Protein 6IUL (pdb70)

Radius of gyration: 33.92 Å; Cα contacts (8 Å, |Δi|>4): 1855; chains: 2; bounding box: 109×55×48 Å

B-factor: mean 38.39, std 15.15, range [18.71, 201.83]

InterPro domains:
  IPR001229 Jacalin-like lectin domain [PF01419] (9-140)
  IPR001229 Jacalin-like lectin domain [PS51752] (4-143)
  IPR004991 Aerolysin-like toxin [PF03318] (156-277)
  IPR036404 Jacalin-like lectin domain superfamily [G3DSA:2.100.10.30] (5-141)
  IPR053280 Aerolysin-like pore-forming protein [PTHR34007] (1-306)

Organism: Lethenteron camtschaticum (NCBI:txid980415)

Secondary structure (DSSP, 8-state):
----SEEE--EE-S-SEEEEEE-GGGT--EEEEEEEE-SSSEEEEEEEETTS-EEEEE---TT-EEEEPPTT--EEEEEEEE-SSSSSEEEEEEEETTS-EEEEE-SSS----EEEE--TTS-EEEEEEEESSSEEEEEEEEEPPEEEEEEEEEE-TTGGGS---EEEEEEEEEEEEE-SSS-EEEEEEEEEEEEEEEEE---TTHHHHS-EEEEEEEEEEEE-SSSEEEEEEEEEEE-SEEEEEEEEEEEEEEEE-TTEEEEEEEEEEEEEEEEEEEEEEEEEETTS-EEEEEEEEEEEEEEE---EEEEEE-/----SEEE--EE-S-SEEEEEE-GGGT--EEEEEEEE-SSSEEEEEEEETTS-EEEEE---TT-EEEEPPTT--EEEEEEEE-SSSSSEEEEEEEETTS-EEEEE-SSS---EEEEE--TTS-EEEEEEEESSSEEEEEEEEEPPEEEEEEEEEE-TTGGGS---EEEEEEEEEEEEE-SSS-EEEEEEEEEEEEEEEEE---TTHHHHS-EEEEEEEEEEEE-SS-EEEEEEEEEEE-SEEEEEEEEEEEEEEEE-TTEEEEEEEEEEEEEEEEEEEEEEEEEETTS-EEEEEEEEEEEEEEE---EEEEEE-

Nearest PDB structures (foldseek):
  5zu4-assembly1_A  TM=9.983E-01  e=7.627E-59  Lethenteron camtschaticum
  4znq-assembly1_A  TM=9.751E-01  e=2.693E-47  Danio rerio
  1w3a-assembly1_A  TM=3.807E-01  e=2.619E-08  Laetiporus sulphureus
  2ztb-assembly1_A  TM=3.511E-01  e=2.077E-06  Bacillus thuringiensis serovar dakota
  3g4o-assembly1_A  TM=4.772E-01  e=4.731E-04  Aeromonas hydrophila

Foldseek 3Di:
DDDDQKDKDKFFADDFAKDDDFQQQAPWFWFKKKWDAEQQATQKMWTATLVGDIDIFGDDDPRIDMDGDDQLKFWDWKKWFYRVVRQYTFKIWTAIPVRDIDIDGRDHGDTDDIDIDDQACRTWGGKIAGGDNGGRMMITMHGHAFDAKEWEPKDFPCQQPDAWDKDKDWFDKDKDFAQDQFKDKDKDKGKDKDKKWKAWDDGSSPVRHHVYKYFFFQWDWDDDPVGIGIDGDDTDIGGNIDMDIDMAMDMDMDIAGHRKMKMKIKMKIKTWDKTKMKIWIWIAHPVGHIGIYIDITIMIIMYMDHMDMDIDMD/DDDDQKDKDKFFADDFAKDDQFQQQALWFWFKKKWDAEQQATQKMWTATLVGDIDIFGDDDPRIDMDGDDQLKFWDWKKWFYSVVRFYTFKIWTAIPVRDIDIDGRHHRDGDDIDIDDQACRTWGAKIAGGDNGHRMMITMHGHAFDAKEWEPKDQVCFQVDAWDKDKDWFDKDKDFAQAQDKDKDKDKTKDKDKKWKAWDDGSSCVRHHVYKYFFFCWDWADDVVHIGIDGHDTDIGGNIDMDIDMAMDMDMDIAHHRKMKMKIKMKIKTWDKTKMKIWIWIAHPVGDIGIYIDITIMIIMYMDHMDMDIDMD

Sequence (628 aa):
HMVYPTTLHIIGGQGGNAFSFNGQENAATLQKLSVSVGGWQVRGVQVWLTDGRRETFGAMDSSAKEFEFESGEFIKSLSLWGNGAGTRLGAIKFITSRSREFFAKMTDWGLKTEYKIDVGSGICLGVQGRGGSDIDSMGFIFINAIKSSVIQDMKYPTMHQILPNVQMEEIKEMEYKNDTSIVQSYTFESSKKIIKKSSWSTTNKIESTFSLSVKAGIPEVMEVETGFSFTVGSESTHAVEESEEKTETLTFPVTVPTHKTVTVVANIGRADIDLPYTALLRITCVNGASLDAPLSGIYKGLTYTKMTAVATESHMVYPTTLHIIGGQGGNAFSFNGQENAATLQKLSVSVGGWQVRGVQVWLTDGRRETFGAMDSSAKEFEFESGEFIKSLSLWGNGAGTRLGAIKFITSRSREFFAKMTDWGLKTEYKIDVGSGICLGVQGRGGSDIDSMGFIFINAIKSSVIQDMKYPTMHQILPNVQMEEIKEMEYKNDTSIVQSYTFESSKKIIKKSSWSTTNKIESTFSLSVKAGIPEVMEVETGFSFTVGSESTHAVEESEEKTETLTFPVTVPTHKTVTVVANIGRADIDLPYTALLRITCVNGASLDAPLSGIYKGLTYTKMTAVATES

Structure (mmCIF, N/CA/C/O backbone):
data_6IUL
#
_entry.id   6IUL
#
_cell.length_a   103.257
_cell.length_b   103.257
_cell.length_c   166.209
_cell.angle_alpha   90.000
_cell.angle_beta   90.000
_cell.angle_gamma   90.000
#
_symmetry.space_group_name_H-M   'P 43 21 2'
#
loop_
_entity.id
_entity.type
_entity.pdbx_description
1 polymer 'Natterin-like protein'
2 water water
#
loop_
_atom_site.group_PDB
_atom_site.id
_atom_site.type_symbol
_atom_site.label_atom_id
_atom_site.label_alt_id
_atom_site.label_comp_id
_atom_site.label_asym_id
_atom_site.label_entity_id
_atom_site.label_seq_id
_atom_site.pdbx_PDB_ins_code
_atom_site.Cartn_x
_atom_site.Cartn_y
_atom_site.Cartn_z
_atom_site.occupancy
_atom_site.B_iso_or_equiv
_atom_site.auth_seq_id
_atom_site.auth_comp_id
_atom_site.auth_asym_id
_atom_site.auth_atom_id
_atom_site.pdbx_PDB_model_num
ATOM 1 N N . HIS A 1 1 ? 55.535 5.497 1.943 1.00 109.81 0 HIS A N 1
ATOM 2 C CA . HIS A 1 1 ? 55.467 6.808 1.315 1.00 103.33 0 HIS A CA 1
ATOM 3 C C . HIS A 1 1 ? 54.580 6.789 0.075 1.00 100.98 0 HIS A C 1
ATOM 4 O O . HIS A 1 1 ? 53.459 6.319 0.128 1.00 96.26 0 HIS A O 1
ATOM 11 N N . MET A 1 2 ? 55.086 7.278 -1.046 1.00 87.95 1 MET A N 1
ATOM 12 C CA . MET A 1 2 ? 54.259 7.359 -2.233 1.00 84.15 1 MET A CA 1
ATOM 13 C C . MET A 1 2 ? 54.010 6.088 -3.011 1.00 75.84 1 MET A C 1
ATOM 14 O O . MET A 1 2 ? 54.917 5.344 -3.257 1.00 81.38 1 MET A O 1
ATOM 19 N N . VAL A 1 3 ? 52.772 5.850 -3.412 1.00 62.60 2 VAL A N 1
ATOM 20 C CA . VAL A 1 3 ? 52.478 4.657 -4.220 1.00 52.30 2 VAL A CA 1
ATOM 21 C C . VAL A 1 3 ? 51.925 5.014 -5.590 1.00 46.15 2 VAL A C 1
ATOM 22 O O . VAL A 1 3 ? 51.352 6.083 -5.777 1.00 39.54 2 VAL A O 1
ATOM 26 N N . TYR A 1 4 ? 52.065 4.071 -6.528 1.00 39.48 3 TYR A N 1
ATOM 27 C CA . TYR A 1 4 ? 51.683 4.274 -7.918 1.00 40.29 3 TYR A CA 1
ATOM 28 C C . TYR A 1 4 ? 50.767 3.147 -8.426 1.00 33.93 3 TYR A C 1
ATOM 29 O O . TYR A 1 4 ? 50.832 2.006 -7.951 1.00 32.84 3 TYR A O 1
ATOM 38 N N . PRO A 1 5 ? 49.901 3.469 -9.386 1.00 29.38 4 PRO A N 1
ATOM 39 C CA . PRO A 1 5 ? 48.999 2.490 -9.964 1.00 28.20 4 PRO A CA 1
ATOM 40 C C . PRO A 1 5 ? 49.645 1.531 -10.959 1.00 31.72 4 PRO A C 1
ATOM 41 O O . PRO A 1 5 ? 49.027 0.507 -11.282 1.00 27.47 4 PRO A O 1
ATOM 45 N N . THR A 1 6 ? 50.859 1.862 -11.440 1.00 29.55 5 THR A N 1
ATOM 46 C CA . THR A 1 6 ? 51.576 1.040 -12.395 1.00 28.46 5 THR A CA 1
ATOM 47 C C . THR A 1 6 ? 52.999 0.741 -11.946 1.00 29.55 5 THR A C 1
ATOM 48 O O . THR A 1 6 ? 53.552 1.414 -11.120 1.00 33.66 5 THR A O 1
ATOM 52 N N . THR A 1 7 ? 53.564 -0.345 -12.460 1.00 27.34 6 THR A N 1
ATOM 53 C CA . THR A 1 7 ? 54.908 -0.768 -12.137 1.00 26.75 6 THR A CA 1
ATOM 54 C C . THR A 1 7 ? 55.618 -1.105 -13.446 1.00 31.33 6 THR A C 1
ATOM 55 O O . THR A 1 7 ? 55.014 -1.707 -14.371 1.00 27.45 6 THR A O 1
ATOM 59 N N . LEU A 1 8 ? 56.897 -0.729 -13.518 1.00 31.53 7 LEU A N 1
ATOM 60 C CA . LEU A 1 8 ? 57.689 -0.815 -14.736 1.00 31.39 7 LEU A CA 1
ATOM 61 C C . LEU A 1 8 ? 59.151 -1.076 -14.380 1.00 35.24 7 LEU A C 1
ATOM 62 O O . LEU A 1 8 ? 59.769 -0.276 -13.618 1.00 32.28 7 LEU A O 1
ATOM 67 N N . HIS A 1 9 ? 59.693 -2.191 -14.878 1.00 31.98 8 HIS A N 1
ATOM 68 C CA . HIS A 1 9 ? 61.070 -2.568 -14.609 1.00 34.51 8 HIS A CA 1
ATOM 69 C C . HIS A 1 9 ? 61.786 -2.805 -15.953 1.00 33.85 8 HIS A C 1
ATOM 70 O O . HIS A 1 9 ? 61.565 -3.795 -16.629 1.00 29.16 8 HIS A O 1
ATOM 77 N N . ILE A 1 10 ? 62.661 -1.870 -16.310 1.00 36.41 9 ILE A N 1
ATOM 78 C CA . ILE A 1 10 ? 63.383 -1.859 -17.602 1.00 34.23 9 ILE A CA 1
ATOM 79 C C . ILE A 1 10 ? 64.715 -2.602 -17.505 1.00 34.12 9 ILE A C 1
ATOM 80 O O . ILE A 1 10 ? 65.485 -2.396 -16.582 1.00 36.16 9 ILE A O 1
ATOM 85 N N . ILE A 1 11 ? 64.962 -3.503 -18.446 1.00 34.62 10 ILE A N 1
ATOM 86 C CA . ILE A 1 11 ? 66.203 -4.277 -18.509 1.00 34.56 10 ILE A CA 1
ATOM 87 C C . ILE A 1 11 ? 66.935 -4.028 -19.833 1.00 37.87 10 ILE A C 1
ATOM 88 O O . ILE A 1 11 ? 66.304 -3.929 -20.893 1.00 35.09 10 ILE A O 1
ATOM 93 N N . GLY A 1 12 ? 68.263 -3.914 -19.773 1.00 37.68 11 GLY A N 1
ATOM 94 C CA . GLY A 1 12 ? 69.078 -3.720 -20.966 1.00 38.86 11 GLY A CA 1
ATOM 95 C C . GLY A 1 12 ? 70.267 -2.784 -20.809 1.00 39.29 11 GLY A C 1
ATOM 96 O O . GLY A 1 12 ? 70.866 -2.718 -19.746 1.00 36.88 11 GLY A O 1
ATOM 97 N N . GLY A 1 13 ? 70.603 -2.059 -21.878 1.00 41.15 12 GLY A N 1
ATOM 98 C CA . GLY A 1 13 ? 71.690 -1.078 -21.856 1.00 40.83 12 GLY A CA 1
ATOM 99 C C . GLY A 1 13 ? 71.249 0.361 -21.653 1.00 42.24 12 GLY A C 1
ATOM 100 O O . GLY A 1 13 ? 70.108 0.605 -21.292 1.00 47.11 12 GLY A O 1
ATOM 101 N N . GLN A 1 14 ? 72.132 1.307 -21.976 1.00 44.21 13 GLN A N 1
ATOM 102 C CA . GLN A 1 14 ? 71.930 2.754 -21.740 1.00 44.10 13 GLN A CA 1
ATOM 103 C C . GLN A 1 14 ? 71.718 3.558 -22.982 1.00 39.63 13 GLN A C 1
ATOM 104 O O . GLN A 1 14 ? 71.317 4.726 -22.898 1.00 46.28 13 GLN A O 1
ATOM 110 N N . GLY A 1 15 ? 72.010 2.975 -24.146 1.00 39.65 14 GLY A N 1
ATOM 111 C CA . GLY A 1 15 ? 71.907 3.708 -25.424 1.00 34.40 14 GLY A CA 1
ATOM 112 C C . GLY A 1 15 ? 70.489 3.750 -25.929 1.00 37.30 14 GLY A C 1
ATOM 113 O O . GLY A 1 15 ? 69.568 3.239 -25.250 1.00 35.77 14 GLY A O 1
ATOM 114 N N . GLY A 1 16 ? 70.307 4.358 -27.108 1.00 33.11 15 GLY A N 1
ATOM 115 C CA . GLY A 1 16 ? 69.044 4.456 -27.793 1.00 31.69 15 GLY A CA 1
ATOM 116 C C . GLY A 1 16 ? 68.203 5.603 -27.334 1.00 35.46 15 GLY A C 1
ATOM 117 O O . GLY A 1 16 ? 68.545 6.246 -26.361 1.00 38.87 15 GLY A O 1
ATOM 118 N N . ASN A 1 17 ? 67.072 5.831 -28.018 1.00 36.22 16 ASN A N 1
ATOM 119 C CA . ASN A 1 17 ? 66.147 6.892 -27.712 1.00 38.06 16 ASN A CA 1
ATOM 120 C C . ASN A 1 17 ? 64.941 6.337 -26.955 1.00 43.02 16 ASN A C 1
ATOM 121 O O . ASN A 1 17 ? 64.434 5.233 -27.276 1.00 43.64 16 ASN A O 1
ATOM 126 N N . ALA A 1 18 ? 64.459 7.124 -25.999 1.00 40.19 17 ALA A N 1
ATOM 127 C CA . ALA A 1 18 ? 63.305 6.760 -25.177 1.00 38.73 17 ALA A CA 1
ATOM 128 C C . ALA A 1 18 ? 62.060 6.568 -26.002 1.00 35.91 17 ALA A C 1
ATOM 129 O O . ALA A 1 18 ? 61.796 7.318 -26.928 1.00 34.38 17 ALA A O 1
ATOM 131 N N . PHE A 1 19 ? 61.302 5.523 -25.660 1.00 33.98 18 PHE A N 1
ATOM 132 C CA . PHE A 1 19 ? 59.931 5.344 -26.168 1.00 30.07 18 PHE A CA 1
ATOM 133 C C . PHE A 1 19 ? 59.027 4.900 -25.068 1.00 30.42 18 PHE A C 1
ATOM 134 O O . PHE A 1 19 ? 59.485 4.308 -24.075 1.00 31.68 18 PHE A O 1
ATOM 142 N N . SER A 1 20 ? 57.751 5.203 -25.227 1.00 34.93 19 SER A N 1
ATOM 143 C CA . SER A 1 20 ? 56.700 4.731 -24.332 1.00 39.11 19 SER A CA 1
ATOM 144 C C . SER A 1 20 ? 55.425 4.507 -25.106 1.00 37.83 19 SER A C 1
ATOM 145 O O . SER A 1 20 ? 54.970 5.388 -25.782 1.00 40.49 19 SER A O 1
ATOM 148 N N . PHE A 1 21 ? 54.849 3.314 -24.995 1.00 34.03 20 PHE A N 1
ATOM 149 C CA . PHE A 1 21 ? 53.627 2.969 -25.686 1.00 30.55 20 PHE A CA 1
ATOM 150 C C . PHE A 1 21 ? 52.748 2.415 -24.579 1.00 33.47 20 PHE A C 1
ATOM 151 O O . PHE A 1 21 ? 52.956 1.277 -24.083 1.00 29.86 20 PHE A O 1
ATOM 159 N N . ASN A 1 22 ? 51.762 3.211 -24.197 1.00 30.72 21 ASN A N 1
ATOM 160 C CA . ASN A 1 22 ? 51.039 3.006 -22.932 1.00 31.10 21 ASN A CA 1
ATOM 161 C C . ASN A 1 22 ? 49.557 3.232 -23.117 1.00 30.83 21 ASN A C 1
ATOM 162 O O . ASN A 1 22 ? 49.172 4.287 -23.577 1.00 34.44 21 ASN A O 1
ATOM 167 N N . GLY A 1 23 ? 48.724 2.268 -22.745 1.00 28.96 22 GLY A N 1
ATOM 168 C CA . GLY A 1 23 ? 47.256 2.418 -22.827 1.00 29.53 22 GLY A CA 1
ATOM 169 C C . GLY A 1 23 ? 46.604 3.001 -21.583 1.00 28.45 22 GLY A C 1
ATOM 170 O O . GLY A 1 23 ? 45.371 3.012 -21.458 1.00 29.40 22 GLY A O 1
ATOM 171 N N . GLN A 1 24 ? 47.417 3.487 -20.659 1.00 28.99 23 GLN A N 1
ATOM 172 C CA . GLN A 1 24 ? 46.945 4.031 -19.364 1.00 36.54 23 GLN A CA 1
ATOM 173 C C . GLN A 1 24 ? 45.729 4.947 -19.392 1.00 39.93 23 GLN A C 1
ATOM 174 O O . GLN A 1 24 ? 44.826 4.776 -18.584 1.00 38.39 23 GLN A O 1
ATOM 180 N N . GLU A 1 25 ? 45.705 5.897 -20.312 1.00 41.71 24 GLU A N 1
ATOM 181 C CA . GLU A 1 25 ? 44.661 6.946 -20.323 1.00 46.64 24 GLU A CA 1
ATOM 182 C C . GLU A 1 25 ? 43.261 6.422 -20.563 1.00 42.68 24 GLU A C 1
ATOM 183 O O . GLU A 1 25 ? 42.311 6.979 -20.009 1.00 45.96 24 GLU A O 1
ATOM 189 N N . ASN A 1 26 ? 43.121 5.365 -21.363 1.00 37.74 25 ASN A N 1
ATOM 190 C CA . ASN A 1 26 ? 41.802 4.788 -21.622 1.00 33.83 25 ASN A CA 1
ATOM 191 C C . ASN A 1 26 ? 41.724 3.333 -21.202 1.00 32.60 25 ASN A C 1
ATOM 192 O O . ASN A 1 26 ? 40.847 2.595 -21.644 1.00 34.96 25 ASN A O 1
ATOM 197 N N . ALA A 1 27 ? 42.665 2.916 -20.354 1.00 34.83 26 ALA A N 1
ATOM 198 C CA . ALA A 1 27 ? 42.747 1.529 -19.851 1.00 34.32 26 ALA A CA 1
ATOM 199 C C . ALA A 1 27 ? 42.776 0.458 -20.939 1.00 35.01 26 ALA A C 1
ATOM 200 O O . ALA A 1 27 ? 42.265 -0.654 -20.769 1.00 34.43 26 ALA A O 1
ATOM 202 N N . ALA A 1 28 ? 43.354 0.800 -22.081 1.00 34.86 27 ALA A N 1
ATOM 203 C CA . ALA A 1 28 ? 43.573 -0.180 -23.130 1.00 32.00 27 ALA A CA 1
ATOM 204 C C . ALA A 1 28 ? 44.787 -1.023 -22.737 1.00 29.96 27 ALA A C 1
ATOM 205 O O . ALA A 1 28 ? 45.744 -0.496 -22.194 1.00 30.00 27 ALA A O 1
ATOM 207 N N . THR A 1 29 ? 44.731 -2.318 -23.016 1.00 27.63 28 THR A N 1
ATOM 208 C CA . THR A 1 29 ? 45.714 -3.234 -22.545 1.00 27.75 28 THR A CA 1
ATOM 209 C C . THR A 1 29 ? 46.375 -4.022 -23.678 1.00 27.49 28 THR A C 1
ATOM 210 O O . THR A 1 29 ? 45.973 -3.993 -24.815 1.00 26.66 28 THR A O 1
ATOM 214 N N . LEU A 1 30 ? 47.428 -4.731 -23.337 1.00 28.99 29 LEU A N 1
ATOM 215 C CA . LEU A 1 30 ? 48.207 -5.477 -24.299 1.00 27.71 29 LEU A CA 1
ATOM 216 C C . LEU A 1 30 ? 47.380 -6.610 -24.875 1.00 24.78 29 LEU A C 1
ATOM 217 O O . LEU A 1 30 ? 46.901 -7.436 -24.127 1.00 25.53 29 LEU A O 1
ATOM 222 N N . GLN A 1 31 ? 47.249 -6.644 -26.201 1.00 25.40 30 GLN A N 1
ATOM 223 C CA . GLN A 1 31 ? 46.518 -7.688 -26.895 1.00 27.35 30 GLN A CA 1
ATOM 224 C C . GLN A 1 31 ? 47.451 -8.638 -27.632 1.00 26.48 30 GLN A C 1
ATOM 225 O O . GLN A 1 31 ? 47.230 -9.858 -27.644 1.00 28.35 30 GLN A O 1
ATOM 231 N N . LYS A 1 32 ? 48.490 -8.080 -28.244 1.00 25.73 31 LYS A N 1
ATOM 232 C CA . LYS A 1 32 ? 49.366 -8.845 -29.064 1.00 26.66 31 LYS A CA 1
ATOM 233 C C . LYS A 1 32 ? 50.786 -8.262 -29.067 1.00 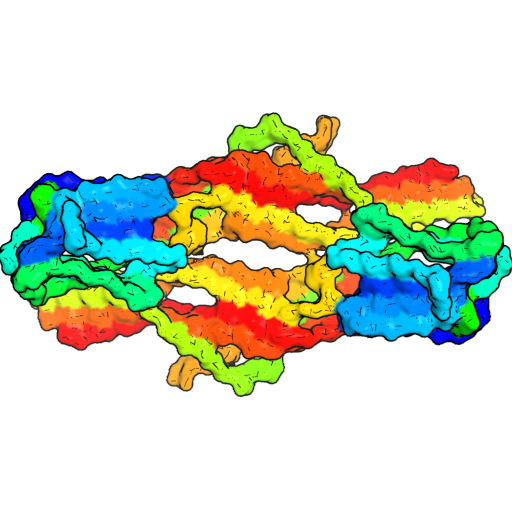26.96 31 LYS A C 1
ATOM 234 O O . LYS A 1 32 ? 50.972 -7.063 -29.071 1.00 26.15 31 LYS A O 1
ATOM 240 N N . LEU A 1 33 ? 51.780 -9.142 -29.148 1.00 25.50 32 LEU A N 1
ATOM 241 C CA . LEU A 1 33 ? 53.174 -8.759 -29.213 1.00 25.43 32 LEU A CA 1
ATOM 242 C C . LEU A 1 33 ? 53.882 -9.572 -30.281 1.00 26.43 32 LEU A C 1
ATOM 243 O O . LEU A 1 33 ? 53.632 -10.768 -30.445 1.00 25.85 32 LEU A O 1
ATOM 248 N N . SER A 1 34 ? 54.790 -8.934 -31.002 1.00 25.66 33 SER A N 1
ATOM 249 C CA . SER A 1 34 ? 55.646 -9.606 -31.944 1.00 27.46 33 SER A CA 1
ATOM 250 C C . SER A 1 34 ? 57.093 -9.118 -31.775 1.00 27.26 33 SER A C 1
ATOM 251 O O . SER A 1 34 ? 57.337 -7.933 -31.653 1.00 26.19 33 SER A O 1
ATOM 254 N N . VAL A 1 35 ? 58.046 -10.056 -31.790 1.00 26.51 34 VAL A N 1
ATOM 255 C CA . VAL A 1 35 ? 59.418 -9.787 -31.453 1.00 24.95 34 VAL A CA 1
ATOM 256 C C . VAL A 1 35 ? 60.362 -10.336 -32.524 1.00 24.02 34 VAL A C 1
ATOM 257 O O . VAL A 1 35 ? 60.250 -11.495 -32.976 1.00 25.41 34 VAL A O 1
ATOM 261 N N . SER A 1 36 ? 61.286 -9.484 -32.936 1.00 22.32 35 SER A N 1
ATOM 262 C CA . SER A 1 36 ? 62.361 -9.853 -33.815 1.00 24.50 35 SER A CA 1
ATOM 263 C C . SER A 1 36 ? 63.652 -9.938 -33.005 1.00 26.90 35 SER A C 1
ATOM 264 O O . SER A 1 36 ? 63.926 -9.084 -32.153 1.00 25.61 35 SER A O 1
ATOM 267 N N . VAL A 1 37 ? 64.428 -10.987 -33.265 1.00 27.43 36 VAL A N 1
ATOM 268 C CA . VAL A 1 37 ? 65.686 -11.231 -32.565 1.00 29.81 36 VAL A CA 1
ATOM 269 C C . VAL A 1 37 ? 66.859 -11.290 -33.566 1.00 30.63 36 VAL A C 1
ATOM 270 O O . VAL A 1 37 ? 66.721 -11.752 -34.667 1.00 29.78 36 VAL A O 1
ATOM 274 N N . GLY A 1 38 ? 67.980 -10.735 -33.186 1.00 32.03 37 GLY A N 1
ATOM 275 C CA . GLY A 1 38 ? 69.197 -10.927 -33.949 1.00 32.47 37 GLY A CA 1
ATOM 276 C C . GLY A 1 38 ? 70.187 -11.816 -33.174 1.00 35.18 37 GLY A C 1
ATOM 277 O O . GLY A 1 38 ? 69.833 -12.468 -32.182 1.00 27.14 37 GLY A O 1
ATOM 278 N N . GLY A 1 39 ? 71.440 -11.815 -33.626 1.00 34.98 38 GLY A N 1
ATOM 279 C CA . GLY A 1 39 ? 72.440 -12.597 -33.005 1.00 34.01 38 GLY A CA 1
ATOM 280 C C . GLY A 1 39 ? 72.750 -12.257 -31.574 1.00 32.21 38 GLY A C 1
ATOM 281 O O . GLY A 1 39 ? 72.896 -13.144 -30.748 1.00 35.29 38 GLY A O 1
ATOM 282 N N . TRP A 1 40 ? 72.814 -10.987 -31.270 1.00 32.14 39 TRP A N 1
ATOM 283 C CA . TRP A 1 40 ? 73.265 -10.538 -29.951 1.00 35.63 39 TRP A CA 1
ATOM 284 C C . TRP A 1 40 ? 72.273 -9.519 -29.349 1.00 35.94 39 TRP A C 1
ATOM 285 O O . TRP A 1 40 ? 72.621 -8.668 -28.513 1.00 36.63 39 TRP A O 1
ATOM 296 N N . GLN A 1 41 ? 71.025 -9.595 -29.767 1.00 34.27 40 GLN A N 1
ATOM 297 C CA . GLN A 1 41 ? 70.036 -8.629 -29.303 1.00 33.16 40 GLN A CA 1
ATOM 298 C C . GLN A 1 41 ? 68.611 -9.032 -29.662 1.00 31.21 40 GLN A C 1
ATOM 299 O O . GLN A 1 41 ? 68.396 -9.895 -30.542 1.00 28.49 40 GLN A O 1
ATOM 305 N N . VAL A 1 42 ? 67.653 -8.429 -28.944 1.00 25.96 41 VAL A N 1
ATOM 306 C CA . VAL A 1 42 ? 66.313 -8.261 -29.470 1.00 27.87 41 VAL A CA 1
ATOM 307 C C . VAL A 1 42 ? 66.383 -7.072 -30.428 1.00 28.01 41 VAL A C 1
ATOM 308 O O . VAL A 1 42 ? 66.779 -5.991 -30.010 1.00 25.24 41 VAL A O 1
ATOM 312 N N . ARG A 1 43 ? 66.024 -7.295 -31.706 1.00 29.67 42 ARG A N 1
ATOM 313 C CA . ARG A 1 43 ? 66.113 -6.270 -32.725 1.00 29.89 42 ARG A CA 1
ATOM 314 C C . ARG A 1 43 ? 64.947 -5.301 -32.697 1.00 28.58 42 ARG A C 1
ATOM 315 O O . ARG A 1 43 ? 65.098 -4.102 -32.969 1.00 25.30 42 ARG A O 1
ATOM 323 N N . GLY A 1 44 ? 63.769 -5.842 -32.423 1.00 25.16 43 GLY A N 1
ATOM 324 C CA . GLY A 1 44 ? 62.580 -5.032 -32.547 1.00 26.68 43 GLY A CA 1
ATOM 325 C C . GLY A 1 44 ? 61.357 -5.663 -31.921 1.00 25.84 43 GLY A C 1
ATOM 326 O O . GLY A 1 44 ? 61.295 -6.866 -31.701 1.00 22.97 43 GLY A O 1
ATOM 327 N N . VAL A 1 45 ? 60.369 -4.819 -31.677 1.00 24.88 44 VAL A N 1
ATOM 328 C CA . VAL A 1 45 ? 59.118 -5.246 -31.096 1.00 29.12 44 VAL A CA 1
ATOM 329 C C . VAL A 1 45 ? 57.983 -4.482 -31.768 1.00 27.56 44 VAL A C 1
ATOM 330 O O . VAL A 1 45 ? 58.095 -3.290 -32.003 1.00 27.80 44 VAL A O 1
ATOM 334 N N . GLN A 1 46 ? 56.905 -5.166 -32.073 1.00 26.62 45 GLN A N 1
ATOM 335 C CA . GLN A 1 46 ? 55.664 -4.521 -32.433 1.00 27.80 45 GLN A CA 1
ATOM 336 C C . GLN A 1 46 ? 54.556 -4.913 -31.407 1.00 27.57 45 GLN A C 1
ATOM 337 O O . GLN A 1 46 ? 54.408 -6.075 -31.032 1.00 24.73 45 GLN A O 1
ATOM 343 N N . VAL A 1 47 ? 53.781 -3.939 -30.974 1.00 24.11 46 VAL A N 1
ATOM 344 C CA . VAL A 1 47 ? 52.839 -4.105 -29.897 1.00 24.91 46 VAL A CA 1
ATOM 345 C C . VAL A 1 47 ? 51.484 -3.565 -30.324 1.00 26.01 46 VAL A C 1
ATOM 346 O O . VAL A 1 47 ? 51.374 -2.446 -30.892 1.00 25.56 46 VAL A O 1
ATOM 350 N N . TRP A 1 48 ? 50.450 -4.349 -30.015 1.00 26.17 47 TRP A N 1
ATOM 351 C CA . TRP A 1 48 ? 49.052 -3.965 -30.272 1.00 27.98 47 TRP A CA 1
ATOM 352 C C . TRP A 1 48 ? 48.275 -3.868 -28.939 1.00 27.18 47 TRP A C 1
ATOM 353 O O . TRP A 1 48 ? 48.399 -4.764 -28.069 1.00 27.00 47 TRP A O 1
ATOM 364 N N . LEU A 1 49 ? 47.498 -2.808 -28.777 1.00 25.47 48 LEU A N 1
ATOM 365 C CA . LEU A 1 49 ? 46.627 -2.655 -27.620 1.00 27.51 48 LEU A CA 1
ATOM 366 C C . LEU A 1 49 ? 45.187 -2.966 -27.982 1.00 28.62 48 LEU A C 1
ATOM 367 O O . LEU A 1 49 ? 44.833 -3.004 -29.144 1.00 30.11 48 LEU A O 1
ATOM 372 N N . THR A 1 50 ? 44.355 -3.216 -26.976 1.00 27.60 49 THR A N 1
ATOM 373 C CA . THR A 1 50 ? 42.979 -3.650 -27.200 1.00 27.21 49 THR A CA 1
ATOM 374 C C . THR A 1 50 ? 42.083 -2.544 -27.797 1.00 28.86 49 THR A C 1
ATOM 375 O O . THR A 1 50 ? 40.986 -2.867 -28.223 1.00 33.46 49 THR A O 1
ATOM 379 N N . ASP A 1 51 ? 42.550 -1.299 -27.860 1.00 28.68 50 ASP A N 1
ATOM 380 C CA . ASP A 1 51 ? 41.841 -0.226 -28.588 1.00 32.44 50 ASP A CA 1
ATOM 381 C C . ASP A 1 51 ? 42.327 -0.055 -30.043 1.00 34.50 50 ASP A C 1
ATOM 382 O O . ASP A 1 51 ? 42.044 0.934 -30.666 1.00 35.17 50 ASP A O 1
ATOM 387 N N . GLY A 1 52 ? 43.074 -1.005 -30.566 1.00 34.53 51 GLY A N 1
ATOM 388 C CA . GLY A 1 52 ? 43.501 -0.970 -31.971 1.00 34.53 51 GLY A CA 1
ATOM 389 C C . GLY A 1 52 ? 44.781 -0.176 -32.211 1.00 31.43 51 GLY A C 1
ATOM 390 O O . GLY A 1 52 ? 45.302 -0.166 -33.296 1.00 31.83 51 GLY A O 1
ATOM 391 N N . ARG A 1 53 ? 45.331 0.470 -31.197 1.00 33.23 52 ARG A N 1
ATOM 392 C CA . ARG A 1 53 ? 46.596 1.146 -31.394 1.00 32.92 52 ARG A CA 1
ATOM 393 C C . ARG A 1 53 ? 47.692 0.099 -31.639 1.00 35.33 52 ARG A C 1
ATOM 394 O O . ARG A 1 53 ? 47.633 -1.022 -31.132 1.00 34.78 52 ARG A O 1
ATOM 402 N N . ARG A 1 54 ? 48.712 0.497 -32.369 1.00 34.90 53 ARG A N 1
ATOM 403 C CA . ARG A 1 54 ? 49.762 -0.404 -32.804 1.00 41.02 53 ARG A CA 1
ATOM 404 C C . ARG A 1 54 ? 51.034 0.389 -33.050 1.00 37.18 53 ARG A C 1
ATOM 405 O O . ARG A 1 54 ? 51.005 1.437 -33.683 1.00 33.70 53 ARG A O 1
ATOM 413 N N . GLU A 1 55 ? 52.148 -0.096 -32.536 1.00 37.06 54 GLU A N 1
ATOM 414 C CA . GLU A 1 55 ? 53.395 0.593 -32.766 1.00 36.86 54 GLU A CA 1
ATOM 415 C C . GLU A 1 55 ? 54.619 -0.325 -32.744 1.00 33.73 54 GLU A C 1
ATOM 416 O O . GLU A 1 55 ? 54.622 -1.341 -32.076 1.00 34.21 54 GLU A O 1
ATOM 422 N N . THR A 1 56 ? 55.678 0.119 -33.421 1.00 29.59 55 THR A N 1
ATOM 423 C CA . THR A 1 56 ? 56.890 -0.615 -33.594 1.00 26.80 55 THR A CA 1
ATOM 424 C C . THR A 1 56 ? 58.103 0.157 -33.102 1.00 26.62 55 THR A C 1
ATOM 425 O O . THR A 1 56 ? 58.252 1.353 -33.334 1.00 31.87 55 THR A O 1
ATOM 429 N N . PHE A 1 57 ? 58.985 -0.546 -32.415 1.00 23.96 56 PHE A N 1
ATOM 430 C CA . PHE A 1 57 ? 60.235 -0.014 -31.967 1.00 27.15 56 PHE A CA 1
ATOM 431 C C . PHE A 1 57 ? 61.371 -0.913 -32.376 1.00 28.97 56 PHE A C 1
ATOM 432 O O . PHE A 1 57 ? 61.171 -2.146 -32.477 1.00 31.68 56 PHE A O 1
ATOM 440 N N . GLY A 1 58 ? 62.562 -0.329 -32.567 1.00 25.99 57 GLY A N 1
ATOM 441 C CA . GLY A 1 58 ? 63.725 -1.058 -33.120 1.00 25.69 57 GLY A CA 1
ATOM 442 C C . GLY A 1 58 ? 63.413 -1.442 -34.541 1.00 26.32 57 GLY A C 1
ATOM 443 O O . GLY A 1 58 ? 62.748 -0.663 -35.230 1.00 28.66 57 GLY A O 1
ATOM 444 N N . ALA A 1 59 ? 63.808 -2.648 -34.981 1.00 26.49 58 ALA A N 1
ATOM 445 C CA . ALA A 1 59 ? 63.607 -3.094 -36.363 1.00 25.65 58 ALA A CA 1
ATOM 446 C C . ALA A 1 59 ? 63.003 -4.478 -36.394 1.00 26.72 58 ALA A C 1
ATOM 447 O O . ALA A 1 59 ? 63.389 -5.348 -35.619 1.00 25.69 58 ALA A O 1
ATOM 449 N N . MET A 1 60 ? 62.044 -4.681 -37.288 1.00 26.75 59 MET A N 1
ATOM 450 C CA . MET A 1 60 ? 61.387 -5.972 -37.434 1.00 27.14 59 MET A CA 1
ATOM 451 C C . MET A 1 60 ? 61.804 -6.643 -38.736 1.00 29.13 59 MET A C 1
ATOM 452 O O . MET A 1 60 ? 61.868 -5.974 -39.778 1.00 27.38 59 MET A O 1
ATOM 457 N N . ASP A 1 61 ? 62.023 -7.962 -38.693 1.00 28.57 60 ASP A N 1
ATOM 458 C CA . ASP A 1 61 ? 62.440 -8.711 -39.866 1.00 30.84 60 ASP A CA 1
ATOM 459 C C . ASP A 1 61 ? 61.691 -10.058 -39.954 1.00 32.73 60 ASP A C 1
ATOM 460 O O . ASP A 1 61 ? 60.763 -10.283 -39.211 1.00 31.10 60 ASP A O 1
ATOM 465 N N . SER A 1 62 ? 62.119 -10.934 -40.861 1.00 32.15 61 SER A N 1
ATOM 466 C CA . SER A 1 62 ? 61.493 -12.210 -41.102 1.00 32.46 61 SER A CA 1
ATOM 467 C C . SER A 1 62 ? 61.641 -13.184 -39.911 1.00 29.65 61 SER A C 1
ATOM 468 O O . SER A 1 62 ? 60.925 -14.167 -39.828 1.00 31.23 61 SER A O 1
ATOM 471 N N . SER A 1 63 ? 62.517 -12.901 -38.952 1.00 28.80 62 SER A N 1
ATOM 472 C CA . SER A 1 63 ? 62.578 -13.727 -37.758 1.00 28.52 62 SER A CA 1
ATOM 473 C C . SER A 1 63 ? 61.450 -13.507 -36.774 1.00 26.94 62 SER A C 1
ATOM 474 O O . SER A 1 63 ? 61.489 -14.081 -35.690 1.00 32.22 62 SER A O 1
ATOM 477 N N . ALA A 1 64 ? 60.456 -12.683 -37.085 1.00 28.74 63 ALA A N 1
ATOM 478 C CA . ALA A 1 64 ? 59.511 -12.229 -36.047 1.00 31.04 63 ALA A CA 1
ATOM 479 C C . ALA A 1 64 ? 58.580 -13.366 -35.572 1.00 32.56 63 ALA A C 1
ATOM 480 O O . ALA A 1 64 ? 58.049 -14.083 -36.400 1.00 27.25 63 ALA A O 1
ATOM 482 N N . LYS A 1 65 ? 58.390 -13.483 -34.246 1.00 33.10 64 LYS A N 1
ATOM 483 C CA . LYS A 1 65 ? 57.434 -14.418 -33.663 1.00 32.65 64 LYS A CA 1
ATOM 484 C C . LYS A 1 65 ? 56.468 -13.638 -32.823 1.00 31.29 64 LYS A C 1
ATOM 485 O O . LYS A 1 65 ? 56.844 -12.668 -32.130 1.00 30.93 64 LYS A O 1
ATOM 491 N N . GLU A 1 66 ? 55.211 -14.061 -32.838 1.00 29.46 65 GLU A N 1
ATOM 492 C CA . GLU A 1 66 ? 54.174 -13.308 -32.192 1.00 31.07 65 GLU A CA 1
ATOM 493 C C . GLU A 1 66 ? 53.387 -14.139 -31.189 1.00 32.44 65 GLU A C 1
ATOM 494 O O . GLU A 1 66 ? 53.449 -15.353 -31.218 1.00 30.45 65 GLU A O 1
ATOM 500 N N . PHE A 1 67 ? 52.642 -13.445 -30.326 1.00 28.74 66 PHE A N 1
ATOM 501 C CA . PHE A 1 67 ? 51.796 -14.028 -29.336 1.00 28.76 66 PHE A CA 1
ATOM 502 C C . PHE A 1 67 ? 50.579 -13.135 -29.178 1.00 29.62 66 PHE A C 1
ATOM 503 O O . PHE A 1 67 ? 50.718 -11.909 -28.952 1.00 28.57 66 PHE A O 1
ATOM 511 N N . GLU A 1 68 ? 49.401 -13.727 -29.274 1.00 29.69 67 GLU A N 1
ATOM 512 C CA . GLU A 1 68 ? 48.153 -12.990 -29.062 1.00 31.65 67 GLU A CA 1
ATOM 513 C C . GLU A 1 68 ? 47.421 -13.529 -27.854 1.00 29.60 67 GLU A C 1
ATOM 514 O O . GLU A 1 68 ? 47.218 -14.734 -27.743 1.00 28.19 67 GLU A O 1
ATOM 520 N N . PHE A 1 69 ? 47.042 -12.627 -26.956 1.00 27.15 68 PHE A N 1
ATOM 521 C CA . PHE A 1 69 ? 46.338 -12.980 -25.751 1.00 29.26 68 PHE A CA 1
ATOM 522 C C . PHE A 1 69 ? 44.878 -13.288 -26.035 1.00 32.14 68 PHE A C 1
ATOM 523 O O . PHE A 1 69 ? 44.239 -12.578 -26.815 1.00 33.17 68 PHE A O 1
ATOM 531 N N . GLU A 1 70 ? 44.369 -14.322 -25.378 1.00 30.41 69 GLU A N 1
ATOM 532 C CA . GLU A 1 70 ? 42.926 -14.619 -25.376 1.00 34.42 69 GLU A CA 1
ATOM 533 C C . GLU A 1 70 ? 42.238 -13.638 -24.403 1.00 35.19 69 GLU A C 1
ATOM 534 O O . GLU A 1 70 ? 42.867 -13.108 -23.457 1.00 31.07 69 GLU A O 1
ATOM 540 N N . SER A 1 71 ? 40.959 -13.389 -24.631 1.00 32.53 70 SER A N 1
ATOM 541 C CA . SER A 1 71 ? 40.106 -12.685 -23.680 1.00 34.31 70 SER A CA 1
ATOM 542 C C . SER A 1 71 ? 40.217 -13.282 -22.266 1.00 35.40 70 SER A C 1
ATOM 543 O O . SER A 1 71 ? 40.081 -14.507 -22.056 1.00 28.74 70 SER A O 1
ATOM 546 N N . GLY A 1 72 ? 40.499 -12.423 -21.295 1.00 29.05 71 GLY A N 1
ATOM 547 C CA . GLY A 1 72 ? 40.621 -12.891 -19.924 1.00 30.80 71 GLY A CA 1
ATOM 548 C C . GLY A 1 72 ? 41.965 -13.499 -19.550 1.00 28.16 71 GLY A C 1
ATOM 549 O O . GLY A 1 72 ? 42.185 -13.851 -18.401 1.00 28.99 71 GLY A O 1
ATOM 550 N N . GLU A 1 73 ? 42.868 -13.606 -20.511 1.00 28.49 72 GLU A N 1
ATOM 551 C CA . GLU A 1 73 ? 44.209 -14.184 -20.255 1.00 29.75 72 GLU A CA 1
ATOM 552 C C . GLU A 1 73 ? 45.173 -13.103 -19.820 1.00 30.57 72 GLU A C 1
ATOM 553 O O . GLU A 1 73 ? 45.311 -12.097 -20.505 1.00 34.77 72 GLU A O 1
ATOM 559 N N . PHE A 1 74 ? 45.845 -13.305 -18.683 1.00 29.92 73 PHE A N 1
ATOM 560 C CA . PHE A 1 74 ? 46.821 -12.340 -18.227 1.00 31.56 73 PHE A CA 1
ATOM 561 C C . PHE A 1 74 ? 48.189 -12.968 -18.022 1.00 32.92 73 PHE A C 1
ATOM 562 O O . PHE A 1 74 ? 48.356 -14.147 -18.245 1.00 31.10 73 PHE A O 1
ATOM 570 N N . ILE A 1 75 ? 49.165 -12.170 -17.584 1.00 31.45 74 ILE A N 1
ATOM 571 C CA . ILE A 1 75 ? 50.537 -12.663 -17.408 1.00 29.02 74 ILE A CA 1
ATOM 572 C C . ILE A 1 75 ? 50.796 -13.063 -15.980 1.00 27.61 74 ILE A C 1
ATOM 573 O O . ILE A 1 75 ? 50.545 -12.298 -15.056 1.00 28.65 74 ILE A O 1
ATOM 578 N N . LYS A 1 76 ? 51.256 -14.300 -15.793 1.00 28.45 75 LYS A N 1
ATOM 579 C CA . LYS A 1 76 ? 51.554 -14.837 -14.483 1.00 29.47 75 LYS A CA 1
ATOM 580 C C . LYS A 1 76 ? 53.005 -14.578 -14.063 1.00 27.92 75 LYS A C 1
ATOM 581 O O . LYS A 1 76 ? 53.337 -14.389 -12.878 1.00 29.45 75 LYS A O 1
ATOM 587 N N . SER A 1 77 ? 53.897 -14.605 -15.029 1.00 30.22 76 SER A N 1
ATOM 588 C CA . SER A 1 77 ? 55.324 -14.355 -14.754 1.00 28.81 76 SER A CA 1
ATOM 589 C C . SER A 1 77 ? 55.988 -13.816 -16.009 1.00 25.59 76 SER A C 1
ATOM 590 O O . SER A 1 77 ? 55.573 -14.097 -17.107 1.00 26.18 76 SER A O 1
ATOM 593 N N . LEU A 1 78 ? 57.014 -13.024 -15.811 1.00 26.73 77 LEU A N 1
ATOM 594 C CA . LEU A 1 78 ? 57.793 -12.433 -16.872 1.00 27.77 77 LEU A CA 1
ATOM 595 C C . LEU A 1 78 ? 59.255 -12.381 -16.455 1.00 26.06 77 LEU A C 1
ATOM 596 O O . LEU A 1 78 ? 59.556 -12.010 -15.343 1.00 31.07 77 LEU A O 1
ATOM 601 N N . SER A 1 79 ? 60.146 -12.729 -17.360 1.00 25.30 78 SER A N 1
ATOM 602 C CA . SER A 1 79 ? 61.572 -12.555 -17.170 1.00 27.33 78 SER A CA 1
ATOM 603 C C . SER A 1 79 ? 62.175 -11.832 -18.339 1.00 27.36 78 SER A C 1
ATOM 604 O O . SER A 1 79 ? 61.790 -12.041 -19.476 1.00 25.59 78 SER A O 1
ATOM 607 N N . LEU A 1 80 ? 63.120 -10.966 -18.044 1.00 28.85 79 LEU A N 1
ATOM 608 C CA . LEU A 1 80 ? 63.898 -10.303 -19.036 1.00 28.58 79 LEU A CA 1
ATOM 609 C C . LEU A 1 80 ? 65.384 -10.597 -18.795 1.00 29.78 79 LEU A C 1
ATOM 610 O O . LEU A 1 80 ? 65.820 -10.793 -17.647 1.00 28.87 79 LEU A O 1
ATOM 615 N N . TRP A 1 81 ? 66.149 -10.653 -19.896 1.00 30.82 80 TRP A N 1
ATOM 616 C CA . TRP A 1 81 ? 67.600 -10.856 -19.876 1.00 30.79 80 TRP A CA 1
ATOM 617 C C . TRP A 1 81 ? 68.283 -9.775 -20.693 1.00 31.87 80 TRP A C 1
ATOM 618 O O . TRP A 1 81 ? 67.779 -9.318 -21.742 1.00 28.20 80 TRP A O 1
ATOM 629 N N . GLY A 1 82 ? 69.457 -9.376 -20.201 1.00 34.95 81 GLY A N 1
ATOM 630 C CA . GLY A 1 82 ? 70.416 -8.592 -20.963 1.00 36.87 81 GLY A CA 1
ATOM 631 C C . GLY A 1 82 ? 71.115 -9.449 -22.015 1.00 35.33 81 GLY A C 1
ATOM 632 O O . GLY A 1 82 ? 71.008 -10.684 -21.997 1.00 34.83 81 GLY A O 1
ATOM 633 N N . ASN A 1 83 ? 71.852 -8.808 -22.911 1.00 39.35 82 ASN A N 1
ATOM 634 C CA . ASN A 1 83 ? 72.507 -9.566 -24.003 1.00 46.35 82 ASN A CA 1
ATOM 635 C C . ASN A 1 83 ? 73.865 -10.135 -23.637 1.00 51.13 82 ASN A C 1
ATOM 636 O O . ASN A 1 83 ? 74.523 -10.772 -24.465 1.00 58.17 82 ASN A O 1
ATOM 641 N N . GLY A 1 84 ? 74.318 -9.924 -22.416 1.00 50.69 83 GLY A N 1
ATOM 642 C CA . GLY A 1 84 ? 75.634 -10.516 -22.089 1.00 66.53 83 GLY A CA 1
ATOM 643 C C . GLY A 1 84 ? 76.814 -9.546 -22.075 1.00 62.74 83 GLY A C 1
ATOM 644 O O . GLY A 1 84 ? 77.636 -9.620 -21.191 1.00 63.58 83 GLY A O 1
ATOM 645 N N . ALA A 1 85 ? 76.893 -8.628 -23.029 1.00 54.61 84 ALA A N 1
ATOM 646 C CA . ALA A 1 85 ? 77.729 -7.442 -22.833 1.00 47.51 84 ALA A CA 1
ATOM 647 C C . ALA A 1 85 ? 77.032 -6.449 -21.910 1.00 41.79 84 ALA A C 1
ATOM 648 O O . ALA A 1 85 ? 77.618 -5.490 -21.502 1.00 44.78 84 ALA A O 1
ATOM 650 N N . GLY A 1 86 ? 75.748 -6.650 -21.647 1.00 41.49 85 GLY A N 1
ATOM 651 C CA . GLY A 1 86 ? 74.943 -5.686 -20.902 1.00 40.56 85 GLY A CA 1
ATOM 652 C C . GLY A 1 86 ? 74.616 -4.416 -21.673 1.00 37.60 85 GLY A C 1
ATOM 653 O O . GLY A 1 86 ? 74.360 -3.391 -21.060 1.00 37.39 85 GLY A O 1
ATOM 654 N N . THR A 1 87 ? 74.596 -4.472 -23.007 1.00 33.89 86 THR A N 1
ATOM 655 C CA . THR A 1 87 ? 74.362 -3.259 -23.838 1.00 33.81 86 THR A CA 1
ATOM 656 C C . THR A 1 87 ? 73.009 -3.253 -24.565 1.00 32.83 86 THR A C 1
ATOM 657 O O . THR A 1 87 ? 72.594 -2.242 -25.128 1.00 29.24 86 THR A O 1
ATOM 661 N N . ARG A 1 88 ? 72.325 -4.398 -24.580 1.00 29.84 87 ARG A N 1
ATOM 662 C CA . ARG A 1 88 ? 70.983 -4.493 -25.196 1.00 31.13 87 ARG A CA 1
ATOM 663 C C . ARG A 1 88 ? 70.098 -5.432 -24.421 1.00 29.56 87 ARG A C 1
ATOM 664 O O . ARG A 1 88 ? 70.566 -6.234 -23.604 1.00 27.63 87 ARG A O 1
ATOM 672 N N . LEU A 1 89 ? 68.802 -5.366 -24.705 1.00 31.59 88 LEU A N 1
ATOM 673 C CA . LEU A 1 89 ? 67.878 -6.388 -24.241 1.00 26.57 88 LEU A CA 1
ATOM 674 C C . LEU A 1 89 ? 68.245 -7.673 -24.969 1.00 25.45 88 LEU A C 1
ATOM 675 O O . LEU A 1 89 ? 68.472 -7.652 -26.174 1.00 24.19 88 LEU A O 1
ATOM 680 N N . GLY A 1 90 ? 68.267 -8.781 -24.247 1.00 24.57 89 GLY A N 1
ATOM 681 C CA . GLY A 1 90 ? 68.728 -10.050 -24.821 1.00 27.79 89 GLY A CA 1
ATOM 682 C C . GLY A 1 90 ? 67.610 -11.065 -25.034 1.00 29.10 89 GLY A C 1
ATOM 683 O O . GLY A 1 90 ? 67.684 -11.919 -25.905 1.00 31.08 89 GLY A O 1
ATOM 684 N N . ALA A 1 91 ? 66.595 -11.015 -24.179 1.00 29.82 90 ALA A N 1
ATOM 685 C CA . ALA A 1 91 ? 65.522 -11.970 -24.246 1.00 28.55 90 ALA A CA 1
ATOM 686 C C . ALA A 1 91 ? 64.313 -11.530 -23.440 1.00 27.49 90 ALA A C 1
ATOM 687 O O . ALA A 1 91 ? 64.438 -10.809 -22.469 1.00 24.13 90 ALA A O 1
ATOM 689 N N . ILE A 1 92 ? 63.152 -12.036 -23.850 1.00 28.25 91 ILE A N 1
ATOM 690 C CA . ILE A 1 92 ? 61.895 -11.871 -23.154 1.00 26.05 91 ILE A CA 1
ATOM 691 C C . ILE A 1 92 ? 61.238 -13.252 -23.018 1.00 27.09 91 ILE A C 1
ATOM 692 O O . ILE A 1 92 ? 61.120 -14.001 -23.978 1.00 25.70 91 ILE A O 1
ATOM 697 N N . LYS A 1 93 ? 60.808 -13.586 -21.813 1.00 26.47 92 LYS A N 1
ATOM 698 C CA . LYS A 1 93 ? 59.989 -14.737 -21.600 1.00 28.54 92 LYS A CA 1
ATOM 699 C C . LYS A 1 93 ? 58.793 -14.412 -20.697 1.00 25.27 92 LYS A C 1
ATOM 700 O O . LYS A 1 93 ? 58.961 -13.832 -19.640 1.00 25.51 92 LYS A O 1
ATOM 706 N N . PHE A 1 94 ? 57.596 -14.858 -21.092 1.00 23.57 93 PHE A N 1
ATOM 707 C CA . PHE A 1 94 ? 56.492 -14.840 -20.145 1.00 25.93 93 PHE A CA 1
ATOM 708 C C . PHE A 1 94 ? 55.654 -16.075 -20.215 1.00 25.00 93 PHE A C 1
ATOM 709 O O . PHE A 1 94 ? 55.668 -16.771 -21.197 1.00 24.24 93 PHE A O 1
ATOM 717 N N . ILE A 1 95 ? 54.938 -16.320 -19.122 1.00 26.34 94 ILE A N 1
ATOM 718 C CA . ILE A 1 95 ? 53.994 -17.399 -19.033 1.00 28.83 94 ILE A CA 1
ATOM 719 C C . ILE A 1 95 ? 52.669 -16.794 -18.607 1.00 26.23 94 ILE A C 1
ATOM 720 O O . ILE A 1 95 ? 52.626 -15.963 -17.682 1.00 27.59 94 ILE A O 1
ATOM 725 N N . THR A 1 96 ? 51.597 -17.196 -19.261 1.00 24.91 95 THR A N 1
ATOM 726 C CA . THR A 1 96 ? 50.288 -16.624 -18.971 1.00 27.82 95 THR A CA 1
ATOM 727 C C . THR A 1 96 ? 49.517 -17.385 -17.922 1.00 28.86 95 THR A C 1
ATOM 728 O O . THR A 1 96 ? 49.938 -18.469 -17.464 1.00 26.04 95 THR A O 1
ATOM 732 N N . SER A 1 97 ? 48.374 -16.800 -17.547 1.00 29.57 96 SER A N 1
ATOM 733 C CA . SER A 1 97 ? 47.463 -17.395 -16.577 1.00 30.37 96 SER A CA 1
ATOM 734 C C . SER A 1 97 ? 46.878 -18.701 -17.076 1.00 33.99 96 SER A C 1
ATOM 735 O O . SER A 1 97 ? 46.387 -19.477 -16.266 1.00 34.84 96 SER A O 1
ATOM 738 N N . ARG A 1 98 ? 46.921 -18.941 -18.398 1.00 33.55 97 ARG A N 1
ATOM 739 C CA . ARG A 1 98 ? 46.483 -20.212 -18.975 1.00 33.21 97 ARG A CA 1
ATOM 740 C C . ARG A 1 98 ? 47.667 -21.088 -19.324 1.00 33.39 97 ARG A C 1
ATOM 741 O O . ARG A 1 98 ? 47.581 -21.923 -20.184 1.00 33.80 97 ARG A O 1
ATOM 749 N N . SER A 1 99 ? 48.785 -20.872 -18.652 1.00 35.61 98 SER A N 1
ATOM 750 C CA . SER A 1 99 ? 49.997 -21.667 -18.855 1.00 39.56 98 SER A CA 1
ATOM 751 C C . SER A 1 99 ? 50.582 -21.657 -20.265 1.00 36.68 98 SER A C 1
ATOM 752 O O . SER A 1 99 ? 51.442 -22.459 -20.554 1.00 38.33 98 SER A O 1
ATOM 755 N N . ARG A 1 100 ? 50.161 -20.741 -21.129 1.00 37.33 99 ARG A N 1
ATOM 756 C CA . ARG A 1 100 ? 50.834 -20.593 -22.424 1.00 34.46 99 ARG A CA 1
ATOM 757 C C . ARG A 1 100 ? 52.113 -19.767 -22.272 1.00 32.65 99 ARG A C 1
ATOM 758 O O . ARG A 1 100 ? 52.190 -18.824 -21.460 1.00 31.56 99 ARG A O 1
ATOM 766 N N . GLU A 1 101 ? 53.108 -20.108 -23.066 1.00 31.83 100 GLU A N 1
ATOM 767 C CA . GLU A 1 101 ? 54.446 -19.575 -22.904 1.00 34.26 100 GLU A CA 1
ATOM 768 C C . GLU A 1 101 ? 54.917 -18.853 -24.170 1.00 34.64 100 GLU A C 1
ATOM 769 O O . GLU A 1 101 ? 54.611 -19.267 -25.291 1.00 35.13 100 GLU A O 1
ATOM 775 N N . PHE A 1 102 ? 55.624 -17.735 -23.984 1.00 29.23 101 PHE A N 1
ATOM 776 C CA . PHE A 1 102 ? 56.224 -17.028 -25.098 1.00 27.71 101 PHE A CA 1
ATOM 777 C C . PHE A 1 102 ? 57.673 -16.719 -24.754 1.00 27.38 101 PHE A C 1
ATOM 778 O O . PHE A 1 102 ? 57.943 -16.194 -23.648 1.00 25.95 101 PHE A O 1
ATOM 786 N N . PHE A 1 103 ? 58.588 -17.039 -25.674 1.00 25.19 102 PHE A N 1
ATOM 787 C CA . PHE A 1 103 ? 60.016 -16.932 -25.383 1.00 27.80 102 PHE A CA 1
ATOM 788 C C . PHE A 1 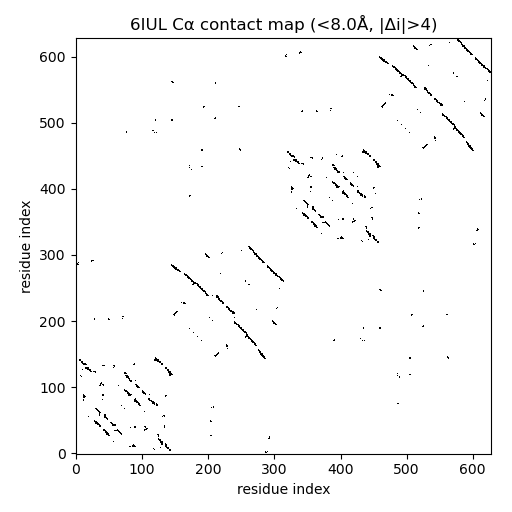103 ? 60.754 -16.496 -26.628 1.00 29.27 102 PHE A C 1
ATOM 789 O O . PHE A 1 103 ? 60.748 -17.206 -27.617 1.00 28.80 102 PHE A O 1
ATOM 797 N N . ALA A 1 104 ? 61.336 -15.306 -26.593 1.00 27.89 103 ALA A N 1
ATOM 798 C CA . ALA A 1 104 ? 62.084 -14.813 -27.719 1.00 29.74 103 ALA A CA 1
ATOM 799 C C . ALA A 1 104 ? 63.463 -14.328 -27.236 1.00 28.90 103 ALA A C 1
ATOM 800 O O . ALA A 1 104 ? 63.545 -13.500 -26.326 1.00 25.97 103 ALA A O 1
ATOM 802 N N . LYS A 1 105 ? 64.521 -14.852 -27.845 1.00 29.51 104 LYS A N 1
ATOM 803 C CA . LYS A 1 105 ? 65.889 -14.571 -27.424 1.00 32.22 104 LYS A CA 1
ATOM 804 C C . LYS A 1 105 ? 66.879 -14.429 -28.601 1.00 30.39 104 LYS A C 1
ATOM 805 O O . LYS A 1 105 ? 66.674 -15.003 -29.677 1.00 31.88 104 LYS A O 1
ATOM 811 N N . MET A 1 106 ? 67.906 -13.601 -28.395 1.00 29.34 105 MET A N 1
ATOM 812 C CA . MET A 1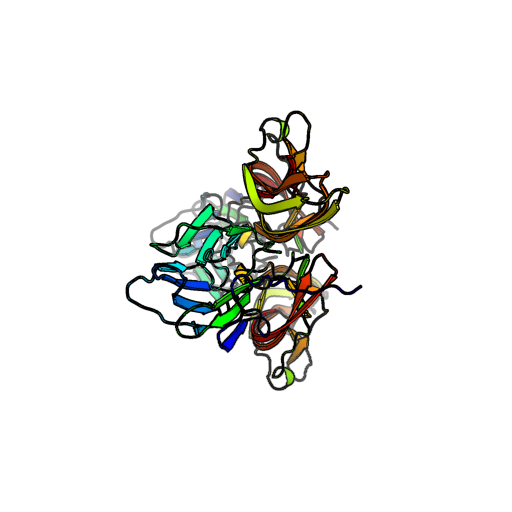 106 ? 69.194 -13.707 -29.094 1.00 33.26 105 MET A CA 1
ATOM 813 C C . MET A 1 106 ? 69.735 -15.068 -29.525 1.00 30.77 105 MET A C 1
ATOM 814 O O . MET A 1 106 ? 70.057 -15.887 -28.703 1.00 30.40 105 MET A O 1
ATOM 819 N N . THR A 1 107 ? 69.926 -15.250 -30.814 1.00 33.40 106 THR A N 1
ATOM 820 C CA . THR A 1 107 ? 70.229 -16.548 -31.414 1.00 34.37 106 THR A CA 1
ATOM 821 C C . THR A 1 107 ? 71.658 -17.002 -31.158 1.00 36.90 106 THR A C 1
ATOM 822 O O . THR A 1 107 ? 71.901 -18.176 -31.111 1.00 36.68 106 THR A O 1
ATOM 826 N N . ASP A 1 108 ? 72.598 -16.085 -30.998 1.00 39.63 107 ASP A N 1
ATOM 827 C CA . ASP A 1 108 ? 74.027 -16.458 -30.880 1.00 45.91 107 ASP A CA 1
ATOM 828 C C . ASP A 1 108 ? 74.578 -16.394 -29.440 1.00 52.24 107 ASP A C 1
ATOM 829 O O . ASP A 1 108 ? 74.904 -17.400 -28.873 1.00 68.80 107 ASP A O 1
ATOM 834 N N . TRP A 1 109 ? 74.701 -15.211 -28.847 1.00 64.96 108 TRP A N 1
ATOM 835 C CA . TRP A 1 109 ? 75.210 -15.138 -27.474 1.00 63.11 108 TRP A CA 1
ATOM 836 C C . TRP A 1 109 ? 74.274 -15.966 -26.548 1.00 63.60 108 TRP A C 1
ATOM 837 O O . TRP A 1 109 ? 73.123 -16.275 -26.838 1.00 59.74 108 TRP A O 1
ATOM 848 N N . GLY A 1 110 ? 74.772 -16.388 -25.407 1.00 69.97 109 GLY A N 1
ATOM 849 C CA . GLY A 1 110 ? 73.990 -17.272 -24.514 1.00 65.17 109 GLY A CA 1
ATOM 850 C C . GLY A 1 110 ? 73.512 -16.532 -23.274 1.00 53.42 109 GLY A C 1
ATOM 851 O O . GLY A 1 110 ? 74.130 -15.576 -22.790 1.00 60.19 109 GLY A O 1
ATOM 852 N N . LEU A 1 111 ? 72.427 -17.018 -22.704 1.00 49.29 110 LEU A N 1
ATOM 853 C CA . LEU A 1 111 ? 71.718 -16.227 -21.634 1.00 51.70 110 LEU A CA 1
ATOM 854 C C . LEU A 1 111 ? 72.352 -16.375 -20.264 1.00 46.51 110 LEU A C 1
ATOM 855 O O . LEU A 1 111 ? 72.582 -17.476 -19.831 1.00 45.75 110 LEU A O 1
ATOM 860 N N . LYS A 1 112 ? 72.590 -15.274 -19.569 1.00 46.09 111 LYS A N 1
ATOM 861 C CA . LYS A 1 112 ? 73.194 -15.346 -18.239 1.00 47.24 111 LYS A CA 1
ATOM 862 C C . LYS A 1 112 ? 72.383 -15.095 -16.988 1.00 38.35 111 LYS A C 1
ATOM 863 O O . LYS A 1 112 ? 71.930 -16.018 -16.336 1.00 43.72 111 LYS A O 1
ATOM 869 N N . THR A 1 113 ? 72.176 -13.859 -16.610 1.00 37.24 112 THR A N 1
ATOM 870 C CA . THR A 1 113 ? 71.334 -13.588 -15.444 1.00 36.48 112 THR A CA 1
ATOM 871 C C . THR A 1 113 ? 69.874 -13.255 -15.860 1.00 32.80 112 THR A C 1
ATOM 872 O O . THR A 1 113 ? 69.625 -12.359 -16.639 1.00 28.80 112 THR A O 1
ATOM 876 N N . GLU A 1 114 ? 68.950 -14.006 -15.282 1.00 31.65 113 GLU A N 1
ATOM 877 C CA . GLU A 1 114 ? 67.533 -13.823 -15.465 1.00 36.33 113 GLU A CA 1
ATOM 878 C C . GLU A 1 114 ? 66.966 -12.832 -14.428 1.00 34.92 113 GLU A C 1
ATOM 879 O O . GLU A 1 114 ? 67.167 -12.978 -13.219 1.00 34.84 113 GLU A O 1
ATOM 885 N N . TYR A 1 115 ? 66.275 -11.819 -14.919 1.00 35.17 114 TYR A N 1
ATOM 886 C CA . TYR A 1 115 ? 65.605 -10.844 -14.065 1.00 34.16 114 TYR A CA 1
ATOM 887 C C . TYR A 1 115 ? 64.118 -11.155 -14.088 1.00 34.49 114 TYR A C 1
ATOM 888 O O . TYR A 1 115 ? 63.418 -10.951 -15.094 1.00 32.92 114 TYR A O 1
ATOM 897 N N . LYS A 1 116 ? 63.663 -11.707 -12.971 1.00 30.85 115 LYS A N 1
ATOM 898 C CA . LYS A 1 116 ? 62.284 -12.069 -12.799 1.00 36.16 115 LYS A CA 1
ATOM 899 C C . LYS A 1 116 ? 61.542 -10.829 -12.363 1.00 32.38 115 LYS A C 1
ATOM 900 O O . LYS A 1 116 ? 61.894 -10.234 -11.383 1.00 32.08 115 LYS A O 1
ATOM 906 N N . ILE A 1 117 ? 60.534 -10.451 -13.138 1.00 27.34 116 ILE A N 1
ATOM 907 C CA . ILE A 1 117 ? 59.892 -9.179 -13.002 1.00 26.47 116 ILE A CA 1
ATOM 908 C C . ILE A 1 117 ? 58.589 -9.308 -12.157 1.00 25.95 116 ILE A C 1
ATOM 909 O O . ILE A 1 117 ? 57.839 -10.305 -12.261 1.00 22.70 116 ILE A O 1
ATOM 914 N N . ASP A 1 118 ? 58.330 -8.275 -11.369 1.00 25.30 117 ASP A N 1
ATOM 915 C CA . ASP A 1 118 ? 57.071 -8.121 -10.691 1.00 26.08 117 ASP A CA 1
ATOM 916 C C . ASP A 1 118 ? 55.968 -7.680 -11.700 1.00 23.68 117 ASP A C 1
ATOM 917 O O . ASP A 1 118 ? 55.921 -6.537 -12.119 1.00 22.82 117 ASP A O 1
ATOM 922 N N . VAL A 1 119 ? 55.077 -8.589 -12.042 1.00 22.42 118 VAL A N 1
ATOM 923 C CA . VAL A 1 119 ? 54.034 -8.304 -12.988 1.00 23.53 118 VAL A CA 1
ATOM 924 C C . VAL A 1 119 ? 52.792 -7.636 -12.410 1.00 22.71 118 VAL A C 1
ATOM 925 O O . VAL A 1 119 ? 51.829 -7.398 -13.108 1.00 22.85 118 VAL A O 1
ATOM 929 N N . GLY A 1 120 ? 52.815 -7.307 -11.139 1.00 24.19 119 GLY A N 1
ATOM 930 C CA . GLY A 1 120 ? 51.673 -6.681 -10.498 1.00 25.93 119 GLY A CA 1
ATOM 931 C C . GLY A 1 120 ? 50.429 -7.529 -10.561 1.00 23.26 119 GLY A C 1
ATOM 932 O O . GLY A 1 120 ? 50.415 -8.622 -10.024 1.00 22.23 119 GLY A O 1
ATOM 933 N N . SER A 1 121 ? 49.401 -7.007 -11.248 1.00 24.90 120 SER A N 1
ATOM 934 C CA . SER A 1 121 ? 48.202 -7.742 -11.518 1.00 24.05 120 SER A CA 1
ATOM 935 C C . SER A 1 121 ? 48.344 -8.695 -12.699 1.00 23.42 120 SER A C 1
ATOM 936 O O . SER A 1 121 ? 47.451 -9.479 -12.958 1.00 22.21 120 SER A O 1
ATOM 939 N N . GLY A 1 122 ? 49.424 -8.566 -13.466 1.00 23.06 121 GLY A N 1
ATOM 940 C CA . GLY A 1 122 ? 49.567 -9.324 -14.704 1.00 22.50 121 GLY A CA 1
ATOM 941 C C . GLY A 1 122 ? 48.850 -8.714 -15.891 1.00 23.42 121 GLY A C 1
ATOM 942 O O . GLY A 1 122 ? 48.846 -9.288 -16.968 1.00 23.45 121 GLY A O 1
ATOM 943 N N . ILE A 1 123 ? 48.213 -7.555 -15.694 1.00 22.84 122 ILE A N 1
ATOM 944 C CA . ILE A 1 123 ? 47.516 -6.893 -16.773 1.00 23.87 122 ILE A CA 1
ATOM 945 C C . ILE A 1 123 ? 48.440 -5.829 -17.312 1.00 21.73 122 ILE A C 1
ATOM 946 O O . ILE A 1 123 ? 48.772 -4.879 -16.615 1.00 21.58 122 ILE A O 1
ATOM 951 N N . CYS A 1 124 ? 48.841 -5.969 -18.561 1.00 21.68 123 CYS A N 1
ATOM 952 C CA . CYS A 1 124 ? 49.836 -5.130 -19.135 1.00 23.50 123 CYS A CA 1
ATOM 953 C C . CYS A 1 124 ? 49.246 -3.979 -19.946 1.00 24.24 123 CYS A C 1
ATOM 954 O O . CYS A 1 124 ? 48.288 -4.192 -20.704 1.00 24.50 123 CYS A O 1
ATOM 957 N N . LEU A 1 125 ? 49.783 -2.761 -19.749 1.00 23.60 124 LEU A N 1
ATOM 958 C CA . LEU A 1 125 ? 49.309 -1.572 -20.452 1.00 23.64 124 LEU A CA 1
ATOM 959 C C . LEU A 1 125 ? 50.183 -1.193 -21.638 1.00 26.21 124 LEU A C 1
ATOM 960 O O . LEU A 1 125 ? 49.834 -0.271 -22.387 1.00 25.09 124 LEU A O 1
ATOM 965 N N . GLY A 1 126 ? 51.307 -1.867 -21.840 1.00 24.64 125 GLY A N 1
ATOM 966 C CA . GLY A 1 126 ? 52.184 -1.553 -22.966 1.00 23.02 125 GLY A CA 1
ATOM 967 C C . GLY A 1 126 ? 53.656 -1.722 -22.570 1.00 25.59 125 GLY A C 1
ATOM 968 O O . GLY A 1 126 ? 53.998 -2.490 -21.635 1.00 25.37 125 GLY A O 1
ATOM 969 N N . VAL A 1 127 ? 54.537 -0.982 -23.248 1.00 26.50 126 VAL A N 1
ATOM 970 C CA . VAL A 1 127 ? 55.990 -1.090 -23.032 1.00 26.46 126 VAL A CA 1
ATOM 971 C C . VAL A 1 127 ? 56.671 0.251 -22.959 1.00 28.10 126 VAL A C 1
ATOM 972 O O . VAL A 1 127 ? 56.132 1.239 -23.395 1.00 28.13 126 VAL A O 1
ATOM 976 N N . GLN A 1 128 ? 57.874 0.263 -22.408 1.00 28.21 127 GLN A N 1
ATOM 977 C CA . GLN A 1 128 ? 58.630 1.485 -22.308 1.00 29.30 127 GLN A CA 1
ATOM 978 C C . GLN A 1 128 ? 60.081 1.123 -22.267 1.00 28.27 127 GLN A C 1
ATOM 979 O O . GLN A 1 128 ? 60.474 0.129 -21.633 1.00 29.19 127 GLN A O 1
ATOM 985 N N . GLY A 1 129 ? 60.910 1.913 -22.932 1.00 30.99 128 GLY A N 1
ATOM 986 C CA . GLY A 1 129 ? 62.324 1.646 -22.928 1.00 31.43 128 GLY A CA 1
ATOM 987 C C . GLY A 1 129 ? 63.131 2.570 -23.818 1.00 36.76 128 GLY A C 1
ATOM 988 O O . GLY A 1 129 ? 62.791 3.749 -23.972 1.00 36.18 128 GLY A O 1
ATOM 989 N N . ARG A 1 130 ? 64.227 2.041 -24.366 1.00 35.72 129 ARG A N 1
ATOM 990 C CA . ARG A 1 130 ? 65.052 2.808 -25.296 1.00 37.53 129 ARG A CA 1
ATOM 991 C C . ARG A 1 130 ? 65.460 1.926 -26.467 1.00 37.76 129 ARG A C 1
ATOM 992 O O . ARG A 1 130 ? 65.821 0.761 -26.284 1.00 32.73 129 ARG A O 1
ATOM 1000 N N . GLY A 1 131 ? 65.372 2.489 -27.662 1.00 35.53 130 GLY A N 1
ATOM 1001 C CA . GLY A 1 131 ? 65.655 1.769 -28.887 1.00 42.27 130 GLY A CA 1
ATOM 1002 C C . GLY A 1 131 ? 66.319 2.636 -29.943 1.00 41.36 130 GLY A C 1
ATOM 1003 O O . GLY A 1 131 ? 66.157 3.871 -29.973 1.00 40.45 130 GLY A O 1
ATOM 1004 N N . GLY A 1 132 ? 67.078 1.974 -30.810 1.00 39.89 131 GLY A N 1
ATOM 1005 C CA . GLY A 1 132 ? 67.701 2.648 -31.963 1.00 37.93 131 GLY A CA 1
ATOM 1006 C C . GLY A 1 132 ? 67.545 1.727 -33.141 1.00 37.41 131 GLY A C 1
ATOM 1007 O O . GLY A 1 132 ? 66.444 1.518 -33.627 1.00 36.40 131 GLY A O 1
ATOM 1008 N N . SER A 1 133 ? 68.654 1.143 -33.568 1.00 36.71 132 SER A N 1
ATOM 1009 C CA . SER A 1 133 ? 68.608 0.075 -34.558 1.00 37.79 132 SER A CA 1
ATOM 1010 C C . SER A 1 133 ? 67.981 -1.157 -33.899 1.00 38.38 132 SER A C 1
ATOM 1011 O O . SER A 1 133 ? 67.194 -1.860 -34.530 1.00 34.90 132 SER A O 1
ATOM 1014 N N . ASP A 1 134 ? 68.309 -1.359 -32.617 1.00 35.05 133 ASP A N 1
ATOM 1015 C CA . ASP A 1 134 ? 67.816 -2.466 -31.841 1.00 32.97 133 ASP A CA 1
ATOM 1016 C C . ASP A 1 134 ? 66.993 -1.985 -30.627 1.00 30.47 133 ASP A C 1
ATOM 1017 O O . ASP A 1 134 ? 66.780 -0.774 -30.449 1.00 30.07 133 ASP A O 1
ATOM 1022 N N . ILE A 1 135 ? 66.562 -2.941 -29.782 1.00 27.49 134 ILE A N 1
ATOM 1023 C CA . ILE A 1 135 ? 66.031 -2.594 -28.484 1.00 28.61 134 ILE A CA 1
ATOM 1024 C C . ILE A 1 135 ? 67.151 -2.562 -27.438 1.00 30.23 134 ILE A C 1
ATOM 1025 O O . ILE A 1 135 ? 67.595 -3.589 -26.907 1.00 30.73 134 ILE A O 1
ATOM 1030 N N . ASP A 1 136 ? 67.632 -1.361 -27.150 1.00 29.59 135 ASP A N 1
ATOM 1031 C CA . ASP A 1 136 ? 68.669 -1.174 -26.135 1.00 30.09 135 ASP A CA 1
ATOM 1032 C C . ASP A 1 136 ? 68.208 -1.559 -24.734 1.00 29.81 135 ASP A C 1
ATOM 1033 O O . ASP A 1 136 ? 68.944 -2.164 -23.970 1.00 31.58 135 ASP A O 1
ATOM 1038 N N . SER A 1 137 ? 66.978 -1.186 -24.406 1.00 29.83 136 SER A N 1
ATOM 1039 C CA . SER A 1 137 ? 66.374 -1.582 -23.158 1.00 28.37 136 SER A CA 1
ATOM 1040 C C . SER A 1 137 ? 64.865 -1.552 -23.259 1.00 25.66 136 SER A C 1
ATOM 1041 O O . SER A 1 137 ? 64.281 -0.814 -24.043 1.00 26.82 136 SER A O 1
ATOM 1044 N N . MET A 1 138 ? 64.207 -2.384 -22.478 1.00 27.70 137 MET A N 1
ATOM 1045 C CA . MET A 1 138 ? 62.737 -2.344 -22.443 1.00 26.91 137 MET A CA 1
ATOM 1046 C C . MET A 1 138 ? 62.197 -2.963 -21.180 1.00 29.15 137 MET A C 1
ATOM 1047 O O . MET A 1 138 ? 62.850 -3.845 -20.569 1.00 23.67 137 MET A O 1
ATOM 1052 N N . GLY A 1 139 ? 60.989 -2.498 -20.798 1.00 27.91 138 GLY A N 1
ATOM 1053 C CA . GLY A 1 139 ? 60.222 -3.158 -19.777 1.00 25.80 138 GLY A CA 1
ATOM 1054 C C . GLY A 1 139 ? 58.749 -3.107 -20.119 1.00 26.82 138 GLY A C 1
ATOM 1055 O O . GLY A 1 139 ? 58.311 -2.360 -21.001 1.00 25.62 138 GLY A O 1
ATOM 1056 N N . PHE A 1 140 ? 57.975 -3.913 -19.416 1.00 26.59 139 PHE A N 1
ATOM 1057 C CA . PHE A 1 140 ? 56.512 -3.959 -19.606 1.00 27.18 139 PHE A CA 1
ATOM 1058 C C . PHE A 1 140 ? 55.807 -3.182 -18.494 1.00 25.25 139 PHE A C 1
ATOM 1059 O O . PHE A 1 140 ? 56.120 -3.342 -17.307 1.00 23.94 139 PHE A O 1
ATOM 1067 N N . ILE A 1 141 ? 54.886 -2.320 -18.889 1.00 25.96 140 ILE A N 1
ATOM 1068 C CA . ILE A 1 141 ? 54.092 -1.545 -17.958 1.00 26.77 140 ILE A CA 1
ATOM 1069 C C . ILE A 1 141 ? 52.933 -2.386 -17.462 1.00 26.55 140 ILE A C 1
ATOM 1070 O O . ILE A 1 141 ? 52.096 -2.773 -18.241 1.00 30.04 140 ILE A O 1
ATOM 1075 N N . PHE A 1 142 ? 52.884 -2.656 -16.163 1.00 23.63 141 PHE A N 1
ATOM 1076 C CA . PHE A 1 142 ? 51.798 -3.414 -15.572 1.00 24.81 141 PHE A CA 1
ATOM 1077 C C . PHE A 1 142 ? 50.990 -2.561 -14.609 1.00 25.49 141 PHE A C 1
ATOM 1078 O O . PHE A 1 142 ? 51.556 -1.764 -13.853 1.00 25.42 141 PHE A O 1
ATOM 1086 N N . ILE A 1 143 ? 49.682 -2.792 -14.576 1.00 22.87 142 ILE A N 1
ATOM 1087 C CA . ILE A 1 143 ? 48.854 -2.303 -13.476 1.00 22.94 142 ILE A CA 1
ATOM 1088 C C . ILE A 1 143 ? 49.200 -3.110 -12.239 1.00 22.43 142 ILE A C 1
ATOM 1089 O O . ILE A 1 143 ? 49.289 -4.346 -12.277 1.00 24.01 142 ILE A O 1
ATOM 1094 N N . ASN A 1 144 ? 49.384 -2.414 -11.129 1.00 23.76 143 ASN A N 1
ATOM 1095 C CA . ASN A 1 144 ? 49.661 -3.106 -9.870 1.00 24.15 143 ASN A CA 1
ATOM 1096 C C . ASN A 1 144 ? 48.436 -3.925 -9.455 1.00 25.41 143 ASN A C 1
ATOM 1097 O O . ASN A 1 144 ? 47.358 -3.771 -10.026 1.00 27.72 143 ASN A O 1
ATOM 1102 N N . ALA A 1 145 ? 48.607 -4.814 -8.475 1.00 23.86 144 ALA A N 1
ATOM 1103 C CA . ALA A 1 145 ? 47.570 -5.704 -8.073 1.00 24.12 144 ALA A CA 1
ATOM 1104 C C . ALA A 1 145 ? 46.261 -4.906 -7.790 1.00 27.46 144 ALA A C 1
ATOM 1105 O O . ALA A 1 145 ? 46.299 -3.864 -7.121 1.00 23.88 144 ALA A O 1
ATOM 1107 N N . ILE A 1 146 ? 45.148 -5.416 -8.328 1.00 22.75 145 ILE A N 1
ATOM 1108 C CA . ILE A 1 146 ? 43.903 -4.701 -8.369 1.00 23.99 145 ILE A CA 1
ATOM 1109 C C . ILE A 1 146 ? 42.964 -5.137 -7.248 1.00 26.80 145 ILE A C 1
ATOM 1110 O O . ILE A 1 146 ? 42.796 -6.340 -6.996 1.00 26.71 145 ILE A O 1
ATOM 1115 N N . LYS A 1 147 ? 42.360 -4.140 -6.589 1.00 27.86 146 LYS A N 1
ATOM 1116 C CA . LYS A 1 147 ? 41.339 -4.363 -5.576 1.00 28.34 146 LYS A CA 1
ATOM 1117 C C . LYS A 1 147 ? 39.956 -4.279 -6.208 1.00 27.54 146 LYS A C 1
ATOM 1118 O O . LYS A 1 147 ? 39.114 -5.114 -5.935 1.00 24.53 146 LYS A O 1
ATOM 1124 N N . SER A 1 148 ? 39.705 -3.250 -7.010 1.00 29.65 147 SER A N 1
ATOM 1125 C CA . SER A 1 148 ? 38.378 -3.101 -7.659 1.00 29.93 147 SER A CA 1
ATOM 1126 C C . SER A 1 148 ? 38.417 -2.311 -8.953 1.00 27.75 147 SER A C 1
ATOM 1127 O O . SER A 1 148 ? 39.316 -1.525 -9.191 1.00 29.17 147 SER A O 1
ATOM 1130 N N . SER A 1 149 ? 37.391 -2.509 -9.754 1.00 30.16 148 SER A N 1
ATOM 1131 C CA . SER A 1 149 ? 37.229 -1.834 -11.040 1.00 31.65 148 SER A CA 1
ATOM 1132 C C . SER A 1 149 ? 35.783 -1.450 -11.164 1.00 30.46 148 SER A C 1
ATOM 1133 O O . SER A 1 149 ? 34.914 -2.311 -11.338 1.00 25.76 148 SER A O 1
ATOM 1136 N N . VAL A 1 150 ? 35.519 -0.159 -11.061 1.00 33.13 149 VAL A N 1
ATOM 1137 C CA . VAL A 1 150 ? 34.155 0.312 -10.843 1.00 33.44 149 VAL A CA 1
ATOM 1138 C C . VAL A 1 150 ? 33.846 1.466 -11.765 1.00 36.12 149 VAL A C 1
ATOM 1139 O O . VAL A 1 150 ? 34.573 2.460 -11.825 1.00 35.52 149 VAL A O 1
ATOM 1143 N N . ILE A 1 151 ? 32.754 1.323 -12.490 1.00 32.65 150 ILE A N 1
ATOM 1144 C CA . ILE A 1 151 ? 32.272 2.365 -13.366 1.00 31.40 150 ILE A CA 1
ATOM 1145 C C . ILE A 1 151 ? 31.310 3.226 -12.530 1.00 33.25 150 ILE A C 1
ATOM 1146 O O . ILE A 1 151 ? 30.404 2.716 -11.891 1.00 33.52 150 ILE A O 1
ATOM 1151 N N . GLN A 1 152 ? 31.534 4.524 -12.533 1.00 32.72 151 GLN A N 1
ATOM 1152 C CA . GLN A 1 152 ? 30.804 5.446 -11.676 1.00 35.99 151 GLN A CA 1
ATOM 1153 C C . GLN A 1 152 ? 30.597 6.778 -12.387 1.00 36.77 151 GLN A C 1
ATOM 1154 O O . GLN A 1 152 ? 30.914 6.902 -13.568 1.00 32.60 151 GLN A O 1
ATOM 1160 N N . ASP A 1 153 ? 30.054 7.761 -11.661 1.00 42.17 152 ASP A N 1
ATOM 1161 C CA . ASP A 1 153 ? 29.641 9.062 -12.233 1.00 43.41 152 ASP A CA 1
ATOM 1162 C C . ASP A 1 153 ? 28.880 8.885 -13.551 1.00 41.63 152 ASP A C 1
ATOM 1163 O O . ASP A 1 153 ? 29.222 9.493 -14.569 1.00 38.81 152 ASP A O 1
ATOM 1168 N N . MET A 1 154 ? 27.865 8.025 -13.518 1.00 39.33 153 MET A N 1
ATOM 1169 C CA . MET A 1 154 ? 27.077 7.682 -14.701 1.00 43.58 153 MET A CA 1
ATOM 1170 C C . MET A 1 154 ? 26.163 8.851 -15.091 1.00 40.27 153 MET A C 1
ATOM 1171 O O . MET A 1 154 ? 25.470 9.386 -14.262 1.00 38.53 153 MET A O 1
ATOM 1176 N N . LYS A 1 155 ? 26.183 9.218 -16.368 1.00 42.33 154 LYS A N 1
ATOM 1177 C CA . LYS A 1 155 ? 25.367 10.320 -16.880 1.00 40.13 154 LYS A CA 1
ATOM 1178 C C . LYS A 1 155 ? 24.770 9.934 -18.210 1.00 36.12 154 LYS A C 1
ATOM 1179 O O . LYS A 1 155 ? 25.408 9.275 -19.006 1.00 38.50 154 LYS A O 1
ATOM 1185 N N . TYR A 1 156 ? 23.526 10.362 -18.432 1.00 36.14 155 TYR A N 1
ATOM 1186 C CA . TYR A 1 156 ? 22.805 10.159 -19.668 1.00 41.00 155 TYR A CA 1
ATOM 1187 C C . TYR A 1 156 ? 22.505 11.563 -20.222 1.00 45.70 155 TYR A C 1
ATOM 1188 O O . TYR A 1 156 ? 21.448 12.147 -19.943 1.00 46.46 155 TYR A O 1
ATOM 1197 N N . PRO A 1 157 ? 23.459 12.120 -20.979 1.00 47.25 156 PRO A N 1
ATOM 1198 C CA . PRO A 1 157 ? 23.401 13.559 -21.308 1.00 49.36 156 PRO A CA 1
ATOM 1199 C C . PRO A 1 157 ? 22.257 13.971 -22.277 1.00 43.50 156 PRO A C 1
ATOM 1200 O O . PRO A 1 157 ? 21.933 15.129 -22.360 1.00 42.37 156 PRO A O 1
ATOM 1204 N N . THR A 1 158 ? 21.667 13.031 -22.995 1.00 43.79 157 THR A N 1
ATOM 1205 C CA . THR A 1 158 ? 20.548 13.358 -23.888 1.00 42.96 157 THR A CA 1
ATOM 1206 C C . THR A 1 158 ? 19.186 12.951 -23.312 1.00 48.28 157 THR A C 1
ATOM 1207 O O . THR A 1 158 ? 18.172 13.054 -24.002 1.00 41.61 157 THR A O 1
ATOM 1211 N N . MET A 1 159 ? 19.167 12.515 -22.052 1.00 48.79 158 MET A N 1
ATOM 1212 C CA . MET A 1 159 ? 17.988 11.907 -21.467 1.00 53.25 158 MET A CA 1
ATOM 1213 C C . MET A 1 159 ? 16.751 12.833 -21.420 1.00 55.79 158 MET A C 1
ATOM 1214 O O . MET A 1 159 ? 15.660 12.430 -21.827 1.00 43.88 158 MET A O 1
ATOM 1219 N N . HIS A 1 160 ? 16.962 14.041 -20.910 1.00 57.83 159 HIS A N 1
ATOM 1220 C CA . HIS A 1 160 ? 15.980 15.115 -20.880 1.00 60.74 159 HIS A CA 1
ATOM 1221 C C . HIS A 1 160 ? 15.390 15.551 -22.241 1.00 55.98 159 HIS A C 1
ATOM 1222 O O . HIS A 1 160 ? 14.460 16.319 -22.246 1.00 61.34 159 HIS A O 1
ATOM 1229 N N . GLN A 1 161 ? 15.937 15.112 -23.367 1.00 49.96 160 GLN A N 1
ATOM 1230 C CA . GLN A 1 161 ? 15.482 15.565 -24.673 1.00 54.44 160 GLN A CA 1
ATOM 1231 C C . GLN A 1 161 ? 14.726 14.508 -25.435 1.00 55.41 160 GLN A C 1
ATOM 1232 O O . GLN A 1 161 ? 14.180 14.806 -26.498 1.00 53.96 160 GLN A O 1
ATOM 1238 N N . ILE A 1 162 ? 14.710 13.257 -24.965 1.00 57.77 161 ILE A N 1
ATOM 1239 C CA . ILE A 1 162 ? 13.967 12.261 -25.697 1.00 59.94 161 ILE A CA 1
ATOM 1240 C C . ILE A 1 162 ? 12.818 11.700 -24.849 1.00 59.70 161 ILE A C 1
ATOM 1241 O O . ILE A 1 162 ? 12.943 11.507 -23.628 1.00 52.54 161 ILE A O 1
ATOM 1246 N N . LEU A 1 163 ? 11.679 11.505 -25.506 1.00 59.13 162 LEU A N 1
ATOM 1247 C CA . LEU A 1 163 ? 10.509 11.000 -24.800 1.00 61.37 162 LEU A CA 1
ATOM 1248 C C . LEU A 1 163 ? 10.455 9.486 -24.851 1.00 48.60 162 LEU A C 1
ATOM 1249 O O . LEU A 1 163 ? 10.735 8.901 -25.905 1.00 45.93 162 LEU A O 1
ATOM 1254 N N . PRO A 1 164 ? 10.084 8.858 -23.714 1.00 41.97 163 PRO A N 1
ATOM 1255 C CA . PRO A 1 164 ? 9.952 7.413 -23.675 1.00 46.21 163 PRO A CA 1
ATOM 1256 C C . PRO A 1 164 ? 8.870 6.944 -24.638 1.00 46.16 163 PRO A C 1
ATOM 1257 O O . PRO A 1 164 ? 7.876 7.642 -24.848 1.00 53.17 163 PRO A O 1
ATOM 1261 N N . ASN A 1 165 ? 9.071 5.792 -25.252 1.00 42.81 164 ASN A N 1
ATOM 1262 C CA . ASN A 1 165 ? 8.020 5.205 -26.062 1.00 45.87 164 ASN A CA 1
ATOM 1263 C C . ASN A 1 165 ? 7.367 4.055 -25.257 1.00 49.48 164 ASN A C 1
ATOM 1264 O O . ASN A 1 165 ? 7.794 2.884 -25.349 1.00 48.41 164 ASN A O 1
ATOM 1269 N N . VAL A 1 166 ? 6.344 4.382 -24.477 1.00 47.95 165 VAL A N 1
ATOM 1270 C CA . VAL A 1 166 ? 5.681 3.383 -23.624 1.00 45.59 165 VAL A CA 1
ATOM 1271 C C . VAL A 1 166 ? 4.561 2.648 -24.341 1.00 41.58 165 VAL A C 1
ATOM 1272 O O . VAL A 1 166 ? 3.579 3.243 -24.677 1.00 50.60 165 VAL A O 1
ATOM 1276 N N . GLN A 1 167 ? 4.738 1.361 -24.602 1.00 45.71 166 GLN A N 1
ATOM 1277 C CA . GLN A 1 167 ? 3.749 0.525 -25.278 1.00 48.07 166 GLN A CA 1
ATOM 1278 C C . GLN A 1 167 ? 2.923 -0.245 -24.223 1.00 49.00 166 GLN A C 1
ATOM 1279 O O . GLN A 1 167 ? 3.488 -0.936 -23.349 1.00 39.91 166 GLN A O 1
ATOM 1285 N N . MET A 1 168 ? 1.597 -0.136 -24.352 1.00 39.69 167 MET A N 1
ATOM 1286 C CA . MET A 1 168 ? 0.642 -0.766 -23.453 1.00 38.16 167 MET A CA 1
ATOM 1287 C C . MET A 1 168 ? 0.285 -2.152 -23.951 1.00 37.24 167 MET A C 1
ATOM 1288 O O . MET A 1 168 ? 0.117 -2.373 -25.153 1.00 33.61 167 MET A O 1
ATOM 1293 N N . GLU A 1 169 ? 0.218 -3.097 -23.017 1.00 36.55 168 GLU A N 1
ATOM 1294 C CA . GLU A 1 169 ? -0.157 -4.453 -23.294 1.00 38.23 168 GLU A CA 1
ATOM 1295 C C . GLU A 1 169 ? -1.288 -4.792 -22.310 1.00 34.78 168 GLU A C 1
ATOM 1296 O O . GLU A 1 169 ? -1.204 -4.463 -21.117 1.00 34.17 168 GLU A O 1
ATOM 1302 N N . GLU A 1 170 ? -2.276 -5.515 -22.791 1.00 30.90 169 GLU A N 1
ATOM 1303 C CA . GLU A 1 170 ? -3.358 -5.985 -21.961 1.00 31.62 169 GLU A CA 1
ATOM 1304 C C . GLU A 1 170 ? -2.902 -7.254 -21.231 1.00 30.07 169 GLU A C 1
ATOM 1305 O O . GLU A 1 170 ? -2.196 -8.092 -21.747 1.00 28.82 169 GLU A O 1
ATOM 1311 N N . ILE A 1 171 ? -3.286 -7.375 -19.989 1.00 28.28 170 ILE A N 1
ATOM 1312 C CA . ILE A 1 171 ? -2.899 -8.524 -19.212 1.00 28.60 170 ILE A CA 1
ATOM 1313 C C . ILE A 1 171 ? -4.125 -9.386 -18.902 1.00 28.22 170 ILE A C 1
ATOM 1314 O O . ILE A 1 171 ? -4.063 -10.630 -18.919 1.00 27.30 170 ILE A O 1
ATOM 1319 N N . LYS A 1 172 ? -5.237 -8.757 -18.564 1.00 26.14 171 LYS A N 1
ATOM 1320 C CA . LYS A 1 172 ? -6.393 -9.556 -18.103 1.00 26.41 171 LYS A CA 1
ATOM 1321 C C . LYS A 1 172 ? -7.688 -8.816 -18.318 1.00 24.87 171 LYS A C 1
ATOM 1322 O O . LYS A 1 172 ? -7.748 -7.561 -18.152 1.00 25.31 171 LYS A O 1
ATOM 1328 N N . GLU A 1 173 ? -8.730 -9.569 -18.632 1.00 25.36 172 GLU A N 1
ATOM 1329 C CA . GLU A 1 173 ? -10.066 -8.949 -18.765 1.00 29.33 172 GLU A CA 1
ATOM 1330 C C . GLU A 1 173 ? -11.083 -9.766 -18.033 1.00 29.78 172 GLU A C 1
ATOM 1331 O O . GLU A 1 173 ? -11.170 -11.008 -18.212 1.00 32.98 172 GLU A O 1
ATOM 1337 N N . MET A 1 174 ? -11.893 -9.079 -17.251 1.00 30.59 173 MET A N 1
ATOM 1338 C CA . MET A 1 174 ? -12.933 -9.743 -16.495 1.00 31.64 173 MET A CA 1
ATOM 1339 C C . MET A 1 174 ? -14.200 -8.879 -16.540 1.00 33.05 173 MET A C 1
ATOM 1340 O O . MET A 1 174 ? -14.151 -7.646 -16.589 1.00 31.26 173 MET A O 1
ATOM 1345 N N . GLU A 1 175 ? -15.341 -9.521 -16.471 1.00 31.17 174 GLU A N 1
ATOM 1346 C CA . GLU A 1 175 ? -16.608 -8.781 -16.538 1.00 34.26 174 GLU A CA 1
ATOM 1347 C C . GLU A 1 175 ? -17.470 -9.086 -15.292 1.00 32.09 174 GLU A C 1
ATOM 1348 O O . GLU A 1 175 ? -17.540 -10.228 -14.822 1.00 31.45 174 GLU A O 1
ATOM 1354 N N . TYR A 1 176 ? -18.089 -8.043 -14.768 1.00 30.17 175 TYR A N 1
ATOM 1355 C CA . TYR A 1 176 ? -18.932 -8.142 -13.578 1.00 31.11 175 TYR A CA 1
ATOM 1356 C C . TYR A 1 176 ? -20.309 -7.645 -13.960 1.00 30.61 175 TYR A C 1
ATOM 1357 O O . TYR A 1 176 ? -20.456 -6.486 -14.369 1.00 37.54 175 TYR A O 1
ATOM 1366 N N . LYS A 1 177 ? -21.299 -8.514 -13.880 1.00 29.82 176 LYS A N 1
ATOM 1367 C CA . LYS A 1 177 ? -22.644 -8.146 -14.255 1.00 35.77 176 LYS A CA 1
ATOM 1368 C C . LYS A 1 177 ? -23.577 -8.223 -13.030 1.00 33.01 176 LYS A C 1
ATOM 1369 O O . LYS A 1 177 ? -23.671 -9.255 -12.381 1.00 30.73 176 LYS A O 1
ATOM 1375 N N . ASN A 1 178 ? -24.249 -7.117 -12.739 1.00 31.88 177 ASN A N 1
ATOM 1376 C CA . ASN A 1 178 ? -25.116 -6.994 -11.560 1.00 34.29 177 ASN A CA 1
ATOM 1377 C C . ASN A 1 178 ? -26.562 -6.978 -12.019 1.00 37.09 177 ASN A C 1
ATOM 1378 O O . ASN A 1 178 ? -27.084 -5.952 -12.510 1.00 36.15 177 ASN A O 1
ATOM 1383 N N . ASP A 1 179 ? -27.185 -8.147 -11.875 1.00 41.46 178 ASP A N 1
ATOM 1384 C CA . ASP A 1 179 ? -28.556 -8.368 -12.300 1.00 47.79 178 ASP A CA 1
ATOM 1385 C C . ASP A 1 179 ? -29.516 -8.218 -11.116 1.00 50.31 178 ASP A C 1
ATOM 1386 O O . ASP A 1 179 ? -30.731 -8.417 -11.265 1.00 49.26 178 ASP A O 1
ATOM 1391 N N . THR A 1 180 ? -28.986 -7.803 -9.969 1.00 48.83 179 THR A N 1
ATOM 1392 C CA . THR A 1 180 ? -29.795 -7.588 -8.780 1.00 50.06 179 THR A CA 1
ATOM 1393 C C . THR A 1 180 ? -30.154 -6.122 -8.573 1.00 46.98 179 THR A C 1
ATOM 1394 O O . THR A 1 180 ? -29.669 -5.237 -9.283 1.00 50.59 179 THR A O 1
ATOM 1398 N N . SER A 1 181 ? -30.981 -5.886 -7.558 1.00 46.15 180 SER A N 1
ATOM 1399 C CA . SER A 1 181 ? -31.577 -4.576 -7.324 1.00 47.58 180 SER A CA 1
ATOM 1400 C C . SER A 1 181 ? -30.796 -3.768 -6.309 1.00 42.60 180 SER A C 1
ATOM 1401 O O . SER A 1 181 ? -31.211 -2.685 -5.980 1.00 37.72 180 SER A O 1
ATOM 1404 N N . ILE A 1 182 ? -29.633 -4.262 -5.873 1.00 43.69 181 ILE A N 1
ATOM 1405 C CA . ILE A 1 182 ? -28.738 -3.480 -5.033 1.00 42.11 181 ILE A CA 1
ATOM 1406 C C . ILE A 1 182 ? -27.283 -3.542 -5.554 1.00 40.70 181 ILE A C 1
ATOM 1407 O O . ILE A 1 182 ? -26.835 -4.566 -6.123 1.00 34.76 181 ILE A O 1
ATOM 1412 N N . VAL A 1 183 ? -26.565 -2.449 -5.344 1.00 37.56 182 VAL A N 1
ATOM 1413 C CA . VAL A 1 183 ? -25.182 -2.341 -5.729 1.00 42.82 182 VAL A CA 1
ATOM 1414 C C . VAL A 1 183 ? -24.363 -3.518 -5.223 1.00 41.02 182 VAL A C 1
ATOM 1415 O O . VAL A 1 183 ? -24.519 -3.966 -4.083 1.00 37.06 182 VAL A O 1
ATOM 1419 N N . GLN A 1 184 ? -23.511 -4.049 -6.085 1.00 38.34 183 GLN A N 1
ATOM 1420 C CA . GLN A 1 184 ? -22.668 -5.156 -5.658 1.00 35.54 183 GLN A CA 1
ATOM 1421 C C . GLN A 1 184 ? -21.202 -4.701 -5.683 1.00 34.70 183 GLN A C 1
ATOM 1422 O O . GLN A 1 184 ? -20.765 -3.786 -6.408 1.00 31.90 183 GLN A O 1
ATOM 1428 N N . SER A 1 185 ? -20.401 -5.390 -4.905 1.00 36.56 184 SER A N 1
ATOM 1429 C CA . SER A 1 185 ? -19.015 -5.046 -4.809 1.00 37.94 184 SER A CA 1
ATOM 1430 C C . SER A 1 185 ? -18.168 -6.320 -4.913 1.00 31.17 184 SER A C 1
ATOM 1431 O O . SER A 1 185 ? -18.513 -7.316 -4.338 1.00 29.35 184 SER A O 1
ATOM 1434 N N . TYR A 1 186 ? -17.108 -6.283 -5.703 1.00 31.37 185 TYR A N 1
ATOM 1435 C CA . TYR A 1 186 ? -16.272 -7.476 -6.009 1.00 31.97 185 TYR A CA 1
ATOM 1436 C C . TYR A 1 186 ? -14.819 -7.131 -5.929 1.00 31.07 185 TYR A C 1
ATOM 1437 O O . TYR A 1 186 ? -14.477 -5.983 -5.893 1.00 36.71 185 TYR A O 1
ATOM 1446 N N . THR A 1 187 ? -13.932 -8.110 -5.942 1.00 34.60 186 THR A N 1
ATOM 1447 C CA . THR A 1 187 ? -12.497 -7.827 -5.883 1.00 35.42 186 THR A CA 1
ATOM 1448 C C . THR A 1 187 ? -11.795 -8.287 -7.155 1.00 32.68 186 THR A C 1
ATOM 1449 O O . THR A 1 187 ? -11.832 -9.448 -7.496 1.00 36.52 186 THR A O 1
ATOM 1453 N N . PHE A 1 188 ? -11.141 -7.380 -7.837 1.00 29.70 187 PHE A N 1
ATOM 1454 C CA . PHE A 1 188 ? -10.324 -7.736 -8.985 1.00 28.16 187 PHE A CA 1
ATOM 1455 C C . PHE A 1 188 ? -8.868 -7.950 -8.549 1.00 29.33 187 PHE A C 1
ATOM 1456 O O . PHE A 1 188 ? -8.307 -7.146 -7.790 1.00 29.15 187 PHE A O 1
ATOM 1464 N N . GLU A 1 189 ? -8.268 -9.021 -9.067 1.00 26.20 188 GLU A N 1
ATOM 1465 C CA . GLU A 1 189 ? -6.863 -9.303 -8.896 1.00 27.85 188 GLU A CA 1
ATOM 1466 C C . GLU A 1 189 ? -6.220 -9.656 -10.230 1.00 26.44 188 GLU A C 1
ATOM 1467 O O . GLU A 1 189 ? -6.844 -10.309 -11.052 1.00 25.26 188 GLU A O 1
ATOM 1473 N N . SER A 1 190 ? -4.955 -9.254 -10.429 1.00 26.90 189 SER A N 1
ATOM 1474 C CA . SER A 1 190 ? -4.212 -9.637 -11.613 1.00 25.85 189 SER A CA 1
ATOM 1475 C C . SER A 1 190 ? -2.732 -9.659 -11.352 1.00 26.05 189 SER A C 1
ATOM 1476 O O . SER A 1 190 ? -2.251 -8.930 -10.494 1.00 27.68 189 SER A O 1
ATOM 1479 N N . SER A 1 191 ? -2.003 -10.473 -12.109 1.00 24.44 190 SER A N 1
ATOM 1480 C CA . SER A 1 191 ? -0.527 -10.517 -11.988 1.00 25.72 190 SER A CA 1
ATOM 1481 C C . SER A 1 191 ? 0.124 -10.840 -13.330 1.00 25.33 190 SER A C 1
ATOM 1482 O O . SER A 1 191 ? -0.508 -11.464 -14.213 1.00 25.92 190 SER A O 1
ATOM 1485 N N . LYS A 1 192 ? 1.377 -10.423 -13.457 1.00 25.57 191 LYS A N 1
ATOM 1486 C CA . LYS A 1 192 ? 2.194 -10.655 -14.660 1.00 28.30 191 LYS A CA 1
ATOM 1487 C C . LYS A 1 192 ? 3.684 -10.698 -14.374 1.00 27.60 191 LYS A C 1
ATOM 1488 O O . LYS A 1 192 ? 4.265 -9.777 -13.755 1.00 26.80 191 LYS A O 1
ATOM 1494 N N . LYS A 1 193 ? 4.290 -11.774 -14.823 1.00 31.10 192 LYS A N 1
ATOM 1495 C CA . LYS A 1 193 ? 5.739 -11.898 -14.838 1.00 31.51 192 LYS A CA 1
ATOM 1496 C C . LYS A 1 193 ? 6.353 -10.893 -15.806 1.00 29.92 192 LYS A C 1
ATOM 1497 O O . LYS A 1 193 ? 5.918 -10.826 -16.973 1.00 27.72 192 LYS A O 1
ATOM 1503 N N . ILE A 1 194 ? 7.337 -10.121 -15.334 1.00 27.31 193 ILE A N 1
ATOM 1504 C CA . ILE A 1 194 ? 8.109 -9.239 -16.212 1.00 28.28 193 ILE A CA 1
ATOM 1505 C C . ILE A 1 194 ? 9.598 -9.473 -16.015 1.00 29.11 193 ILE A C 1
ATOM 1506 O O . ILE A 1 194 ? 10.041 -9.905 -14.946 1.00 26.24 193 ILE A O 1
ATOM 1511 N N . ILE A 1 195 ? 10.365 -9.168 -17.045 1.00 30.50 194 ILE A N 1
ATOM 1512 C CA . ILE A 1 195 ? 11.842 -9.237 -16.980 1.00 33.36 194 ILE A CA 1
ATOM 1513 C C . ILE A 1 195 ? 12.436 -7.870 -17.368 1.00 33.62 194 ILE A C 1
ATOM 1514 O O . ILE A 1 195 ? 12.469 -7.521 -18.553 1.00 37.84 194 ILE A O 1
ATOM 1519 N N . LYS A 1 196 ? 12.881 -7.100 -16.381 1.00 34.33 195 LYS A N 1
ATOM 1520 C CA . LYS A 1 196 ? 13.595 -5.832 -16.626 1.00 38.56 195 LYS A CA 1
ATOM 1521 C C . LYS A 1 196 ? 15.040 -6.114 -17.064 1.00 41.62 195 LYS A C 1
ATOM 1522 O O . LYS A 1 196 ? 15.627 -7.097 -16.632 1.00 43.11 195 LYS A O 1
ATOM 1528 N N . LYS A 1 197 ? 15.593 -5.282 -17.943 1.00 39.38 196 LYS A N 1
ATOM 1529 C CA . LYS A 1 197 ? 16.957 -5.482 -18.435 1.00 40.00 196 LYS A CA 1
ATOM 1530 C C . LYS A 1 197 ? 17.755 -4.200 -18.429 1.00 37.37 196 LYS A C 1
ATOM 1531 O O . LYS A 1 197 ? 17.206 -3.129 -18.712 1.00 34.88 196 LYS A O 1
ATOM 1537 N N . SER A 1 198 ? 19.053 -4.332 -18.160 1.00 34.55 197 SER A N 1
ATOM 1538 C CA . SER A 1 198 ? 20.010 -3.228 -18.167 1.00 35.73 197 SER A CA 1
ATOM 1539 C C . SER A 1 198 ? 21.330 -3.655 -18.835 1.00 40.54 197 SER A C 1
ATOM 1540 O O . SER A 1 198 ? 21.851 -4.760 -18.585 1.00 37.18 197 SER A O 1
ATOM 1543 N N . SER A 1 199 ? 21.868 -2.784 -19.680 1.00 38.89 198 SER A N 1
ATOM 1544 C CA . SER A 1 199 ? 23.106 -3.051 -20.408 1.00 37.24 198 SER A CA 1
ATOM 1545 C C . SER A 1 199 ? 23.876 -1.754 -20.686 1.00 37.01 198 SER A C 1
ATOM 1546 O O . SER A 1 199 ? 23.381 -0.831 -21.337 1.00 35.73 198 SER A O 1
ATOM 1549 N N . TRP A 1 200 ? 25.094 -1.669 -20.169 1.00 34.83 199 TRP A N 1
ATOM 1550 C CA . TRP A 1 200 ? 26.003 -0.585 -20.533 1.00 34.56 199 TRP A CA 1
ATOM 1551 C C . TRP A 1 200 ? 27.108 -1.134 -21.417 1.00 36.23 199 TRP A C 1
ATOM 1552 O O . TRP A 1 200 ? 27.832 -2.038 -21.006 1.00 44.01 199 TRP A O 1
ATOM 1563 N N . SER A 1 201 ? 27.241 -0.590 -22.622 1.00 32.62 200 SER A N 1
ATOM 1564 C CA . SER A 1 201 ? 28.195 -1.089 -23.596 1.00 32.45 200 SER A CA 1
ATOM 1565 C C . SER A 1 201 ? 29.634 -0.858 -23.076 1.00 32.20 200 SER A C 1
ATOM 1566 O O . SER A 1 201 ? 29.908 0.092 -22.368 1.00 32.37 200 SER A O 1
ATOM 1569 N N . THR A 1 202 ? 30.542 -1.739 -23.457 1.00 35.05 201 THR A N 1
ATOM 1570 C CA . THR A 1 202 ? 31.956 -1.562 -23.151 1.00 34.79 201 THR A CA 1
ATOM 1571 C C . THR A 1 202 ? 32.791 -1.822 -24.391 1.00 33.39 201 THR A C 1
ATOM 1572 O O . THR A 1 202 ? 32.333 -2.463 -25.308 1.00 29.71 201 THR A O 1
ATOM 1576 N N . THR A 1 203 ? 34.011 -1.301 -24.407 1.00 37.15 202 THR A N 1
ATOM 1577 C CA . THR A 1 203 ? 34.966 -1.571 -25.501 1.00 36.53 202 THR A CA 1
ATOM 1578 C C . THR A 1 203 ? 36.339 -1.935 -24.945 1.00 32.36 202 THR A C 1
ATOM 1579 O O . THR A 1 203 ? 36.562 -1.932 -23.739 1.00 29.35 202 THR A O 1
ATOM 1583 N N . ASN A 1 204 ? 37.267 -2.214 -25.847 1.00 35.25 203 ASN A N 1
ATOM 1584 C CA . ASN A 1 204 ? 38.686 -2.414 -25.517 1.00 30.87 203 ASN A CA 1
ATOM 1585 C C . ASN A 1 204 ? 38.870 -3.592 -24.575 1.00 28.70 203 ASN A C 1
ATOM 1586 O O . ASN A 1 204 ? 39.843 -3.650 -23.823 1.00 27.84 203 ASN A O 1
ATOM 1591 N N . LYS A 1 205 ? 37.912 -4.510 -24.598 1.00 27.77 204 LYS A N 1
ATOM 1592 C CA . LYS A 1 205 ? 37.919 -5.709 -23.748 1.00 26.35 204 LYS A CA 1
ATOM 1593 C C . LYS A 1 205 ? 37.953 -5.476 -22.259 1.00 25.71 204 LYS A C 1
ATOM 1594 O O . LYS A 1 205 ? 38.313 -6.384 -21.484 1.00 30.28 204 LYS A O 1
ATOM 1600 N N . ILE A 1 206 ? 37.586 -4.283 -21.815 1.00 26.10 205 ILE A N 1
ATOM 1601 C CA . ILE A 1 206 ? 37.579 -4.061 -20.379 1.00 27.27 205 ILE A CA 1
ATOM 1602 C C . ILE A 1 206 ? 36.669 -4.995 -19.586 1.00 28.59 205 ILE A C 1
ATOM 1603 O O . ILE A 1 206 ? 36.985 -5.302 -18.412 1.00 27.40 205 ILE A O 1
ATOM 1608 N N . GLU A 1 207 ? 35.572 -5.447 -20.194 1.00 27.47 206 GLU A N 1
ATOM 1609 C CA . GLU A 1 207 ? 34.640 -6.366 -19.521 1.00 31.77 206 GLU A CA 1
ATOM 1610 C C . GLU A 1 207 ? 35.254 -7.751 -19.285 1.00 31.13 206 GLU A C 1
ATOM 1611 O O . GLU A 1 207 ? 34.950 -8.435 -18.307 1.00 29.69 206 GLU A O 1
ATOM 1617 N N . SER A 1 208 ? 36.109 -8.194 -20.194 1.00 32.10 207 SER A N 1
ATOM 1618 C CA . SER A 1 208 ? 36.803 -9.489 -20.020 1.00 32.00 207 SER A CA 1
ATOM 1619 C C . SER A 1 208 ? 38.109 -9.359 -19.190 1.00 30.90 207 SER A C 1
ATOM 1620 O O . SER A 1 208 ? 38.488 -10.291 -18.500 1.00 32.40 207 SER A O 1
ATOM 1623 N N . THR A 1 209 ? 38.762 -8.198 -19.235 1.00 30.53 208 THR A N 1
ATOM 1624 C CA . THR A 1 209 ? 40.089 -8.030 -18.583 1.00 29.44 208 THR A CA 1
ATOM 1625 C C . THR A 1 209 ? 39.906 -7.746 -17.099 1.00 32.16 208 THR A C 1
ATOM 1626 O O . THR A 1 209 ? 40.645 -8.274 -16.260 1.00 29.72 208 THR A O 1
ATOM 1630 N N . PHE A 1 210 ? 38.921 -6.900 -16.774 1.00 31.84 209 PHE A N 1
ATOM 1631 C CA . PHE A 1 210 ? 38.631 -6.547 -15.405 1.00 29.13 209 PHE A CA 1
ATOM 1632 C C . PHE A 1 210 ? 37.336 -7.171 -14.919 1.00 30.76 209 PHE A C 1
ATOM 1633 O O . PHE A 1 210 ? 36.533 -7.610 -15.732 1.00 30.96 209 PHE A O 1
ATOM 1641 N N . SER A 1 211 ? 37.109 -7.211 -13.600 1.00 31.04 210 SER A N 1
ATOM 1642 C CA . SER A 1 211 ? 35.776 -7.548 -13.112 1.00 31.30 210 SER A CA 1
ATOM 1643 C C . SER A 1 211 ? 35.029 -6.243 -12.821 1.00 30.41 210 SER A C 1
ATOM 1644 O O . SER A 1 211 ? 35.232 -5.578 -11.807 1.00 27.68 210 SER A O 1
ATOM 1647 N N . LEU A 1 212 ? 34.194 -5.850 -13.762 1.00 32.15 211 LEU A N 1
ATOM 1648 C CA . LEU A 1 212 ? 33.522 -4.535 -13.712 1.00 29.84 211 LEU A CA 1
ATOM 1649 C C . LEU A 1 212 ? 32.248 -4.583 -12.865 1.00 30.24 211 LEU A C 1
ATOM 1650 O O . LEU A 1 212 ? 31.510 -5.569 -12.926 1.00 31.36 211 LEU A O 1
ATOM 1655 N N . SER A 1 213 ? 32.035 -3.564 -12.045 1.00 29.87 212 SER A N 1
ATOM 1656 C CA . SER A 1 213 ? 30.716 -3.255 -11.531 1.00 35.74 212 SER A CA 1
ATOM 1657 C C . SER A 1 213 ? 30.397 -1.798 -11.855 1.00 36.99 212 SER A C 1
ATOM 1658 O O . SER A 1 213 ? 31.296 -0.988 -12.112 1.00 36.25 212 SER A O 1
ATOM 1661 N N . VAL A 1 214 ? 29.104 -1.494 -11.875 1.00 34.08 213 VAL A N 1
ATOM 1662 C CA . VAL A 1 214 ? 28.609 -0.154 -12.143 1.00 32.55 213 VAL A CA 1
ATOM 1663 C C . VAL A 1 214 ? 27.894 0.380 -10.924 1.00 32.81 213 VAL A C 1
ATOM 1664 O O . VAL A 1 214 ? 26.929 -0.211 -10.442 1.00 33.06 213 VAL A O 1
ATOM 1668 N N . LYS A 1 215 ? 28.388 1.485 -10.384 1.00 34.88 214 LYS A N 1
ATOM 1669 C CA . LYS A 1 215 ? 27.749 2.120 -9.257 1.00 38.57 214 LYS A CA 1
ATOM 1670 C C . LYS A 1 215 ? 26.917 3.264 -9.827 1.00 38.87 214 LYS A C 1
ATOM 1671 O O . LYS A 1 215 ? 27.439 4.323 -10.168 1.00 37.18 214 LYS A O 1
ATOM 1677 N N . ALA A 1 216 ? 25.621 2.989 -9.996 1.00 39.28 215 ALA A N 1
ATOM 1678 C CA . ALA A 1 216 ? 24.702 3.882 -10.714 1.00 36.82 215 ALA A CA 1
ATOM 1679 C C . ALA A 1 216 ? 23.262 3.528 -10.435 1.00 36.57 215 ALA A C 1
ATOM 1680 O O . ALA A 1 216 ? 22.963 2.456 -9.913 1.00 36.34 215 ALA A O 1
ATOM 1682 N N . GLY A 1 217 ? 22.365 4.417 -10.836 1.00 37.80 216 GLY A N 1
ATOM 1683 C CA . GLY A 1 217 ? 20.955 4.109 -10.815 1.00 41.44 216 GLY A CA 1
ATOM 1684 C C . GLY A 1 217 ? 20.506 3.619 -12.169 1.00 46.07 216 GLY A C 1
ATOM 1685 O O . GLY A 1 217 ? 21.172 3.831 -13.160 1.00 48.15 216 GLY A O 1
ATOM 1686 N N . ILE A 1 218 ? 19.334 3.000 -12.229 1.00 50.68 217 ILE A N 1
ATOM 1687 C CA . ILE A 1 218 ? 18.827 2.479 -13.500 1.00 50.28 217 ILE A CA 1
ATOM 1688 C C . ILE A 1 218 ? 17.838 3.473 -14.111 1.00 50.36 217 ILE A C 1
ATOM 1689 O O . ILE A 1 218 ? 16.968 4.007 -13.411 1.00 62.98 217 ILE A O 1
ATOM 1694 N N . PRO A 1 219 ? 17.969 3.746 -15.419 1.00 48.62 218 PRO A N 1
ATOM 1695 C CA . PRO A 1 219 ? 16.982 4.568 -16.117 1.00 45.70 218 PRO A CA 1
ATOM 1696 C C . PRO A 1 219 ? 15.589 3.931 -16.069 1.00 49.11 218 PRO A C 1
ATOM 1697 O O . PRO A 1 219 ? 15.418 2.731 -16.346 1.00 46.44 218 PRO A O 1
ATOM 1701 N N . GLU A 1 220 ? 14.613 4.749 -15.698 1.00 51.72 219 GLU A N 1
ATOM 1702 C CA . GLU A 1 220 ? 13.242 4.291 -15.515 1.00 57.52 219 GLU A CA 1
ATOM 1703 C C . GLU A 1 220 ? 12.332 5.307 -16.183 1.00 56.77 219 GLU A C 1
ATOM 1704 O O . GLU A 1 220 ? 12.719 6.444 -16.484 1.00 47.68 219 GLU A O 1
ATOM 1710 N N . VAL A 1 221 ? 11.080 4.911 -16.331 1.00 51.46 220 VAL A N 1
ATOM 1711 C CA . VAL A 1 221 ? 10.055 5.776 -16.850 1.00 53.61 220 VAL A CA 1
ATOM 1712 C C . VAL A 1 221 ? 9.221 6.326 -15.694 1.00 55.85 220 VAL A C 1
ATOM 1713 O O . VAL A 1 221 ? 9.010 5.657 -14.707 1.00 50.93 220 VAL A O 1
ATOM 1717 N N . MET A 1 222 ? 8.768 7.565 -15.830 1.00 59.22 221 MET A N 1
ATOM 1718 C CA . MET A 1 222 ? 8.060 8.276 -14.773 1.00 62.96 221 MET A CA 1
ATOM 1719 C C . MET A 1 222 ? 6.817 8.966 -15.346 1.00 65.44 221 MET A C 1
ATOM 1720 O O . MET A 1 222 ? 6.868 9.610 -16.404 1.00 57.98 221 MET A O 1
ATOM 1725 N N . GLU A 1 223 ? 5.726 8.881 -14.594 1.00 76.71 222 GLU A N 1
ATOM 1726 C CA . GLU A 1 223 ? 4.425 9.468 -14.974 1.00 79.66 222 GLU A CA 1
ATOM 1727 C C . GLU A 1 223 ? 4.453 10.977 -14.732 1.00 72.10 222 GLU A C 1
ATOM 1728 O O . GLU A 1 223 ? 4.602 11.435 -13.609 1.00 68.24 222 GLU A O 1
ATOM 1734 N N . VAL A 1 224 ? 4.384 11.723 -15.820 1.00 74.53 223 VAL A N 1
ATOM 1735 C CA . VAL A 1 224 ? 4.047 13.134 -15.785 1.00 89.68 223 VAL A CA 1
ATOM 1736 C C . VAL A 1 224 ? 2.652 13.179 -16.407 1.00 95.32 223 VAL A C 1
ATOM 1737 O O . VAL A 1 224 ? 2.152 12.148 -16.832 1.00 106.41 223 VAL A O 1
ATOM 1741 N N . GLU A 1 225 ? 2.001 14.338 -16.425 1.00 103.94 224 GLU A N 1
ATOM 1742 C CA . GLU A 1 225 ? 0.699 14.417 -17.071 1.00 104.23 224 GLU A CA 1
ATOM 1743 C C . GLU A 1 225 ? 0.780 15.173 -18.382 1.00 95.65 224 GLU A C 1
ATOM 1744 O O . GLU A 1 225 ? -0.225 15.655 -18.886 1.00 96.42 224 GLU A O 1
ATOM 1750 N N . THR A 1 226 ? 1.996 15.257 -18.923 1.00 94.89 225 THR A N 1
ATOM 1751 C CA . THR A 1 226 ? 2.233 15.519 -20.348 1.00 93.65 225 THR A CA 1
ATOM 1752 C C . THR A 1 226 ? 2.332 14.181 -21.094 1.00 90.21 225 THR A C 1
ATOM 1753 O O . THR A 1 226 ? 2.151 14.090 -22.312 1.00 88.68 225 THR A O 1
ATOM 1757 N N . GLY A 1 227 ? 2.609 13.139 -20.323 1.00 84.14 226 GLY A N 1
ATOM 1758 C CA . GLY A 1 227 ? 2.841 11.802 -20.855 1.00 83.24 226 GLY A CA 1
ATOM 1759 C C . GLY A 1 227 ? 3.805 11.042 -19.949 1.00 76.08 226 GLY A C 1
ATOM 1760 O O . GLY A 1 227 ? 3.531 10.839 -18.762 1.00 65.93 226 GLY A O 1
ATOM 1761 N N . PHE A 1 228 ? 4.947 10.639 -20.501 1.00 62.23 227 PHE A N 1
ATOM 1762 C CA . PHE A 1 228 ? 5.973 10.014 -19.693 1.00 57.55 227 PHE A CA 1
ATOM 1763 C C . PHE A 1 228 ? 7.296 10.757 -19.892 1.00 53.92 227 PHE A C 1
ATOM 1764 O O . PHE A 1 228 ? 7.535 11.378 -20.927 1.00 49.25 227 PHE A O 1
ATOM 1772 N N . SER A 1 229 ? 8.130 10.712 -18.864 1.00 52.37 228 SER A N 1
ATOM 1773 C CA . SER A 1 229 ? 9.496 11.174 -18.966 1.00 53.37 228 SER A CA 1
ATOM 1774 C C . SER A 1 229 ? 10.469 10.165 -18.358 1.00 51.84 228 SER A C 1
ATOM 1775 O O . SER A 1 229 ? 10.121 9.368 -17.502 1.00 53.14 228 SER A O 1
ATOM 1778 N N . PHE A 1 230 ? 11.717 10.221 -18.805 1.00 51.01 229 PHE A N 1
ATOM 1779 C CA . PHE A 1 230 ? 12.796 9.443 -18.179 1.00 46.40 229 PHE A CA 1
ATOM 1780 C C . PHE A 1 230 ? 13.285 10.047 -16.847 1.00 49.58 229 PHE A C 1
ATOM 1781 O O . PHE A 1 230 ? 13.324 11.264 -16.691 1.00 53.99 229 PHE A O 1
ATOM 1789 N N . THR A 1 231 ? 13.618 9.192 -15.880 1.00 50.50 230 THR A N 1
ATOM 1790 C CA . THR A 1 231 ? 14.446 9.572 -14.715 1.00 52.52 230 THR A CA 1
ATOM 1791 C C . THR A 1 231 ? 15.417 8.436 -14.398 1.00 55.99 230 THR A C 1
ATOM 1792 O O . THR A 1 231 ? 15.357 7.376 -15.039 1.00 47.56 230 THR A O 1
ATOM 1796 N N . VAL A 1 232 ? 16.311 8.645 -13.427 1.00 54.46 231 VAL A N 1
ATOM 1797 C CA . VAL A 1 232 ? 17.201 7.577 -13.002 1.00 57.25 231 VAL A CA 1
ATOM 1798 C C . VAL A 1 232 ? 16.825 7.176 -11.597 1.00 51.65 231 VAL A C 1
ATOM 1799 O O . VAL A 1 232 ? 16.802 8.003 -10.690 1.00 46.79 231 VAL A O 1
ATOM 1803 N N . GLY A 1 233 ? 16.581 5.882 -11.422 1.00 56.10 232 GLY A N 1
ATOM 1804 C CA . GLY A 1 233 ? 16.244 5.342 -10.114 1.00 54.69 232 GLY A CA 1
ATOM 1805 C C . GLY A 1 233 ? 17.337 5.497 -9.076 1.00 55.75 232 GLY A C 1
ATOM 1806 O O . GLY A 1 233 ? 18.428 6.031 -9.329 1.00 59.14 232 GLY A O 1
ATOM 1807 N N . SER A 1 234 ? 17.011 5.013 -7.893 1.00 52.29 233 SER A N 1
ATOM 1808 C CA . SER A 1 234 ? 17.920 4.965 -6.766 1.00 53.29 233 SER A CA 1
ATOM 1809 C C . SER A 1 234 ? 19.218 4.203 -7.155 1.00 51.95 233 SER A C 1
ATOM 1810 O O . SER A 1 234 ? 19.190 3.194 -7.856 1.00 53.82 233 SER A O 1
ATOM 1813 N N . GLU A 1 235 ? 20.344 4.695 -6.684 1.00 46.29 234 GLU A N 1
ATOM 1814 C CA . GLU A 1 235 ? 21.636 4.144 -7.021 1.00 50.25 234 GLU A CA 1
ATOM 1815 C C . GLU A 1 235 ? 21.933 2.826 -6.304 1.00 51.97 234 GLU A C 1
ATOM 1816 O O . GLU A 1 235 ? 21.626 2.661 -5.128 1.00 50.26 234 GLU A O 1
ATOM 1822 N N . SER A 1 236 ? 22.540 1.890 -7.024 1.00 49.92 235 SER A N 1
ATOM 1823 C CA . SER A 1 236 ? 23.134 0.688 -6.398 1.00 53.32 235 SER A CA 1
ATOM 1824 C C . SER A 1 236 ? 24.293 0.123 -7.248 1.00 48.28 235 SER A C 1
ATOM 1825 O O . SER A 1 236 ? 24.761 0.775 -8.179 1.00 47.70 235 SER A O 1
ATOM 1828 N N . THR A 1 237 ? 24.719 -1.091 -6.914 1.00 45.59 236 THR A N 1
ATOM 1829 C CA . THR A 1 237 ? 25.762 -1.826 -7.612 1.00 45.86 236 THR A CA 1
ATOM 1830 C C . THR A 1 237 ? 25.212 -2.806 -8.636 1.00 42.04 236 THR A C 1
ATOM 1831 O O . THR A 1 237 ? 24.343 -3.585 -8.326 1.00 37.71 236 THR A O 1
ATOM 1835 N N . HIS A 1 238 ? 25.723 -2.761 -9.862 1.00 37.91 237 HIS A N 1
ATOM 1836 C CA . HIS A 1 238 ? 25.172 -3.600 -10.947 1.00 38.45 237 HIS A CA 1
ATOM 1837 C C . HIS A 1 238 ? 26.301 -4.239 -11.745 1.00 37.94 237 HIS A C 1
ATOM 1838 O O . HIS A 1 238 ? 27.393 -3.698 -11.832 1.00 32.47 237 HIS A O 1
ATOM 1845 N N . ALA A 1 239 ? 26.038 -5.389 -12.351 1.00 34.56 238 ALA A N 1
ATOM 1846 C CA . ALA A 1 239 ? 26.934 -5.884 -13.364 1.00 34.04 238 ALA A CA 1
ATOM 1847 C C . ALA A 1 239 ? 26.646 -5.073 -14.616 1.00 35.16 238 ALA A C 1
ATOM 1848 O O . ALA A 1 239 ? 25.585 -4.456 -14.760 1.00 35.69 238 ALA A O 1
ATOM 1850 N N . VAL A 1 240 ? 27.589 -5.103 -15.540 1.00 33.98 239 VAL A N 1
ATOM 1851 C CA . VAL A 1 240 ? 27.483 -4.354 -16.770 1.00 36.07 239 VAL A CA 1
ATOM 1852 C C . VAL A 1 240 ? 26.258 -4.776 -17.582 1.00 34.95 239 VAL A C 1
ATOM 1853 O O . VAL A 1 240 ? 25.676 -3.979 -18.314 1.00 34.13 239 VAL A O 1
ATOM 1857 N N . GLU A 1 241 ? 25.911 -6.050 -17.491 1.00 35.98 240 GLU A N 1
ATOM 1858 C CA . GLU A 1 241 ? 24.758 -6.597 -18.146 1.00 40.59 240 GLU A CA 1
ATOM 1859 C C . GLU A 1 241 ? 23.951 -7.373 -17.128 1.00 41.44 240 GLU A C 1
ATOM 1860 O O . GLU A 1 241 ? 24.485 -8.238 -16.422 1.00 33.32 240 GLU A O 1
ATOM 1866 N N . GLU A 1 242 ? 22.661 -7.044 -17.034 1.00 40.16 241 GLU A N 1
ATOM 1867 C CA . GLU A 1 242 ? 21.881 -7.473 -15.888 1.00 43.96 241 GLU A CA 1
ATOM 1868 C C . GLU A 1 242 ? 20.446 -7.641 -16.256 1.00 42.16 241 GLU A C 1
ATOM 1869 O O . GLU A 1 242 ? 19.929 -6.930 -17.111 1.00 34.77 241 GLU A O 1
ATOM 1875 N N . SER A 1 243 ? 19.771 -8.585 -15.614 1.00 40.01 242 SER A N 1
ATOM 1876 C CA . SER A 1 243 ? 18.331 -8.703 -15.788 1.00 41.09 242 SER A CA 1
ATOM 1877 C C . SER A 1 243 ? 17.699 -8.968 -14.436 1.00 40.90 242 SER A C 1
ATOM 1878 O O . SER A 1 243 ? 18.341 -9.521 -13.547 1.00 37.77 242 SER A O 1
ATOM 1881 N N . GLU A 1 244 ? 16.473 -8.476 -14.240 1.00 41.34 243 GLU A N 1
ATOM 1882 C CA . GLU A 1 244 ? 15.763 -8.663 -12.989 1.00 42.51 243 GLU A CA 1
ATOM 1883 C C . GLU A 1 244 ? 14.379 -9.263 -13.311 1.00 45.01 243 GLU A C 1
ATOM 1884 O O . GLU A 1 244 ? 13.607 -8.675 -14.073 1.00 39.81 243 GLU A O 1
ATOM 1890 N N . GLU A 1 245 ? 14.070 -10.418 -12.728 1.00 41.37 244 GLU A N 1
ATOM 1891 C CA . GLU A 1 245 ? 12.753 -11.033 -12.889 1.00 38.11 244 GLU A CA 1
ATOM 1892 C C . GLU A 1 245 ? 11.823 -10.623 -11.751 1.00 37.53 244 GLU A C 1
ATOM 1893 O O . GLU A 1 245 ? 12.209 -10.583 -10.587 1.00 33.95 244 GLU A O 1
ATOM 1899 N N . LYS A 1 246 ? 10.583 -10.331 -12.075 1.00 34.50 245 LYS A N 1
ATOM 1900 C CA . LYS A 1 246 ? 9.672 -9.797 -11.081 1.00 38.54 245 LYS A CA 1
ATOM 1901 C C . LYS A 1 246 ? 8.238 -10.222 -11.439 1.00 34.15 245 LYS A C 1
ATOM 1902 O O . LYS A 1 246 ? 7.937 -10.526 -12.581 1.00 31.95 245 LYS A O 1
ATOM 1908 N N . THR A 1 247 ? 7.364 -10.284 -10.458 1.00 32.75 246 THR A N 1
ATOM 1909 C CA . THR A 1 247 ? 5.947 -10.425 -10.711 1.00 31.75 246 THR A CA 1
ATOM 1910 C C . THR A 1 247 ? 5.239 -9.142 -10.258 1.00 32.10 246 THR A C 1
ATOM 1911 O O . THR A 1 247 ? 5.179 -8.830 -9.064 1.00 31.96 246 THR A O 1
ATOM 1915 N N . GLU A 1 248 ? 4.689 -8.416 -11.219 1.00 30.38 247 GLU A N 1
ATOM 1916 C CA . GLU A 1 248 ? 3.865 -7.226 -10.949 1.00 31.01 247 GLU A CA 1
ATOM 1917 C C . GLU A 1 248 ? 2.420 -7.668 -10.604 1.00 29.36 247 GLU A C 1
ATOM 1918 O O . GLU A 1 248 ? 1.913 -8.666 -11.140 1.00 24.98 247 GLU A O 1
ATOM 1924 N N . THR A 1 249 ? 1.791 -6.970 -9.657 1.00 29.20 248 THR A N 1
ATOM 1925 C CA . THR A 1 249 ? 0.445 -7.307 -9.220 1.00 30.91 248 THR A CA 1
ATOM 1926 C C . THR A 1 249 ? -0.448 -6.082 -9.141 1.00 31.34 248 THR A C 1
ATOM 1927 O O . THR A 1 249 ? 0.034 -4.956 -9.040 1.00 31.14 248 THR A O 1
ATOM 1931 N N . LEU A 1 250 ? -1.757 -6.340 -9.140 1.00 28.76 249 LEU A N 1
ATOM 1932 C CA . LEU A 1 250 ? -2.743 -5.295 -8.975 1.00 31.74 249 LEU A CA 1
ATOM 1933 C C . LEU A 1 250 ? -3.997 -5.879 -8.370 1.00 31.14 249 LEU A C 1
ATOM 1934 O O . LEU A 1 250 ? -4.465 -6.925 -8.820 1.00 32.35 249 LEU A O 1
ATOM 1939 N N . THR A 1 251 ? -4.539 -5.223 -7.349 1.00 29.97 250 THR A N 1
ATOM 1940 C CA . THR A 1 251 ? -5.811 -5.631 -6.761 1.00 30.27 250 THR A CA 1
ATOM 1941 C C . THR A 1 251 ? -6.608 -4.395 -6.312 1.00 33.26 250 THR A C 1
ATOM 1942 O O . THR A 1 251 ? -6.038 -3.435 -5.806 1.00 33.41 250 THR A O 1
ATOM 1946 N N . PHE A 1 252 ? -7.923 -4.432 -6.495 1.00 32.35 251 PHE A N 1
ATOM 1947 C CA . PHE A 1 252 ? -8.795 -3.348 -6.059 1.00 36.25 251 PHE A CA 1
ATOM 1948 C C . PHE A 1 252 ? -10.264 -3.809 -6.072 1.00 37.66 251 PHE A C 1
ATOM 1949 O O . PHE A 1 252 ? -10.608 -4.760 -6.757 1.00 36.27 251 PHE A O 1
ATOM 1957 N N . PRO A 1 253 ? -11.110 -3.139 -5.290 1.00 37.41 252 PRO A N 1
ATOM 1958 C CA . PRO A 1 253 ? -12.529 -3.416 -5.330 1.00 36.71 252 PRO A CA 1
ATOM 1959 C C . PRO A 1 253 ? -13.192 -2.832 -6.593 1.00 35.81 252 PRO A C 1
ATOM 1960 O O . PRO A 1 253 ? -12.829 -1.762 -7.064 1.00 33.18 252 PRO A O 1
ATOM 1964 N N . VAL A 1 254 ? -14.200 -3.527 -7.078 1.00 31.34 253 VAL A N 1
ATOM 1965 C CA . VAL A 1 254 ? -14.981 -3.099 -8.223 1.00 32.07 253 VAL A CA 1
ATOM 1966 C C . VAL A 1 254 ? -16.435 -2.953 -7.789 1.00 30.88 253 VAL A C 1
ATOM 1967 O O . VAL A 1 254 ? -17.052 -3.897 -7.313 1.00 29.83 253 VAL A O 1
ATOM 1971 N N . THR A 1 255 ? -16.981 -1.762 -7.950 1.00 32.02 254 THR A N 1
ATOM 1972 C CA . THR A 1 255 ? -18.361 -1.490 -7.571 1.00 32.47 254 THR A CA 1
ATOM 1973 C C . THR A 1 255 ? -19.234 -1.496 -8.812 1.00 31.41 254 THR A C 1
ATOM 1974 O O . THR A 1 255 ? -18.931 -0.822 -9.776 1.00 32.66 254 THR A O 1
ATOM 1978 N N . VAL A 1 256 ? -20.299 -2.290 -8.801 1.00 30.38 255 VAL A N 1
ATOM 1979 C CA . VAL A 1 256 ? -21.182 -2.423 -9.956 1.00 30.26 255 VAL A CA 1
ATOM 1980 C C . VAL A 1 256 ? -22.594 -1.976 -9.570 1.00 32.72 255 VAL A C 1
ATOM 1981 O O . VAL A 1 256 ? -23.218 -2.574 -8.695 1.00 35.68 255 VAL A O 1
ATOM 1985 N N . PRO A 1 257 ? -23.080 -0.897 -10.192 1.00 33.46 256 PRO A N 1
ATOM 1986 C CA . PRO A 1 257 ? -24.455 -0.397 -9.931 1.00 37.66 256 PRO A CA 1
ATOM 1987 C C . PRO A 1 257 ? -25.505 -1.438 -10.309 1.00 36.64 256 PRO A C 1
ATOM 1988 O O . PRO A 1 257 ? -25.189 -2.390 -11.017 1.00 31.53 256 PRO A O 1
ATOM 1992 N N . THR A 1 258 ? -26.731 -1.272 -9.827 1.00 38.12 257 THR A N 1
ATOM 1993 C CA . THR A 1 258 ? -27.847 -2.169 -10.152 1.00 39.83 257 THR A CA 1
ATOM 1994 C C . THR A 1 258 ? -28.130 -2.218 -11.650 1.00 41.55 257 THR A C 1
ATOM 1995 O O . THR A 1 258 ? -28.200 -1.170 -12.320 1.00 41.82 257 THR A O 1
ATOM 1999 N N . HIS A 1 259 ? -28.264 -3.440 -12.155 1.00 42.75 258 HIS A N 1
ATOM 2000 C CA . HIS A 1 259 ? -28.619 -3.699 -13.557 1.00 51.82 258 HIS A CA 1
ATOM 2001 C C . HIS A 1 259 ? -27.602 -3.106 -14.499 1.00 47.09 258 HIS A C 1
ATOM 2002 O O . HIS A 1 259 ? -27.932 -2.493 -15.517 1.00 45.01 258 HIS A O 1
ATOM 2009 N N . LYS A 1 260 ? -26.340 -3.269 -14.134 1.00 43.67 259 LYS A N 1
ATOM 2010 C CA . LYS A 1 260 ? -25.266 -2.710 -14.957 1.00 42.04 259 LYS A CA 1
ATOM 2011 C C . LYS A 1 260 ? -24.133 -3.708 -15.051 1.00 38.03 259 LYS A C 1
ATOM 2012 O O . LYS A 1 260 ? -24.062 -4.678 -14.282 1.00 36.14 259 LYS A O 1
ATOM 2018 N N . THR A 1 261 ? -23.295 -3.493 -16.044 1.00 33.59 260 THR A N 1
ATOM 2019 C CA . THR A 1 261 ? -22.134 -4.292 -16.279 1.00 35.67 260 THR A CA 1
ATOM 2020 C C . THR A 1 261 ? -20.878 -3.425 -16.143 1.00 35.41 260 THR A C 1
ATOM 2021 O O . THR A 1 261 ? -20.839 -2.293 -16.622 1.00 29.44 260 THR A O 1
ATOM 2025 N N . VAL A 1 262 ? -19.849 -3.963 -15.483 1.00 35.11 261 VAL A N 1
ATOM 2026 C CA . VAL A 1 262 ? -18.552 -3.282 -15.409 1.00 32.29 261 VAL A CA 1
ATOM 2027 C C . VAL A 1 262 ? -17.520 -4.252 -15.985 1.00 34.64 261 VAL A C 1
ATOM 2028 O O . VAL A 1 262 ? -17.428 -5.420 -15.568 1.00 32.93 261 VAL A O 1
ATOM 2032 N N . THR A 1 263 ? -16.762 -3.784 -16.954 1.00 29.09 262 THR A N 1
ATOM 2033 C CA . THR A 1 263 ? -15.759 -4.622 -17.601 1.00 30.90 262 THR A CA 1
ATOM 2034 C C . THR A 1 263 ? -14.421 -4.022 -17.189 1.00 29.39 262 THR A C 1
ATOM 2035 O O . THR A 1 263 ? -14.185 -2.811 -17.296 1.00 28.21 262 THR A O 1
ATOM 2039 N N . VAL A 1 264 ? -13.547 -4.862 -16.670 1.00 28.13 263 VAL A N 1
ATOM 2040 C CA . VAL A 1 264 ? -12.242 -4.396 -16.148 1.00 27.07 263 VAL A CA 1
ATOM 2041 C C . VAL A 1 264 ? -11.130 -4.991 -16.971 1.00 24.82 263 VAL A C 1
ATOM 2042 O O . VAL A 1 264 ? -11.060 -6.222 -17.187 1.00 25.89 263 VAL A O 1
ATOM 2046 N N . VAL A 1 265 ? -10.274 -4.115 -17.458 1.00 26.85 264 VAL A N 1
ATOM 2047 C CA . VAL A 1 265 ? -9.083 -4.556 -18.218 1.00 29.07 264 VAL A CA 1
ATOM 2048 C C . VAL A 1 265 ? -7.837 -4.082 -17.499 1.00 27.58 264 VAL A C 1
ATOM 2049 O O . VAL A 1 265 ? -7.687 -2.900 -17.215 1.00 25.15 264 VAL A O 1
ATOM 2053 N N . ALA A 1 266 ? -6.964 -5.034 -17.183 1.00 28.70 265 ALA A N 1
ATOM 2054 C CA . ALA A 1 266 ? -5.662 -4.731 -16.616 1.00 31.65 265 ALA A CA 1
ATOM 2055 C C . ALA A 1 266 ? -4.586 -4.648 -17.694 1.00 28.51 265 ALA A C 1
ATOM 2056 O O . ALA A 1 266 ? -4.482 -5.538 -18.557 1.00 30.77 265 ALA A O 1
ATOM 2058 N N . ASN A 1 267 ? -3.785 -3.595 -17.565 1.00 29.46 266 ASN A N 1
ATOM 2059 C CA . ASN A 1 267 ? -2.720 -3.232 -18.517 1.00 33.25 266 ASN A CA 1
ATOM 2060 C C . ASN A 1 267 ? -1.368 -2.969 -17.809 1.00 32.81 266 ASN A C 1
ATOM 2061 O O . ASN A 1 267 ? -1.300 -2.749 -16.590 1.00 31.56 266 ASN A O 1
ATOM 2066 N N . ILE A 1 268 ? -0.303 -2.991 -18.609 1.00 30.87 267 ILE A N 1
ATOM 2067 C CA . ILE A 1 268 ? 1.026 -2.565 -18.163 1.00 29.07 267 ILE A CA 1
ATOM 2068 C C . ILE A 1 268 ? 1.770 -1.927 -19.298 1.00 28.80 267 ILE A C 1
ATOM 2069 O O . ILE A 1 268 ? 1.565 -2.258 -20.468 1.00 29.43 267 ILE A O 1
ATOM 2074 N N . GLY A 1 269 ? 2.593 -0.941 -18.969 1.00 31.99 268 GLY A N 1
ATOM 2075 C CA . GLY A 1 269 ? 3.384 -0.271 -20.019 1.00 31.21 268 GLY A CA 1
ATOM 2076 C C . GLY A 1 269 ? 4.815 -0.803 -20.106 1.00 29.70 268 GLY A C 1
ATOM 2077 O O . GLY A 1 269 ? 5.452 -1.031 -19.086 1.00 32.18 268 GLY A O 1
ATOM 2078 N N . ARG A 1 270 ? 5.309 -0.954 -21.315 1.00 30.56 269 ARG A N 1
ATOM 2079 C CA . ARG A 1 270 ? 6.646 -1.474 -21.589 1.00 35.81 269 ARG A CA 1
ATOM 2080 C C . ARG A 1 270 ? 7.434 -0.450 -22.400 1.00 37.04 269 ARG A C 1
ATOM 2081 O O . ARG A 1 270 ? 6.949 0.053 -23.417 1.00 37.89 269 ARG A O 1
ATOM 2089 N N . ALA A 1 271 ? 8.655 -0.168 -21.978 1.00 36.70 270 ALA A N 1
ATOM 2090 C CA . ALA A 1 271 ? 9.494 0.783 -22.697 1.00 37.01 270 ALA A CA 1
ATOM 2091 C C . ALA A 1 271 ? 10.897 0.273 -22.917 1.00 38.56 270 ALA A C 1
ATOM 2092 O O . ALA A 1 271 ? 11.567 -0.132 -21.966 1.00 36.16 270 ALA A O 1
ATOM 2094 N N . ASP A 1 272 ? 11.316 0.289 -24.191 1.00 42.65 271 ASP A N 1
ATOM 2095 C CA . ASP A 1 272 ? 12.706 0.058 -24.605 1.00 41.20 271 ASP A CA 1
ATOM 2096 C C . ASP A 1 272 ? 13.475 1.339 -24.474 1.00 43.16 271 ASP A C 1
ATOM 2097 O O . ASP A 1 272 ? 13.038 2.362 -24.971 1.00 38.33 271 ASP A O 1
ATOM 2102 N N . ILE A 1 273 ? 14.619 1.278 -23.791 1.00 41.19 272 ILE A N 1
ATOM 2103 C CA . ILE A 1 273 ? 15.437 2.450 -23.568 1.00 40.62 272 ILE A CA 1
ATOM 2104 C C . ILE A 1 273 ? 16.760 2.340 -24.330 1.00 47.78 272 ILE A C 1
ATOM 2105 O O . ILE A 1 273 ? 17.464 1.329 -24.240 1.00 44.58 272 ILE A O 1
ATOM 2110 N N . ASP A 1 274 ? 17.098 3.384 -25.087 1.00 45.60 273 ASP A N 1
ATOM 2111 C CA . ASP A 1 274 ? 18.302 3.386 -25.912 1.00 48.24 273 ASP A CA 1
ATOM 2112 C C . ASP A 1 274 ? 18.888 4.799 -25.820 1.00 45.78 273 ASP A C 1
ATOM 2113 O O . ASP A 1 274 ? 18.307 5.740 -26.354 1.00 45.41 273 ASP A O 1
ATOM 2118 N N . LEU A 1 275 ? 20.003 4.950 -25.104 1.00 40.35 274 LEU A N 1
ATOM 2119 C CA . LEU A 1 275 ? 20.500 6.266 -24.694 1.00 40.24 274 LEU A CA 1
ATOM 2120 C C . LEU A 1 275 ? 22.031 6.300 -24.606 1.00 40.94 274 LEU A C 1
ATOM 2121 O O . LEU A 1 275 ? 22.611 5.380 -24.109 1.00 39.45 274 LEU A O 1
ATOM 2126 N N . PRO A 1 276 ? 22.684 7.364 -25.089 1.00 41.30 275 PRO A N 1
ATOM 2127 C CA . PRO A 1 276 ? 24.128 7.487 -24.852 1.00 40.54 275 PRO A CA 1
ATOM 2128 C C . PRO A 1 276 ? 24.453 7.744 -23.383 1.00 37.35 275 PRO A C 1
ATOM 2129 O O . PRO A 1 276 ? 23.636 8.344 -22.664 1.00 35.41 275 PRO A O 1
ATOM 2133 N N . TYR A 1 277 ? 25.625 7.274 -22.935 1.00 29.96 276 TYR A N 1
ATOM 2134 C CA . TYR A 1 277 ? 26.070 7.546 -21.551 1.00 31.80 276 TYR A CA 1
ATOM 2135 C C . TYR A 1 277 ? 27.523 7.960 -21.517 1.00 31.30 276 TYR A C 1
ATOM 2136 O O . TYR A 1 277 ? 28.297 7.612 -22.389 1.00 35.54 276 TYR A O 1
ATOM 2145 N N . THR A 1 278 ? 27.886 8.689 -20.478 1.00 31.13 277 THR A N 1
ATOM 2146 C CA . THR A 1 278 ? 29.279 8.967 -20.162 1.00 32.86 277 THR A CA 1
ATOM 2147 C C . THR A 1 278 ? 29.488 8.483 -18.731 1.00 34.34 277 THR A C 1
ATOM 2148 O O . THR A 1 278 ? 28.518 8.414 -17.950 1.00 34.66 277 THR A O 1
ATOM 2152 N N . ALA A 1 279 ? 30.728 8.123 -18.400 1.00 33.06 278 ALA A N 1
ATOM 2153 C CA . ALA A 1 279 ? 31.029 7.611 -17.080 1.00 34.08 278 ALA A CA 1
ATOM 2154 C C . ALA A 1 279 ? 32.531 7.610 -16.838 1.00 34.55 278 ALA A C 1
ATOM 2155 O O . ALA A 1 279 ? 33.311 7.963 -17.700 1.00 32.66 278 ALA A O 1
ATOM 2157 N N . LEU A 1 280 ? 32.930 7.195 -15.645 1.00 35.16 279 LEU A N 1
ATOM 2158 C CA . LEU A 1 280 ? 34.331 7.096 -15.292 1.00 33.85 279 LEU A CA 1
ATOM 2159 C C . LEU A 1 280 ? 34.628 5.667 -14.809 1.00 33.69 279 LEU A C 1
ATOM 2160 O O . LEU A 1 280 ? 33.966 5.137 -13.903 1.00 32.38 279 LEU A O 1
ATOM 2165 N N . LEU A 1 281 ? 35.634 5.057 -15.398 1.00 32.61 280 LEU A N 1
ATOM 2166 C CA . LEU A 1 281 ? 36.142 3.792 -14.882 1.00 33.37 280 LEU A CA 1
ATOM 2167 C C . LEU A 1 281 ? 37.243 4.086 -13.881 1.00 34.60 280 LEU A C 1
ATOM 2168 O O . LEU A 1 281 ? 38.249 4.716 -14.215 1.00 39.64 280 LEU A O 1
ATOM 2173 N N . ARG A 1 282 ? 37.052 3.682 -12.641 1.00 33.00 281 ARG A N 1
ATOM 2174 C CA . ARG A 1 282 ? 38.100 3.813 -11.651 1.00 31.61 281 ARG A CA 1
ATOM 2175 C C . ARG A 1 282 ? 38.597 2.437 -11.223 1.00 30.86 281 ARG A C 1
ATOM 2176 O O . ARG A 1 282 ? 37.845 1.633 -10.663 1.00 32.13 281 ARG A O 1
ATOM 2184 N N . ILE A 1 283 ? 39.881 2.212 -11.436 1.00 29.13 282 ILE A N 1
ATOM 2185 C CA . ILE A 1 283 ? 40.540 1.005 -11.003 1.00 27.75 282 ILE A CA 1
ATOM 2186 C C . ILE A 1 283 ? 41.345 1.341 -9.768 1.00 27.23 282 ILE A C 1
ATOM 2187 O O . ILE A 1 283 ? 42.246 2.149 -9.820 1.00 27.06 282 ILE A O 1
ATOM 2192 N N . THR A 1 284 ? 41.030 0.678 -8.669 1.00 26.70 283 THR A N 1
ATOM 2193 C CA . THR A 1 284 ? 41.722 0.888 -7.431 1.00 27.31 283 THR A CA 1
ATOM 2194 C C . THR A 1 284 ? 42.603 -0.300 -7.145 1.00 28.01 283 THR A C 1
ATOM 2195 O O . THR A 1 284 ? 42.144 -1.455 -7.135 1.00 28.73 283 THR A O 1
ATOM 2199 N N . CYS A 1 285 ? 43.879 -0.003 -6.892 1.00 27.83 284 CYS A N 1
ATOM 2200 C CA . CYS A 1 285 ? 44.859 -1.034 -6.598 1.00 27.56 284 CYS A CA 1
ATOM 2201 C C . CYS A 1 285 ? 44.880 -1.404 -5.119 1.00 29.06 284 CYS A C 1
ATOM 2202 O O . CYS A 1 285 ? 44.502 -0.603 -4.264 1.00 29.56 284 CYS A O 1
ATOM 2205 N N . VAL A 1 286 ? 45.340 -2.619 -4.838 1.00 27.08 285 VAL A N 1
ATOM 2206 C CA . VAL A 1 286 ? 45.614 -3.064 -3.485 1.00 29.94 285 VAL A CA 1
ATOM 2207 C C . VAL A 1 286 ? 46.521 -2.105 -2.719 1.00 29.38 285 VAL A C 1
ATOM 2208 O O . VAL A 1 286 ? 46.302 -1.904 -1.533 1.00 30.83 285 VAL A O 1
ATOM 2212 N N . ASN A 1 287 ? 47.507 -1.488 -3.375 1.00 28.29 286 ASN A N 1
ATOM 2213 C CA . ASN A 1 287 ? 48.401 -0.579 -2.679 1.00 31.35 286 ASN A CA 1
ATOM 2214 C C . ASN A 1 287 ? 47.752 0.781 -2.355 1.00 32.26 286 ASN A C 1
ATOM 2215 O O . ASN A 1 287 ? 48.371 1.627 -1.766 1.00 34.15 286 ASN A O 1
ATOM 2220 N N . GLY A 1 288 ? 46.510 0.979 -2.750 1.00 35.85 287 GLY A N 1
ATOM 2221 C CA . GLY A 1 288 ? 45.799 2.244 -2.488 1.00 32.77 287 GLY A CA 1
ATOM 2222 C C . GLY A 1 288 ? 45.807 3.251 -3.628 1.00 35.97 287 GLY A C 1
ATOM 2223 O O . GLY A 1 288 ? 45.011 4.187 -3.633 1.00 35.45 287 GLY A O 1
ATOM 2224 N N . ALA A 1 289 ? 46.665 3.076 -4.638 1.00 33.45 288 ALA A N 1
ATOM 2225 C CA . ALA A 1 289 ? 46.674 4.019 -5.749 1.00 34.22 288 ALA A CA 1
ATOM 2226 C C . ALA A 1 289 ? 45.515 3.686 -6.645 1.00 33.79 288 ALA A C 1
ATOM 2227 O O . ALA A 1 289 ? 44.880 2.665 -6.465 1.00 33.44 288 ALA A O 1
ATOM 2229 N N . SER A 1 290 ? 45.264 4.526 -7.646 1.00 31.00 289 SER A N 1
ATOM 2230 C CA . SER A 1 290 ? 44.174 4.301 -8.542 1.00 34.28 289 SER A CA 1
ATOM 2231 C C . SER A 1 290 ? 44.436 4.879 -9.944 1.00 35.68 289 SER A C 1
ATOM 2232 O O . SER A 1 290 ? 45.353 5.666 -10.181 1.00 33.90 289 SER A O 1
ATOM 2235 N N . LEU A 1 291 ? 43.566 4.483 -10.854 1.00 36.29 290 LEU A N 1
ATOM 2236 C CA . LEU A 1 291 ? 43.655 4.809 -12.270 1.00 38.72 290 LEU A CA 1
ATOM 2237 C C . LEU A 1 291 ? 42.249 5.147 -12.787 1.00 35.87 290 LEU A C 1
ATOM 2238 O O . LEU A 1 291 ? 41.315 4.346 -12.648 1.00 34.17 290 LEU A O 1
ATOM 2243 N N . ASP A 1 292 ? 42.106 6.313 -13.390 1.00 33.52 291 ASP A N 1
ATOM 2244 C CA . ASP A 1 292 ? 40.842 6.754 -13.953 1.00 35.41 291 ASP A CA 1
ATOM 2245 C C . ASP A 1 292 ? 40.871 6.747 -15.470 1.00 35.11 291 ASP A C 1
ATOM 2246 O O . ASP A 1 292 ? 41.846 7.179 -16.077 1.00 39.42 291 ASP A O 1
ATOM 2251 N N . ALA A 1 293 ? 39.805 6.240 -16.085 1.00 36.38 292 ALA A N 1
ATOM 2252 C CA . ALA A 1 293 ? 39.649 6.331 -17.527 1.00 37.41 292 ALA A CA 1
ATOM 2253 C C . ALA A 1 293 ? 38.214 6.770 -17.869 1.00 40.91 292 ALA A C 1
ATOM 2254 O O . ALA A 1 293 ? 37.256 6.101 -17.512 1.00 34.46 292 ALA A O 1
ATOM 2256 N N . PRO A 1 294 ? 38.074 7.889 -18.586 1.00 43.74 293 PRO A N 1
ATOM 2257 C CA . PRO A 1 294 ? 36.751 8.315 -19.033 1.00 41.74 293 PRO A CA 1
ATOM 2258 C C . PRO A 1 294 ? 36.139 7.299 -19.994 1.00 37.82 293 PRO A C 1
ATOM 2259 O O . PRO A 1 294 ? 36.837 6.682 -20.774 1.00 36.55 293 PRO A O 1
ATOM 2263 N N . LEU A 1 295 ? 34.826 7.115 -19.902 1.00 36.53 294 LEU A N 1
ATOM 2264 C CA . LEU A 1 295 ? 34.096 6.154 -20.730 1.00 36.55 294 LEU A CA 1
ATOM 2265 C C . LEU A 1 295 ? 32.959 6.859 -21.425 1.00 36.95 294 LEU A C 1
ATOM 2266 O O . LEU A 1 295 ? 32.338 7.778 -20.890 1.00 37.96 294 LEU A O 1
ATOM 2271 N N . SER A 1 296 ? 32.629 6.323 -22.573 1.00 38.41 295 SER A N 1
ATOM 2272 C CA . SER A 1 296 ? 31.533 6.815 -23.370 1.00 42.66 295 SER A CA 1
ATOM 2273 C C . SER A 1 296 ? 30.916 5.593 -24.025 1.00 41.59 295 SER A C 1
ATOM 2274 O O . SER A 1 296 ? 31.642 4.707 -24.481 1.00 39.67 295 SER A O 1
ATOM 2277 N N . GLY A 1 297 ? 29.589 5.517 -24.075 1.00 39.16 296 GLY A N 1
ATOM 2278 C CA . GLY A 1 297 ? 28.958 4.327 -24.695 1.00 40.14 296 GLY A CA 1
ATOM 2279 C C . GLY A 1 297 ? 27.450 4.454 -24.814 1.00 41.66 296 GLY A C 1
ATOM 2280 O O . GLY A 1 297 ? 26.914 5.569 -24.801 1.00 42.77 296 GLY A O 1
ATOM 2281 N N . ILE A 1 298 ? 26.761 3.337 -24.965 1.00 38.61 297 ILE A N 1
ATOM 2282 C CA . ILE A 1 298 ? 25.318 3.349 -25.034 1.00 39.27 297 ILE A CA 1
ATOM 2283 C C . ILE A 1 298 ? 24.674 2.399 -23.994 1.00 39.92 297 ILE A C 1
ATOM 2284 O O . ILE A 1 298 ? 25.155 1.301 -23.737 1.00 37.83 297 ILE A O 1
ATOM 2289 N N . TYR A 1 299 ? 23.579 2.852 -23.408 1.00 36.73 298 TYR A N 1
ATOM 2290 C CA . TYR A 1 299 ? 22.762 2.098 -22.484 1.00 35.01 298 TYR A CA 1
ATOM 2291 C C . TYR A 1 299 ? 21.537 1.608 -23.189 1.00 38.69 298 TYR A C 1
ATOM 2292 O O . TYR A 1 299 ? 20.815 2.384 -23.836 1.00 41.91 298 TYR A O 1
ATOM 2301 N N . LYS A 1 300 ? 21.324 0.300 -23.083 1.00 38.09 299 LYS A N 1
ATOM 2302 C CA . LYS A 1 300 ? 20.152 -0.372 -23.595 1.00 42.66 299 LYS A CA 1
ATOM 2303 C C . LYS A 1 300 ? 19.425 -0.966 -22.385 1.00 43.24 299 LYS A C 1
ATOM 2304 O O . LYS A 1 300 ? 20.009 -1.692 -21.568 1.00 40.73 299 LYS A O 1
ATOM 2310 N N . GLY A 1 301 ? 18.145 -0.658 -22.272 1.00 40.50 300 GLY A N 1
ATOM 2311 C CA . GLY A 1 301 ? 17.355 -1.169 -21.192 1.00 41.40 300 GLY A CA 1
ATOM 2312 C C . GLY A 1 301 ? 15.965 -1.593 -21.629 1.00 36.74 300 GLY A C 1
ATOM 2313 O O . GLY A 1 301 ? 15.490 -1.222 -22.678 1.00 34.95 300 GLY A O 1
ATOM 2314 N N . LEU A 1 302 ? 15.324 -2.363 -20.766 1.00 36.77 301 LEU A N 1
ATOM 2315 C CA . LEU A 1 302 ? 13.923 -2.676 -20.871 1.00 37.88 301 LEU A CA 1
ATOM 2316 C C . LEU A 1 302 ? 13.315 -2.440 -19.498 1.00 35.46 301 LEU A C 1
ATOM 2317 O O . LEU A 1 302 ? 13.827 -2.935 -18.483 1.00 33.54 301 LEU A O 1
ATOM 2322 N N . THR A 1 303 ? 12.265 -1.634 -19.444 1.00 29.92 302 THR A N 1
ATOM 2323 C CA . THR A 1 303 ? 11.603 -1.368 -18.183 1.00 31.37 302 THR A CA 1
ATOM 2324 C C . THR A 1 303 ? 10.080 -1.420 -18.354 1.00 32.26 302 THR A C 1
ATOM 2325 O O . THR A 1 303 ? 9.563 -1.440 -19.491 1.00 30.64 302 THR A O 1
ATOM 2329 N N . TYR A 1 304 ? 9.384 -1.469 -17.227 1.00 30.48 303 TYR A N 1
ATOM 2330 C CA . TYR A 1 304 ? 7.931 -1.536 -17.204 1.00 31.73 303 TYR A CA 1
ATOM 2331 C C . TYR A 1 304 ? 7.397 -0.532 -16.201 1.00 35.61 303 TYR A C 1
ATOM 2332 O O . TYR A 1 304 ? 8.054 -0.240 -15.205 1.00 35.39 303 TYR A O 1
ATOM 2341 N N . THR A 1 305 ? 6.191 -0.013 -16.472 1.00 36.29 304 THR A N 1
ATOM 2342 C CA . THR A 1 305 ? 5.472 0.794 -15.482 1.00 35.51 304 THR A CA 1
ATOM 2343 C C . THR A 1 305 ? 4.772 -0.132 -14.488 1.00 35.02 304 THR A C 1
ATOM 2344 O O . THR A 1 305 ? 4.822 -1.357 -14.594 1.00 33.75 304 THR A O 1
ATOM 2348 N N . LYS A 1 306 ? 4.085 0.466 -13.539 1.00 39.74 305 LYS A N 1
ATOM 2349 C CA . LYS A 1 306 ? 3.156 -0.275 -12.651 1.00 36.95 305 LYS A CA 1
ATOM 2350 C C . LYS A 1 306 ? 1.942 -0.733 -13.452 1.00 36.86 305 LYS A C 1
ATOM 2351 O O . LYS A 1 306 ? 1.577 -0.104 -14.452 1.00 35.79 305 LYS A O 1
ATOM 2357 N N . MET A 1 307 ? 1.339 -1.850 -13.051 1.00 32.29 306 MET A N 1
ATOM 2358 C CA . MET A 1 307 ? 0.088 -2.286 -13.588 1.00 32.19 306 MET A CA 1
ATOM 2359 C C . MET A 1 307 ? -1.009 -1.283 -13.276 1.00 28.24 306 MET A C 1
ATOM 2360 O O . MET A 1 307 ? -1.095 -0.815 -12.175 1.00 28.09 306 MET A O 1
ATOM 2365 N N . THR A 1 308 ? -1.867 -1.033 -14.260 1.00 28.13 307 THR A N 1
ATOM 2366 C CA . THR A 1 308 ? -3.066 -0.198 -14.060 1.00 31.50 307 THR A CA 1
ATOM 2367 C C . THR A 1 308 ? -4.291 -0.921 -14.619 1.00 30.12 307 THR A C 1
ATOM 2368 O O . THR A 1 308 ? -4.181 -2.000 -15.204 1.00 26.86 307 THR A O 1
ATOM 2372 N N . ALA A 1 309 ? -5.461 -0.325 -14.447 1.00 32.14 308 ALA A N 1
ATOM 2373 C CA . ALA A 1 309 ? -6.674 -0.925 -14.966 1.00 34.88 308 ALA A CA 1
ATOM 2374 C C . ALA A 1 309 ? -7.692 0.121 -15.422 1.00 33.80 308 ALA A C 1
ATOM 2375 O O . ALA A 1 309 ? -7.741 1.235 -14.918 1.00 31.03 308 ALA A O 1
ATOM 2377 N N . VAL A 1 310 ? -8.459 -0.250 -16.435 1.00 35.12 309 VAL A N 1
ATOM 2378 C CA . VAL A 1 310 ? -9.592 0.553 -16.885 1.00 36.80 309 VAL A CA 1
ATOM 2379 C C . VAL A 1 310 ? -10.904 -0.219 -16.580 1.00 33.74 309 VAL A C 1
ATOM 2380 O O . VAL A 1 310 ? -11.058 -1.391 -16.985 1.00 30.57 309 VAL A O 1
ATOM 2384 N N . ALA A 1 311 ? -11.807 0.441 -15.851 1.00 32.50 310 ALA A N 1
ATOM 2385 C CA . ALA A 1 311 ? -13.163 -0.088 -15.587 1.00 36.44 310 ALA A CA 1
ATOM 2386 C C . ALA A 1 311 ? -14.226 0.649 -16.383 1.00 35.36 310 ALA A C 1
ATOM 2387 O O . ALA A 1 311 ? -14.376 1.845 -16.238 1.00 34.76 310 ALA A O 1
ATOM 2389 N N . THR A 1 312 ? -14.934 -0.077 -17.236 1.00 36.14 311 THR A N 1
ATOM 2390 C CA . THR A 1 312 ? -15.920 0.527 -18.121 1.00 41.75 311 THR A CA 1
ATOM 2391 C C . THR A 1 312 ? -17.330 0.028 -17.762 1.00 37.19 311 THR A C 1
ATOM 2392 O O . THR A 1 312 ? -17.558 -1.178 -17.712 1.00 35.67 311 THR A O 1
ATOM 2396 N N . GLU A 1 313 ? -18.260 0.960 -17.576 1.00 43.30 312 GLU A N 1
ATOM 2397 C CA . GLU A 1 313 ? -19.692 0.657 -17.358 1.00 47.76 312 GLU A CA 1
ATOM 2398 C C . GLU A 1 313 ? -20.501 0.472 -18.669 1.00 44.92 312 GLU A C 1
ATOM 2399 O O . GLU A 1 313 ? -20.353 1.215 -19.608 1.00 50.51 312 GLU A O 1
ATOM 2405 N N . SER A 1 314 ? -21.330 -0.553 -18.684 1.00 47.26 313 SER A N 1
ATOM 2406 C CA . SER A 1 314 ? -22.349 -0.830 -19.678 1.00 54.72 313 SER A CA 1
ATOM 2407 C C . SER A 1 314 ? -23.695 -1.208 -19.015 1.00 50.72 313 SER A C 1
ATOM 2408 O O . SER A 1 314 ? -24.683 -1.351 -19.718 1.00 62.55 313 SER A O 1
ATOM 2411 N N . HIS B 1 1 ? -13.563 -15.980 6.988 1.00 67.09 0 HIS B N 1
ATOM 2412 C CA . HIS B 1 1 ? -13.667 -16.623 5.644 1.00 72.90 0 HIS B CA 1
ATOM 2413 C C . HIS B 1 1 ? -12.274 -16.920 5.040 1.00 60.66 0 HIS B C 1
ATOM 2414 O O . HIS B 1 1 ? -11.292 -16.177 5.203 1.00 54.18 0 HIS B O 1
ATOM 2421 N N . MET B 1 2 ? -12.229 -18.011 4.296 1.00 47.87 1 MET B N 1
ATOM 2422 C CA . MET B 1 2 ? -10.996 -18.624 3.847 1.00 50.26 1 MET B CA 1
ATOM 2423 C C . MET B 1 2 ? -10.653 -18.359 2.359 1.00 44.51 1 MET B C 1
ATOM 2424 O O . MET B 1 2 ? -11.546 -18.257 1.499 1.00 40.26 1 MET B O 1
ATOM 2429 N N . VAL B 1 3 ? -9.355 -18.222 2.064 1.00 35.38 2 VAL B N 1
ATOM 2430 C CA . VAL B 1 3 ? -8.917 -17.986 0.666 1.00 32.21 2 VAL B CA 1
ATOM 2431 C C . VAL B 1 3 ? -8.170 -19.177 0.084 1.00 32.47 2 VAL B C 1
ATOM 2432 O O . VAL B 1 3 ? -7.580 -19.949 0.813 1.00 33.05 2 VAL B O 1
ATOM 2436 N N . TYR B 1 4 ? -8.190 -19.284 -1.247 1.00 33.24 3 TYR B N 1
ATOM 2437 C CA . TYR B 1 4 ? -7.669 -20.439 -1.979 1.00 31.44 3 TYR B CA 1
ATOM 2438 C C . TYR B 1 4 ? -6.650 -20.063 -3.063 1.00 28.48 3 TYR B C 1
ATOM 2439 O O . TYR B 1 4 ? -6.737 -19.005 -3.654 1.00 29.07 3 TYR B O 1
ATOM 2448 N N . PRO B 1 5 ? -5.658 -20.925 -3.280 1.00 29.27 4 PRO B N 1
ATOM 2449 C CA . PRO B 1 5 ? -4.626 -20.662 -4.284 1.00 30.15 4 PRO B CA 1
ATOM 2450 C C . PRO B 1 5 ? -5.078 -20.907 -5.735 1.00 29.95 4 PRO B C 1
ATOM 2451 O O . PRO B 1 5 ? -4.381 -20.467 -6.650 1.00 23.92 4 PRO B O 1
ATOM 2455 N N . THR B 1 6 ? -6.192 -21.633 -5.930 1.00 27.81 5 THR B N 1
ATOM 2456 C CA . THR B 1 6 ? -6.716 -21.904 -7.258 1.00 27.78 5 THR B CA 1
ATOM 2457 C C . THR B 1 6 ? -8.178 -21.519 -7.391 1.00 25.70 5 THR B C 1
ATOM 2458 O O . THR B 1 6 ? -8.877 -21.364 -6.412 1.00 25.27 5 THR B O 1
ATOM 2462 N N . THR B 1 7 ? -8.610 -21.334 -8.620 1.00 24.76 6 THR B N 1
ATOM 2463 C CA . THR B 1 7 ? -9.989 -20.966 -8.911 1.00 26.17 6 THR B CA 1
ATOM 2464 C C . THR B 1 7 ? -10.445 -21.818 -10.099 1.00 29.14 6 THR B C 1
ATOM 2465 O O . THR B 1 7 ? -9.694 -22.024 -11.071 1.00 27.17 6 THR B O 1
ATOM 2469 N N . LEU B 1 8 ? -11.659 -22.344 -9.986 1.00 27.80 7 LEU B N 1
ATOM 2470 C CA . LEU B 1 8 ? -12.201 -23.327 -10.892 1.00 25.57 7 LEU B CA 1
ATOM 2471 C C . LEU B 1 8 ? -13.702 -23.083 -11.054 1.00 29.15 7 LEU B C 1
ATOM 2472 O O . LEU B 1 8 ? -14.470 -23.189 -10.074 1.00 28.23 7 LEU B O 1
ATOM 2477 N N . HIS B 1 9 ? -14.105 -22.749 -12.282 1.00 27.87 8 HIS B N 1
ATOM 2478 C CA . HIS B 1 9 ? -15.498 -22.440 -12.575 1.00 32.28 8 HIS B CA 1
ATOM 2479 C C . HIS B 1 9 ? -16.001 -23.382 -13.692 1.00 28.18 8 HIS B C 1
ATOM 2480 O O . HIS B 1 9 ? -15.652 -23.218 -14.854 1.00 30.27 8 HIS B O 1
ATOM 2487 N N . ILE B 1 10 ? -16.798 -24.371 -13.299 1.00 28.76 9 ILE B N 1
ATOM 2488 C CA . ILE B 1 10 ? -17.293 -25.429 -14.207 1.00 28.53 9 ILE B CA 1
ATOM 2489 C C . ILE B 1 10 ? -18.614 -25.033 -14.877 1.00 27.29 9 ILE B C 1
ATOM 2490 O O . ILE B 1 10 ? -19.506 -24.609 -14.219 1.00 26.77 9 ILE B O 1
ATOM 2495 N N . ILE B 1 11 ? -18.687 -25.188 -16.191 1.00 28.82 10 ILE B N 1
ATOM 2496 C CA . ILE B 1 11 ? -19.881 -24.877 -16.977 1.00 31.67 10 ILE B CA 1
ATOM 2497 C C . ILE B 1 11 ? -20.366 -26.123 -17.700 1.00 34.02 10 ILE B C 1
ATOM 2498 O O . ILE B 1 11 ? -19.581 -26.886 -18.282 1.00 31.45 10 ILE B O 1
ATOM 2503 N N . GLY B 1 12 ? -21.673 -26.341 -17.631 1.00 36.14 11 GLY B N 1
ATOM 2504 C CA . GLY B 1 12 ? -22.339 -27.398 -18.403 1.00 35.31 11 GLY B CA 1
ATOM 2505 C C . GLY B 1 12 ? -23.478 -28.054 -17.648 1.00 35.16 11 GLY B C 1
ATOM 2506 O O . GLY B 1 12 ? -24.136 -27.420 -16.858 1.00 37.36 11 GLY B O 1
ATOM 2507 N N . GLY B 1 13 ? -23.698 -29.346 -17.894 1.00 38.32 12 GLY B N 1
ATOM 2508 C CA . GLY B 1 13 ? -24.809 -30.108 -17.291 1.00 34.79 12 GLY B CA 1
ATOM 2509 C C . GLY B 1 13 ? -24.363 -30.954 -16.109 1.00 38.23 12 GLY B C 1
ATOM 2510 O O . GLY B 1 13 ? -23.231 -30.796 -15.610 1.00 38.23 12 GLY B O 1
ATOM 2511 N N . GLN B 1 14 ? -25.217 -31.898 -15.695 1.00 41.87 13 GLN B N 1
ATOM 2512 C CA . GLN B 1 14 ? -24.988 -32.734 -14.503 1.00 43.41 13 GLN B CA 1
ATOM 2513 C C . GLN B 1 14 ? -24.541 -34.161 -14.752 1.00 41.23 13 GLN B C 1
ATOM 2514 O O . GLN B 1 14 ? -24.147 -34.853 -13.796 1.00 39.79 13 GLN B O 1
ATOM 2520 N N . GLY B 1 15 ? -24.593 -34.608 -16.005 1.00 39.20 14 GLY B N 1
ATOM 2521 C CA . GLY B 1 15 ? -24.324 -36.052 -16.304 1.00 37.24 14 GLY B CA 1
ATOM 2522 C C . GLY B 1 15 ? -22.829 -36.338 -16.448 1.00 38.23 14 GLY B C 1
ATOM 2523 O O . GLY B 1 15 ? -22.010 -35.435 -16.261 1.00 35.57 14 GLY B O 1
ATOM 2524 N N . GLY B 1 16 ? -22.498 -37.575 -16.802 1.00 31.70 15 GLY B N 1
ATOM 2525 C CA . GLY B 1 16 ? -21.134 -38.008 -17.011 1.00 36.33 15 GLY B CA 1
ATOM 2526 C C . GLY B 1 16 ? -20.403 -38.432 -15.758 1.00 35.86 15 GLY B C 1
ATOM 2527 O O . GLY B 1 16 ? -20.947 -38.326 -14.668 1.00 39.35 15 GLY B O 1
ATOM 2528 N N . ASN B 1 17 ? -19.168 -38.902 -15.939 1.00 35.26 16 ASN B N 1
ATOM 2529 C CA . ASN B 1 17 ? -18.276 -39.252 -14.853 1.00 33.57 16 ASN B CA 1
ATOM 2530 C C . ASN B 1 17 ? -17.225 -38.190 -14.639 1.00 33.49 16 ASN B C 1
ATOM 2531 O O . ASN B 1 17 ? -16.677 -37.615 -15.604 1.00 32.97 16 ASN B O 1
ATOM 2536 N N . ALA B 1 18 ? -16.927 -37.956 -13.368 1.00 29.22 17 ALA B N 1
ATOM 2537 C CA . ALA B 1 18 ? -15.957 -36.971 -12.915 1.00 31.62 17 ALA B CA 1
ATOM 2538 C C . ALA B 1 18 ? -14.564 -37.223 -13.499 1.00 33.38 17 ALA B C 1
ATOM 2539 O O . ALA B 1 18 ? -14.100 -38.374 -13.578 1.00 33.15 17 ALA B O 1
ATOM 2541 N N . PHE B 1 19 ? -13.903 -36.152 -13.913 1.00 30.14 18 PHE B N 1
ATOM 2542 C CA . PHE B 1 19 ? -12.484 -36.214 -14.245 1.00 28.68 18 PHE B CA 1
ATOM 2543 C C . PHE B 1 19 ? -11.783 -34.969 -13.734 1.00 26.67 18 PHE B C 1
ATOM 2544 O O . PHE B 1 19 ? -12.408 -33.922 -13.554 1.00 24.35 18 PHE B O 1
ATOM 2552 N N . SER B 1 20 ? -10.485 -35.117 -13.468 1.00 28.77 19 SER B N 1
ATOM 2553 C CA . SER B 1 20 ? -9.647 -34.013 -13.005 1.00 27.97 19 SER B CA 1
ATOM 2554 C C . SER B 1 20 ? -8.238 -34.243 -13.498 1.00 29.64 19 SER B C 1
ATOM 2555 O O . SER B 1 20 ? -7.604 -35.276 -13.201 1.00 27.44 19 SER B O 1
ATOM 2558 N N . PHE B 1 21 ? -7.744 -33.287 -14.268 1.00 24.06 20 PHE B N 1
ATOM 2559 C CA . PHE B 1 21 ? -6.452 -33.405 -14.893 1.00 26.11 20 PHE B CA 1
ATOM 2560 C C . PHE B 1 21 ? -5.747 -32.134 -14.462 1.00 25.99 20 PHE B C 1
ATOM 2561 O O . PHE B 1 21 ? -5.983 -31.045 -15.001 1.00 23.80 20 PHE B O 1
ATOM 2569 N N . ASN B 1 22 ? -4.935 -32.300 -13.419 1.00 26.01 21 ASN B N 1
ATOM 2570 C CA . ASN B 1 22 ? -4.489 -31.212 -12.600 1.00 26.61 21 ASN B CA 1
ATOM 2571 C C . ASN B 1 22 ? -2.985 -31.344 -12.337 1.00 27.26 21 ASN B C 1
ATOM 2572 O O . ASN B 1 22 ? -2.549 -32.318 -11.730 1.00 30.00 21 ASN B O 1
ATOM 2577 N N . GLY B 1 23 ? -2.222 -30.345 -12.751 1.00 25.13 22 GLY B N 1
ATOM 2578 C CA . GLY B 1 23 ? -0.757 -30.338 -12.529 1.00 25.30 22 GLY B CA 1
ATOM 2579 C C . GLY B 1 23 ? -0.345 -29.738 -11.188 1.00 25.36 22 GLY B C 1
ATOM 2580 O O . GLY B 1 23 ? 0.830 -29.518 -10.964 1.00 26.78 22 GLY B O 1
ATOM 2581 N N . GLN B 1 24 ? -1.304 -29.494 -10.297 1.00 24.94 23 GLN B N 1
ATOM 2582 C CA . GLN B 1 24 ? -1.052 -28.787 -9.036 1.00 31.25 23 GLN B CA 1
ATOM 2583 C C . GLN B 1 24 ? 0.094 -29.325 -8.193 1.00 31.60 23 GLN B C 1
ATOM 2584 O O . GLN B 1 24 ? 0.879 -28.523 -7.695 1.00 34.72 23 GLN B O 1
ATOM 2590 N N . GLU B 1 25 ? 0.243 -30.646 -8.111 1.00 36.05 24 GLU B N 1
ATOM 2591 C CA . GLU B 1 25 ? 1.249 -31.277 -7.263 1.00 39.28 24 GLU B CA 1
ATOM 2592 C C . GLU B 1 25 ? 2.673 -30.945 -7.630 1.00 37.20 24 GLU B C 1
ATOM 2593 O O . GLU B 1 25 ? 3.517 -30.822 -6.750 1.00 36.79 24 GLU B O 1
ATOM 2599 N N . ASN B 1 26 ? 2.944 -30.805 -8.924 1.00 37.06 25 ASN B N 1
ATOM 2600 C CA . ASN B 1 26 ? 4.315 -30.488 -9.368 1.00 38.42 25 ASN B CA 1
ATOM 2601 C C . ASN B 1 26 ? 4.363 -29.196 -10.157 1.00 34.15 25 ASN B C 1
ATOM 2602 O O . ASN B 1 26 ? 5.347 -28.912 -10.878 1.00 37.29 25 ASN B O 1
ATOM 2607 N N . ALA B 1 27 ? 3.291 -28.406 -10.023 1.00 34.19 26 ALA B N 1
ATOM 2608 C CA . ALA B 1 27 ? 3.167 -27.096 -10.730 1.00 31.96 26 ALA B CA 1
ATOM 2609 C C . ALA B 1 27 ? 3.373 -27.194 -12.244 1.00 32.31 26 ALA B C 1
ATOM 2610 O O . ALA B 1 27 ? 3.881 -26.235 -12.887 1.00 34.58 26 ALA B O 1
ATOM 2612 N N . ALA B 1 28 ? 3.001 -28.350 -12.811 1.00 27.50 27 ALA B N 1
ATOM 2613 C CA . ALA B 1 28 ? 2.956 -28.513 -14.237 1.00 27.69 27 ALA B CA 1
ATOM 2614 C C . ALA B 1 28 ? 1.727 -27.759 -14.743 1.00 26.85 27 ALA B C 1
ATOM 2615 O O . ALA B 1 28 ? 0.665 -27.770 -14.099 1.00 27.78 27 ALA B O 1
ATOM 2617 N N . THR B 1 29 ? 1.862 -27.140 -15.907 1.00 24.44 28 THR B N 1
ATOM 2618 C CA . THR B 1 29 ? 0.827 -26.282 -16.409 1.00 25.35 28 THR B CA 1
ATOM 2619 C C . THR B 1 29 ? 0.347 -26.721 -17.775 1.00 27.22 28 THR B C 1
ATOM 2620 O O . THR B 1 29 ? 0.939 -27.577 -18.442 1.00 27.02 28 THR B O 1
ATOM 2624 N N . LEU B 1 30 ? -0.751 -26.109 -18.207 1.00 27.27 29 LEU B N 1
ATOM 2625 C CA . LEU B 1 30 ? -1.377 -26.468 -19.485 1.00 27.08 29 LEU B CA 1
ATOM 2626 C C . LEU B 1 30 ? -0.448 -26.042 -20.621 1.00 25.85 29 LEU B C 1
ATOM 2627 O O . LEU B 1 30 ? -0.003 -24.883 -20.691 1.00 28.05 29 LEU B O 1
ATOM 2632 N N . GLN B 1 31 ? -0.108 -26.989 -21.475 1.00 27.55 30 GLN B N 1
ATOM 2633 C CA . GLN B 1 31 ? 0.781 -26.745 -22.603 1.00 27.64 30 GLN B CA 1
ATOM 2634 C C . GLN B 1 31 ? 0.002 -26.805 -23.911 1.00 28.75 30 GLN B C 1
ATOM 2635 O O . GLN B 1 31 ? 0.262 -26.015 -24.824 1.00 30.54 30 GLN B O 1
ATOM 2641 N N . LYS B 1 32 ? -0.966 -27.730 -24.000 1.00 27.17 31 LYS B N 1
ATOM 2642 C CA . LYS B 1 32 ? -1.655 -27.961 -25.233 1.00 30.62 31 LYS B CA 1
ATOM 2643 C C . LYS B 1 32 ? -3.047 -28.504 -25.008 1.00 28.87 31 LYS B C 1
ATOM 2644 O O . LYS B 1 32 ? -3.257 -29.288 -24.120 1.00 28.74 31 LYS B O 1
ATOM 2650 N N . LEU B 1 33 ? -3.973 -28.111 -25.874 1.00 26.64 32 LEU B N 1
ATOM 2651 C CA . LEU B 1 33 ? -5.372 -28.522 -25.772 1.00 29.93 32 LEU B CA 1
ATOM 2652 C C . LEU B 1 33 ? -5.892 -28.834 -27.176 1.00 30.48 32 LEU B C 1
ATOM 2653 O O . LEU B 1 33 ? -5.609 -28.124 -28.129 1.00 26.03 32 LEU B O 1
ATOM 2658 N N . SER B 1 34 ? -6.689 -29.884 -27.276 1.00 30.80 33 SER B N 1
ATOM 2659 C CA . SER B 1 34 ? -7.331 -30.231 -28.525 1.00 31.18 33 SER B CA 1
ATOM 2660 C C . SER B 1 34 ? -8.800 -30.575 -28.267 1.00 29.14 33 SER B C 1
ATOM 2661 O O . SER B 1 34 ? -9.095 -31.298 -27.347 1.00 31.30 33 SER B O 1
ATOM 2664 N N . VAL B 1 35 ? -9.697 -30.053 -29.095 1.00 27.24 34 VAL B N 1
ATOM 2665 C CA . VAL B 1 35 ? -11.116 -30.121 -28.829 1.00 28.99 34 VAL B CA 1
ATOM 2666 C C . VAL B 1 35 ? -11.875 -30.672 -30.032 1.00 31.96 34 VAL B C 1
ATOM 2667 O O . VAL B 1 35 ? -11.702 -30.223 -31.173 1.00 34.58 34 VAL B O 1
ATOM 2671 N N . SER B 1 36 ? -12.705 -31.667 -29.757 1.00 30.64 35 SER B N 1
ATOM 2672 C CA . SER B 1 36 ? -13.631 -32.200 -30.749 1.00 30.44 35 SER B CA 1
ATOM 2673 C C . SER B 1 36 ? -15.035 -31.677 -30.455 1.00 29.67 35 SER B C 1
ATOM 2674 O O . SER B 1 36 ? -15.455 -31.606 -29.289 1.00 30.81 35 SER B O 1
ATOM 2677 N N . VAL B 1 37 ? -15.746 -31.282 -31.507 1.00 30.54 36 VAL B N 1
ATOM 2678 C CA . VAL B 1 37 ? -17.085 -30.721 -31.382 1.00 33.30 36 VAL B CA 1
ATOM 2679 C C . VAL B 1 37 ? -18.128 -31.491 -32.173 1.00 34.88 36 VAL B C 1
ATOM 2680 O O . VAL B 1 37 ? -17.842 -32.028 -33.202 1.00 35.57 36 VAL B O 1
ATOM 2684 N N . GLY B 1 38 ? -19.337 -31.562 -31.647 1.00 39.42 37 GLY B N 1
ATOM 2685 C CA . GLY B 1 38 ? -20.462 -32.174 -32.339 1.00 40.34 37 GLY B CA 1
ATOM 2686 C C . GLY B 1 38 ? -21.536 -31.115 -32.643 1.00 42.56 37 GLY B C 1
ATOM 2687 O O . GLY B 1 38 ? -21.297 -29.906 -32.608 1.00 33.55 37 GLY B O 1
ATOM 2688 N N . GLY B 1 39 ? -22.735 -31.577 -32.972 1.00 40.90 38 GLY B N 1
ATOM 2689 C CA . GLY B 1 39 ? -23.815 -30.692 -33.345 1.00 37.94 38 GLY B CA 1
ATOM 2690 C C . GLY B 1 39 ? -24.265 -29.789 -32.197 1.00 39.97 38 GLY B C 1
ATOM 2691 O O . GLY B 1 39 ? -24.490 -28.592 -32.373 1.00 35.37 38 GLY B O 1
ATOM 2692 N N . TRP B 1 40 ? -24.383 -30.361 -31.017 1.00 39.52 39 TRP B N 1
ATOM 2693 C CA . TRP B 1 40 ? -24.993 -29.656 -29.901 1.00 40.63 39 TRP B CA 1
ATOM 2694 C C . TRP B 1 40 ? -24.110 -29.769 -28.651 1.00 42.63 39 TRP B C 1
ATOM 2695 O O . TRP B 1 40 ? -24.596 -29.666 -27.506 1.00 43.82 39 TRP B O 1
ATOM 2706 N N . GLN B 1 41 ? -22.803 -29.985 -28.862 1.00 38.80 40 GLN B N 1
ATOM 2707 C CA . GLN B 1 41 ? -21.897 -30.167 -27.721 1.00 34.37 40 GLN B CA 1
ATOM 2708 C C . GLN B 1 41 ? -20.435 -30.171 -28.107 1.00 34.46 40 GLN B C 1
ATOM 2709 O O . GLN B 1 41 ? -20.102 -30.290 -29.292 1.00 32.08 40 GLN B O 1
ATOM 2715 N N . VAL B 1 42 ? -19.579 -29.999 -27.095 1.00 32.89 41 VAL B N 1
ATOM 2716 C CA . VAL B 1 42 ? -18.177 -30.426 -27.158 1.00 30.48 41 VAL B CA 1
ATOM 2717 C C . VAL B 1 42 ? -18.177 -31.912 -26.906 1.00 29.39 41 VAL B C 1
ATOM 2718 O O . VAL B 1 42 ? -18.681 -32.360 -25.867 1.00 25.51 41 VAL B O 1
ATOM 2722 N N . ARG B 1 43 ? -17.603 -32.668 -27.847 1.00 27.95 42 ARG B N 1
ATOM 2723 C CA . ARG B 1 43 ? -17.578 -34.127 -27.724 1.00 30.41 42 ARG B CA 1
ATOM 2724 C C . ARG B 1 43 ? -16.418 -34.615 -26.870 1.00 32.07 42 ARG B C 1
ATOM 2725 O O . ARG B 1 43 ? -16.521 -35.608 -26.157 1.00 29.81 42 ARG B O 1
ATOM 2733 N N . GLY B 1 44 ? -15.295 -33.924 -26.948 1.00 28.18 43 GLY B N 1
ATOM 2734 C CA . GLY B 1 44 ? -14.118 -34.442 -26.337 1.00 27.64 43 GLY B CA 1
ATOM 2735 C C . GLY B 1 44 ? -13.011 -33.403 -26.241 1.00 27.94 43 GLY B C 1
ATOM 2736 O O . GLY B 1 44 ? -12.981 -32.431 -26.982 1.00 27.93 43 GLY B O 1
ATOM 2737 N N . VAL B 1 45 ? -12.075 -33.672 -25.342 1.00 27.54 44 VAL B N 1
ATOM 2738 C CA . VAL B 1 45 ? -10.956 -32.825 -25.141 1.00 28.61 44 VAL B CA 1
ATOM 2739 C C . VAL B 1 45 ? -9.738 -33.718 -24.902 1.00 28.41 44 VAL B C 1
ATOM 2740 O O . VAL B 1 45 ? -9.812 -34.729 -24.196 1.00 29.55 44 VAL B O 1
ATOM 2744 N N . GLN B 1 46 ? -8.623 -33.340 -25.495 1.00 26.32 45 GLN B N 1
ATOM 2745 C CA . GLN B 1 46 ? -7.344 -33.931 -25.126 1.00 29.02 45 GLN B CA 1
ATOM 2746 C C . GLN B 1 46 ? -6.423 -32.830 -24.587 1.00 25.92 45 GLN B C 1
ATOM 2747 O O . GLN B 1 46 ? -6.308 -31.784 -25.164 1.00 26.15 45 GLN B O 1
ATOM 2753 N N . VAL B 1 47 ? -5.752 -33.104 -23.479 1.00 27.08 46 VAL B N 1
ATOM 2754 C CA . VAL B 1 47 ? -4.981 -32.100 -22.764 1.00 25.46 46 VAL B CA 1
ATOM 2755 C C . VAL B 1 47 ? -3.586 -32.597 -22.481 1.00 25.51 46 VAL B C 1
ATOM 2756 O O . VAL B 1 47 ? -3.403 -33.741 -22.081 1.00 25.13 46 VAL B O 1
ATOM 2760 N N . TRP B 1 48 ? -2.597 -31.715 -22.666 1.00 24.11 47 TRP B N 1
ATOM 2761 C CA . TRP B 1 48 ? -1.186 -31.994 -22.351 1.00 24.88 47 TRP B CA 1
ATOM 2762 C C . TRP B 1 48 ? -0.700 -30.988 -21.296 1.00 26.55 47 TRP B C 1
ATOM 2763 O O . TRP B 1 48 ? -0.961 -29.746 -21.426 1.00 28.77 47 TRP B O 1
ATOM 2774 N N . LEU B 1 49 ? 0.002 -31.470 -20.273 1.00 24.26 48 LEU B N 1
ATOM 2775 C CA . LEU B 1 49 ? 0.661 -30.577 -19.325 1.00 26.61 48 LEU B CA 1
ATOM 2776 C C . LEU B 1 49 ? 2.164 -30.522 -19.616 1.00 28.01 48 LEU B C 1
ATOM 2777 O O . LEU B 1 49 ? 2.689 -31.360 -20.356 1.00 27.24 48 LEU B O 1
ATOM 2782 N N . THR B 1 50 ? 2.849 -29.532 -19.039 1.00 26.17 49 THR B N 1
ATOM 2783 C CA . THR B 1 50 ? 4.255 -29.301 -19.359 1.00 28.46 49 THR B CA 1
ATOM 2784 C C . THR B 1 50 ? 5.197 -30.378 -18.832 1.00 29.59 49 THR B C 1
ATOM 2785 O O . THR B 1 50 ? 6.365 -30.365 -19.194 1.00 33.30 49 THR B O 1
ATOM 2789 N N . ASP B 1 51 ? 4.710 -31.278 -17.977 1.00 29.08 50 ASP B N 1
ATOM 2790 C CA . ASP B 1 51 ? 5.489 -32.448 -17.543 1.00 31.05 50 ASP B CA 1
ATOM 2791 C C . ASP B 1 51 ? 5.297 -33.689 -18.426 1.00 33.56 50 ASP B C 1
ATOM 2792 O O . ASP B 1 51 ? 5.649 -34.774 -18.036 1.00 34.71 50 ASP B O 1
ATOM 2797 N N . GLY B 1 52 ? 4.678 -33.540 -19.589 1.00 34.41 51 GLY B N 1
ATOM 2798 C CA . GLY B 1 52 ? 4.533 -34.660 -20.507 1.00 35.40 51 GLY B CA 1
ATOM 2799 C C . GLY B 1 52 ? 3.279 -35.470 -20.267 1.00 36.40 51 GLY B C 1
ATOM 2800 O O . GLY B 1 52 ? 2.968 -36.326 -21.078 1.00 42.30 51 GLY B O 1
ATOM 2801 N N . ARG B 1 53 ? 2.536 -35.218 -19.182 1.00 30.46 52 ARG B N 1
ATOM 2802 C CA . ARG B 1 53 ? 1.299 -35.960 -18.973 1.00 29.00 52 ARG B CA 1
ATOM 2803 C C . ARG B 1 53 ? 0.318 -35.552 -20.065 1.00 29.02 52 ARG B C 1
ATOM 2804 O O . ARG B 1 53 ? 0.303 -34.405 -20.545 1.00 26.33 52 ARG B O 1
ATOM 2812 N N . ARG B 1 54 ? -0.567 -36.470 -20.398 1.00 30.01 53 ARG B N 1
ATOM 2813 C CA . ARG B 1 54 ? -1.481 -36.300 -21.508 1.00 33.49 53 ARG B CA 1
ATOM 2814 C C . ARG B 1 54 ? -2.691 -37.162 -21.271 1.00 32.07 53 ARG B C 1
ATOM 2815 O O . ARG B 1 54 ? -2.566 -38.327 -20.886 1.00 30.88 53 ARG B O 1
ATOM 2823 N N . GLU B 1 55 ? -3.877 -36.609 -21.479 1.00 29.08 54 GLU B N 1
ATOM 2824 C CA . GLU B 1 55 ? -5.064 -37.398 -21.262 1.00 34.36 54 GLU B CA 1
ATOM 2825 C C . GLU B 1 55 ? -6.260 -36.935 -22.091 1.00 31.42 54 GLU B C 1
ATOM 2826 O O . GLU B 1 55 ? -6.331 -35.783 -22.498 1.00 31.18 54 GLU B O 1
ATOM 2832 N N . THR B 1 56 ? -7.201 -37.849 -22.296 1.00 28.07 55 THR B N 1
ATOM 2833 C CA . THR B 1 56 ? -8.380 -37.635 -23.095 1.00 31.76 55 THR B CA 1
ATOM 2834 C C . THR B 1 56 ? -9.649 -37.855 -22.297 1.00 29.06 55 THR B C 1
ATOM 2835 O O . THR B 1 56 ? -9.781 -38.810 -21.552 1.00 36.35 55 THR B O 1
ATOM 2839 N N . PHE B 1 57 ? -10.590 -36.952 -22.468 1.00 28.85 56 PHE B N 1
ATOM 2840 C CA . PHE B 1 57 ? -11.904 -37.048 -21.851 1.00 29.68 56 PHE B CA 1
ATOM 2841 C C . PHE B 1 57 ? -12.979 -36.855 -22.917 1.00 26.77 56 PHE B C 1
ATOM 2842 O O . PHE B 1 57 ? -12.765 -36.108 -23.895 1.00 27.56 56 PHE B O 1
ATOM 2850 N N . GLY B 1 58 ? -14.128 -37.460 -22.717 1.00 27.20 57 GLY B N 1
ATOM 2851 C CA . GLY B 1 58 ? -15.178 -37.524 -23.762 1.00 31.93 57 GLY B CA 1
ATOM 2852 C C . GLY B 1 58 ? -14.699 -38.352 -24.931 1.00 30.09 57 GLY B C 1
ATOM 2853 O O . GLY B 1 58 ? -13.977 -39.301 -24.711 1.00 30.12 57 GLY B O 1
ATOM 2854 N N . ALA B 1 59 ? -15.058 -37.970 -26.147 1.00 31.08 58 ALA B N 1
ATOM 2855 C CA . ALA B 1 59 ? -14.623 -38.712 -27.370 1.00 36.21 58 ALA B CA 1
ATOM 2856 C C . ALA B 1 59 ? -14.024 -37.771 -28.376 1.00 32.47 58 ALA B C 1
ATOM 2857 O O . ALA B 1 59 ? -14.554 -36.701 -28.621 1.00 34.14 58 ALA B O 1
ATOM 2859 N N . MET B 1 60 ? -12.899 -38.155 -28.932 1.00 34.27 59 MET B N 1
ATOM 2860 C CA . MET B 1 60 ? -12.199 -37.332 -29.936 1.00 38.18 59 MET B CA 1
ATOM 2861 C C . MET B 1 60 ? -12.409 -37.946 -31.331 1.00 39.50 59 MET B C 1
ATOM 2862 O O . MET B 1 60 ? -12.486 -39.161 -31.478 1.00 40.12 59 MET B O 1
ATOM 2867 N N . ASP B 1 61 ? -12.512 -37.090 -32.332 1.00 43.00 60 ASP B N 1
ATOM 2868 C CA . ASP B 1 61 ? -12.751 -37.512 -33.707 1.00 40.68 60 ASP B CA 1
ATOM 2869 C C . ASP B 1 61 ? -11.978 -36.582 -34.657 1.00 40.78 60 ASP B C 1
ATOM 2870 O O . ASP B 1 61 ? -11.187 -35.726 -34.218 1.00 38.70 60 ASP B O 1
ATOM 2875 N N . SER B 1 62 ? -12.212 -36.738 -35.958 1.00 43.79 61 SER B N 1
ATOM 2876 C CA . SER B 1 62 ? -11.456 -36.003 -36.986 1.00 42.58 61 SER B CA 1
ATOM 2877 C C . SER B 1 62 ? -11.818 -34.496 -36.977 1.00 40.58 61 SER B C 1
ATOM 2878 O O . SER B 1 62 ? -11.100 -33.689 -37.543 1.00 37.86 61 SER B O 1
ATOM 2881 N N . SER B 1 63 ? -12.907 -34.092 -36.308 1.00 38.72 62 SER B N 1
ATOM 2882 C CA . SER B 1 63 ? -13.177 -32.648 -36.167 1.00 40.12 62 SER B CA 1
ATOM 2883 C C . SER B 1 63 ? -12.241 -31.872 -35.211 1.00 43.59 62 SER B C 1
ATOM 2884 O O . SER B 1 63 ? -12.462 -30.689 -34.982 1.00 46.24 62 SER B O 1
ATOM 2887 N N . ALA B 1 64 ? -11.209 -32.507 -34.668 1.00 41.66 63 ALA B N 1
ATOM 2888 C CA . ALA B 1 64 ? -10.429 -31.917 -33.590 1.00 38.79 63 ALA B CA 1
ATOM 2889 C C . ALA B 1 64 ? -9.562 -30.759 -34.021 1.00 36.54 63 ALA B C 1
ATOM 2890 O O . ALA B 1 64 ? -8.842 -30.906 -34.991 1.00 39.26 63 ALA B O 1
ATOM 2892 N N . LYS B 1 65 ? -9.561 -29.653 -33.264 1.00 35.52 64 LYS B N 1
ATOM 2893 C CA . LYS B 1 65 ? -8.630 -28.542 -33.492 1.00 38.82 64 LYS B CA 1
ATOM 2894 C C . LYS B 1 65 ? -7.816 -28.338 -32.223 1.00 37.67 64 LYS B C 1
ATOM 2895 O O . LYS B 1 65 ? -8.348 -28.507 -31.106 1.00 32.32 64 LYS B O 1
ATOM 2901 N N . GLU B 1 66 ? -6.571 -27.900 -32.370 1.00 36.50 65 GLU B N 1
ATOM 2902 C CA . GLU B 1 66 ? -5.676 -27.803 -31.236 1.00 38.22 65 GLU B CA 1
ATOM 2903 C C . GLU B 1 66 ? -5.026 -26.459 -31.118 1.00 37.97 65 GLU B C 1
ATOM 2904 O O . GLU B 1 66 ? -4.996 -25.708 -32.072 1.00 35.27 65 GLU B O 1
ATOM 2910 N N . PHE B 1 67 ? -4.522 -26.167 -29.917 1.00 35.05 66 PHE B N 1
ATOM 2911 C CA . PHE B 1 67 ? -3.791 -24.946 -29.611 1.00 32.83 66 PHE B CA 1
ATOM 2912 C C . PHE B 1 67 ? -2.666 -25.309 -28.656 1.00 32.84 66 PHE B C 1
ATOM 2913 O O . PHE B 1 67 ? -2.903 -25.970 -27.629 1.00 31.32 66 PHE B O 1
ATOM 2921 N N . GLU B 1 68 ? -1.460 -24.891 -29.015 1.00 31.55 67 GLU B N 1
ATOM 2922 C CA . GLU B 1 68 ? -0.270 -25.124 -28.214 1.00 33.43 67 GLU B CA 1
ATOM 2923 C C . GLU B 1 68 ? 0.280 -23.813 -27.742 1.00 32.01 67 GLU B C 1
ATOM 2924 O O . GLU B 1 68 ? 0.495 -22.907 -28.543 1.00 31.43 67 GLU B O 1
ATOM 2930 N N . PHE B 1 69 ? 0.479 -23.691 -26.431 1.00 27.40 68 PHE B N 1
ATOM 2931 C CA . PHE B 1 69 ? 1.019 -22.493 -25.850 1.00 29.37 68 PHE B CA 1
ATOM 2932 C C . PHE B 1 69 ? 2.516 -22.387 -26.096 1.00 29.97 68 PHE B C 1
ATOM 2933 O O . PHE B 1 69 ? 3.204 -23.371 -25.979 1.00 27.72 68 PHE B O 1
ATOM 2941 N N . GLU B 1 70 ? 2.984 -21.177 -26.418 1.00 29.67 69 GLU B N 1
ATOM 2942 C CA . GLU B 1 70 ? 4.403 -20.864 -26.404 1.00 33.69 69 GLU B CA 1
ATOM 2943 C C . GLU B 1 70 ? 4.875 -20.697 -24.956 1.00 34.11 69 GLU B C 1
ATOM 2944 O O . GLU B 1 70 ? 4.089 -20.352 -24.062 1.00 32.72 69 GLU B O 1
ATOM 2950 N N . SER B 1 71 ? 6.163 -20.888 -24.738 1.00 32.67 70 SER B N 1
ATOM 2951 C CA . SER B 1 71 ? 6.795 -20.582 -23.462 1.00 33.80 70 SER B CA 1
ATOM 2952 C C . SER B 1 71 ? 6.536 -19.164 -23.030 1.00 32.41 70 SER B C 1
ATOM 2953 O O . SER B 1 71 ? 6.754 -18.224 -23.796 1.00 34.87 70 SER B O 1
ATOM 2956 N N . GLY B 1 72 ? 6.043 -18.986 -21.810 1.00 29.20 71 GLY B N 1
ATOM 2957 C CA . GLY B 1 72 ? 5.814 -17.628 -21.302 1.00 28.83 71 GLY B CA 1
ATOM 2958 C C . GLY B 1 72 ? 4.464 -17.061 -21.702 1.00 28.30 71 GLY B C 1
ATOM 2959 O O . GLY B 1 72 ? 4.086 -15.999 -21.219 1.00 31.40 71 GLY B O 1
ATOM 2960 N N . GLU B 1 73 ? 3.730 -17.763 -22.554 1.00 29.53 72 GLU B N 1
ATOM 2961 C CA . GLU B 1 73 ? 2.373 -17.343 -22.950 1.00 31.08 72 GLU B CA 1
ATOM 2962 C C . GLU B 1 73 ? 1.328 -17.834 -21.945 1.00 30.84 72 GLU B C 1
ATOM 2963 O O . GLU B 1 73 ? 1.256 -19.003 -21.673 1.00 26.69 72 GLU B O 1
ATOM 2969 N N . PHE B 1 74 ? 0.482 -16.929 -21.467 1.00 30.21 73 PHE B N 1
ATOM 2970 C CA . PHE B 1 74 ? -0.608 -17.307 -20.577 1.00 31.43 73 PHE B CA 1
ATOM 2971 C C . PHE B 1 74 ? -1.974 -16.851 -21.113 1.00 31.12 73 PHE B C 1
ATOM 2972 O O . PHE B 1 74 ? -2.054 -16.294 -22.177 1.00 32.08 73 PHE B O 1
ATOM 2980 N N . ILE B 1 75 ? -3.045 -17.095 -20.343 1.00 29.48 74 ILE B N 1
ATOM 2981 C CA . ILE B 1 75 ? -4.403 -16.790 -20.769 1.00 27.17 74 ILE B CA 1
ATOM 2982 C C . ILE B 1 7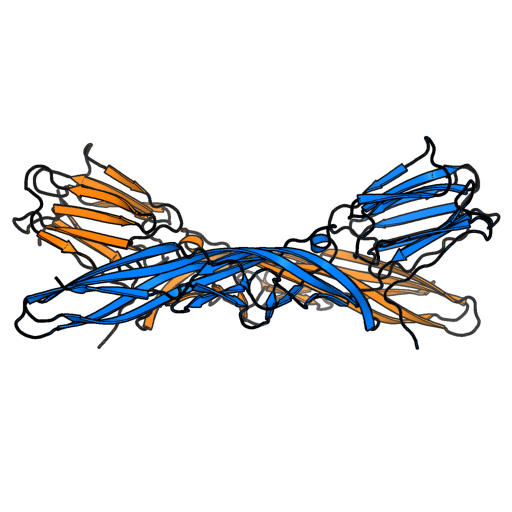5 ? -4.852 -15.451 -20.207 1.00 28.79 74 ILE B C 1
ATOM 2983 O O . ILE B 1 75 ? -4.736 -15.190 -18.992 1.00 29.25 74 ILE B O 1
ATOM 2988 N N . LYS B 1 76 ? -5.312 -14.572 -21.100 1.00 27.17 75 LYS B N 1
ATOM 2989 C CA . LYS B 1 76 ? -5.802 -13.250 -20.715 1.00 29.34 75 LYS B CA 1
ATOM 2990 C C . LYS B 1 76 ? -7.313 -13.240 -20.462 1.00 26.08 75 LYS B C 1
ATOM 2991 O O . LYS B 1 76 ? -7.833 -12.526 -19.612 1.00 27.65 75 LYS B O 1
ATOM 2997 N N . SER B 1 77 ? -8.036 -14.023 -21.229 1.00 27.27 76 SER B N 1
ATOM 2998 C CA . SER B 1 77 ? -9.486 -14.119 -21.057 1.00 25.89 76 SER B CA 1
ATOM 2999 C C . SER B 1 77 ? -9.994 -15.471 -21.519 1.00 24.96 76 SER B C 1
ATOM 3000 O O . SER B 1 77 ? -9.406 -16.095 -22.378 1.00 24.03 76 SER B O 1
ATOM 3003 N N . LEU B 1 78 ? -11.096 -15.912 -20.928 1.00 26.12 77 LEU B N 1
ATOM 3004 C CA . LEU B 1 78 ? -11.679 -17.211 -21.268 1.00 26.24 77 LEU B CA 1
ATOM 3005 C C . LEU B 1 78 ? -13.179 -17.127 -21.147 1.00 24.95 77 LEU B C 1
ATOM 3006 O O . LEU B 1 78 ? -13.675 -16.577 -20.181 1.00 22.95 77 LEU B O 1
ATOM 3011 N N . SER B 1 79 ? -13.890 -17.708 -22.122 1.00 25.06 78 SER B N 1
ATOM 3012 C CA . SER B 1 79 ? -15.317 -17.893 -22.005 1.00 26.58 78 SER B CA 1
ATOM 3013 C C . SER B 1 79 ? -15.650 -19.352 -22.228 1.00 26.85 78 SER B C 1
ATOM 3014 O O . SER B 1 79 ? -15.093 -19.996 -23.101 1.00 23.35 78 SER B O 1
ATOM 3017 N N . LEU B 1 80 ? -16.584 -19.860 -21.442 1.00 25.83 79 LEU B N 1
ATOM 3018 C CA . LEU B 1 80 ? -17.153 -21.160 -21.707 1.00 26.93 79 LEU B CA 1
ATOM 3019 C C . LEU B 1 80 ? -18.646 -20.993 -21.980 1.00 29.82 79 LEU B C 1
ATOM 3020 O O . LEU B 1 80 ? -19.261 -20.115 -21.435 1.00 28.85 79 LEU B O 1
ATOM 3025 N N . TRP B 1 81 ? -19.200 -21.831 -22.836 1.00 33.10 80 TRP B N 1
ATOM 3026 C CA . TRP B 1 81 ? -20.614 -21.785 -23.180 1.00 33.43 80 TRP B CA 1
ATOM 3027 C C . TRP B 1 81 ? -21.324 -23.061 -22.866 1.00 31.56 80 TRP B C 1
ATOM 3028 O O . TRP B 1 81 ? -20.772 -24.133 -23.104 1.00 36.33 80 TRP B O 1
ATOM 3039 N N . GLY B 1 82 ? -22.535 -22.942 -22.325 1.00 34.37 81 GLY B N 1
ATOM 3040 C CA . GLY B 1 82 ? -23.464 -24.086 -22.270 1.00 38.54 81 GLY B CA 1
ATOM 3041 C C . GLY B 1 82 ? -24.064 -24.258 -23.676 1.00 38.52 81 GLY B C 1
ATOM 3042 O O . GLY B 1 82 ? -24.083 -23.295 -24.468 1.00 34.65 81 GLY B O 1
ATOM 3043 N N . ASN B 1 83 ? -24.595 -25.443 -23.941 1.00 39.21 82 ASN B N 1
ATOM 3044 C CA . ASN B 1 83 ? -25.182 -25.774 -25.237 1.00 42.65 82 ASN B CA 1
ATOM 3045 C C . ASN B 1 83 ? -26.616 -25.296 -25.381 1.00 48.10 82 ASN B C 1
ATOM 3046 O O . ASN B 1 83 ? -27.233 -25.538 -26.424 1.00 61.08 82 ASN B O 1
ATOM 3051 N N . GLY B 1 84 ? -27.187 -24.631 -24.379 1.00 46.08 83 GLY B N 1
ATOM 3052 C CA . GLY B 1 84 ? -28.532 -24.089 -24.630 1.00 61.70 83 GLY B CA 1
ATOM 3053 C C . GLY B 1 84 ? -29.671 -24.849 -23.998 1.00 62.49 83 GLY B C 1
ATOM 3054 O O . GLY B 1 84 ? -30.574 -24.229 -23.454 1.00 68.19 83 GLY B O 1
ATOM 3055 N N . ALA B 1 85 ? -29.624 -26.187 -24.034 1.00 61.18 84 ALA B N 1
ATOM 3056 C CA . ALA B 1 85 ? -30.431 -26.971 -23.116 1.00 54.42 84 ALA B CA 1
ATOM 3057 C C . ALA B 1 85 ? -29.837 -26.928 -21.701 1.00 48.65 84 ALA B C 1
ATOM 3058 O O . ALA B 1 85 ? -30.458 -27.367 -20.760 1.00 48.68 84 ALA B O 1
ATOM 3060 N N . GLY B 1 86 ? -28.606 -26.452 -21.572 1.00 46.94 85 GLY B N 1
ATOM 3061 C CA . GLY B 1 86 ? -27.902 -26.468 -20.318 1.00 41.92 85 GLY B CA 1
ATOM 3062 C C . GLY B 1 86 ? -27.409 -27.847 -19.921 1.00 39.65 85 GLY B C 1
ATOM 3063 O O . GLY B 1 86 ? -27.147 -28.056 -18.751 1.00 46.18 85 GLY B O 1
ATOM 3064 N N . THR B 1 87 ? -27.245 -28.785 -20.866 1.00 38.62 86 THR B N 1
ATOM 3065 C CA . THR B 1 87 ? -26.923 -30.191 -20.520 1.00 36.48 86 THR B CA 1
ATOM 3066 C C . THR B 1 87 ? -25.503 -30.606 -20.896 1.00 34.97 86 THR B C 1
ATOM 3067 O O . THR B 1 87 ? -25.062 -31.698 -20.535 1.00 33.55 86 THR B O 1
ATOM 3071 N N . ARG B 1 88 ? -24.807 -29.762 -21.656 1.00 36.25 87 ARG B N 1
ATOM 3072 C CA . ARG B 1 88 ? -23.446 -30.076 -22.089 1.00 37.13 87 ARG B CA 1
ATOM 3073 C C . ARG B 1 88 ? -22.634 -28.803 -22.159 1.00 34.97 87 ARG B C 1
ATOM 3074 O O . ARG B 1 88 ? -23.171 -27.694 -22.267 1.00 34.15 87 ARG B O 1
ATOM 3082 N N . LEU B 1 89 ? -21.313 -28.955 -22.153 1.00 32.43 88 LEU B N 1
ATOM 3083 C CA . LEU B 1 89 ? -20.451 -27.851 -22.489 1.00 29.48 88 LEU B CA 1
ATOM 3084 C C . LEU B 1 89 ? -20.655 -27.607 -23.977 1.00 29.87 88 LEU B C 1
ATOM 3085 O O . LEU B 1 89 ? -20.688 -28.529 -24.767 1.00 32.12 88 LEU B O 1
ATOM 3090 N N . GLY B 1 90 ? -20.724 -26.351 -24.377 1.00 28.43 89 GLY B N 1
ATOM 3091 C CA . GLY B 1 90 ? -21.097 -26.009 -25.730 1.00 26.95 89 GLY B CA 1
ATOM 3092 C C . GLY B 1 90 ? -19.949 -25.472 -26.571 1.00 29.87 89 GLY B C 1
ATOM 3093 O O . GLY B 1 90 ? -19.979 -25.607 -27.789 1.00 27.84 89 GLY B O 1
ATOM 3094 N N . ALA B 1 91 ? -18.971 -24.830 -25.943 1.00 25.96 90 ALA B N 1
ATOM 3095 C CA . ALA B 1 91 ? -17.890 -24.185 -26.643 1.00 26.15 90 ALA B CA 1
ATOM 3096 C C . ALA B 1 91 ? -16.835 -23.700 -25.640 1.00 25.82 90 ALA B C 1
ATOM 3097 O O . ALA B 1 91 ? -17.114 -23.509 -24.474 1.00 25.07 90 ALA B O 1
ATOM 3099 N N . ILE B 1 92 ? -15.632 -23.491 -26.152 1.00 27.85 91 ILE B N 1
ATOM 3100 C CA . ILE B 1 92 ? -14.488 -22.987 -25.400 1.00 28.62 91 ILE B CA 1
ATOM 3101 C C . ILE B 1 92 ? -13.849 -21.877 -26.228 1.00 28.24 91 ILE B C 1
ATOM 3102 O O . ILE B 1 92 ? -13.555 -22.058 -27.420 1.00 29.45 91 ILE B O 1
ATOM 3107 N N . LYS B 1 93 ? -13.642 -20.732 -25.606 1.00 29.77 92 LYS B N 1
ATOM 3108 C CA . LYS B 1 93 ? -12.938 -19.645 -26.273 1.00 31.62 92 LYS B CA 1
ATOM 3109 C C . LYS B 1 93 ? -11.947 -18.972 -25.321 1.00 28.50 92 LYS B C 1
ATOM 3110 O O . LYS B 1 93 ? -12.302 -18.604 -24.228 1.00 31.74 92 LYS B O 1
ATOM 3116 N N . PHE B 1 94 ? -10.701 -18.797 -25.749 1.00 28.88 93 PHE B N 1
ATOM 3117 C CA . PHE B 1 94 ? -9.776 -17.989 -24.982 1.00 28.57 93 PHE B CA 1
ATOM 3118 C C . PHE B 1 94 ? -8.878 -17.143 -25.861 1.00 26.31 93 PHE B C 1
ATOM 3119 O O . PHE B 1 94 ? -8.669 -17.429 -27.015 1.00 28.06 93 PHE B O 1
ATOM 3127 N N . ILE B 1 95 ? -8.333 -16.114 -25.253 1.00 29.86 94 ILE B N 1
ATOM 3128 C CA . ILE B 1 95 ? -7.355 -15.235 -25.865 1.00 31.50 94 ILE B CA 1
ATOM 3129 C C . ILE B 1 95 ? -6.141 -15.208 -24.962 1.00 30.91 94 ILE B C 1
ATOM 3130 O O . ILE B 1 95 ? -6.288 -15.058 -23.727 1.00 28.88 94 ILE B O 1
ATOM 3135 N N . THR B 1 96 ? -4.951 -15.361 -25.552 1.00 31.66 95 THR B N 1
ATOM 3136 C CA . THR B 1 96 ? -3.723 -15.387 -24.777 1.00 31.46 95 THR B CA 1
ATOM 3137 C C . THR B 1 96 ? -3.093 -14.030 -24.574 1.00 35.75 95 THR B C 1
ATOM 3138 O O . THR B 1 96 ? -3.514 -13.028 -25.146 1.00 33.79 95 THR B O 1
ATOM 3142 N N . SER B 1 97 ? -2.039 -14.027 -23.764 1.00 35.70 96 SER B N 1
ATOM 3143 C CA . SER B 1 97 ? -1.264 -12.823 -23.473 1.00 33.92 96 SER B CA 1
ATOM 3144 C C . SER B 1 97 ? -0.534 -12.310 -24.691 1.00 36.24 96 SER B C 1
ATOM 3145 O O . SER B 1 97 ? -0.127 -11.161 -24.689 1.00 42.77 96 SER B O 1
ATOM 3148 N N . ARG B 1 98 ? -0.372 -13.137 -25.721 1.00 36.22 97 ARG B N 1
ATOM 3149 C CA . ARG B 1 98 ? 0.231 -12.685 -26.989 1.00 39.12 97 ARG B CA 1
ATOM 3150 C C . ARG B 1 98 ? -0.876 -12.491 -28.032 1.00 37.82 97 ARG B C 1
ATOM 3151 O O . ARG B 1 98 ? -0.647 -12.603 -29.196 1.00 41.28 97 ARG B O 1
ATOM 3159 N N . SER B 1 99 ? -2.089 -12.248 -27.574 1.00 36.07 98 SER B N 1
ATOM 3160 C CA . SER B 1 99 ? -3.240 -11.966 -28.441 1.00 39.56 98 SER B CA 1
ATOM 3161 C C . SER B 1 99 ? -3.614 -13.053 -29.447 1.00 35.22 98 SER B C 1
ATOM 3162 O O . SER B 1 99 ? -4.423 -12.814 -30.316 1.00 38.15 98 SER B O 1
ATOM 3165 N N . ARG B 1 100 ? -3.109 -14.264 -29.283 1.00 34.83 99 ARG B N 1
ATOM 3166 C CA . ARG B 1 100 ? -3.586 -15.384 -30.083 1.00 32.35 99 ARG B CA 1
ATOM 3167 C C . ARG B 1 100 ? -4.896 -15.937 -29.512 1.00 35.76 99 ARG B C 1
ATOM 3168 O O . ARG B 1 100 ? -5.143 -15.914 -28.288 1.00 34.32 99 ARG B O 1
ATOM 3176 N N . GLU B 1 101 ? -5.722 -16.455 -30.400 1.00 32.36 100 GLU B N 1
ATOM 3177 C CA . GLU B 1 101 ? -7.076 -16.817 -30.051 1.00 36.51 100 GLU B CA 1
ATOM 3178 C C . GLU B 1 101 ? -7.363 -18.286 -30.351 1.00 34.23 100 GLU B C 1
ATOM 3179 O O . GLU B 1 101 ? -6.868 -18.820 -31.320 1.00 33.53 100 GLU B O 1
ATOM 3185 N N . PHE B 1 102 ? -8.115 -18.946 -29.482 1.00 31.65 101 PHE B N 1
ATOM 3186 C CA . PHE B 1 102 ? -8.623 -20.302 -29.784 1.00 30.63 101 PHE B CA 1
ATOM 3187 C C . PHE B 1 102 ? -10.127 -20.374 -29.517 1.00 29.82 101 PHE B C 1
ATOM 3188 O O . PHE B 1 102 ? -10.596 -19.930 -28.452 1.00 32.68 101 PHE B O 1
ATOM 3196 N N . PHE B 1 103 ? -10.862 -20.952 -30.462 1.00 29.56 102 PHE B N 1
ATOM 3197 C CA . PHE B 1 103 ? -12.321 -21.018 -30.408 1.00 31.08 102 PHE B CA 1
ATOM 3198 C C . PHE B 1 103 ? -12.822 -22.309 -31.005 1.00 30.97 102 PHE B C 1
ATOM 3199 O O . PHE B 1 103 ? -12.682 -22.569 -32.187 1.00 32.64 102 PHE B O 1
ATOM 3207 N N . ALA B 1 104 ? -13.416 -23.142 -30.178 1.00 32.83 103 ALA B N 1
ATOM 3208 C CA . ALA B 1 104 ? -14.022 -24.379 -30.643 1.00 31.61 103 ALA B CA 1
ATOM 3209 C C . ALA B 1 104 ? -15.482 -24.457 -30.142 1.00 33.15 103 ALA B C 1
ATOM 3210 O O . ALA B 1 104 ? -15.738 -24.278 -28.957 1.00 37.50 103 ALA B O 1
ATOM 3212 N N . LYS B 1 105 ? -16.414 -24.700 -31.045 1.00 33.26 104 LYS B N 1
ATOM 3213 C CA . LYS B 1 105 ? -17.844 -24.647 -30.739 1.00 38.27 104 LYS B CA 1
ATOM 3214 C C . LYS B 1 105 ? -18.691 -25.705 -31.449 1.00 36.68 104 LYS B C 1
ATOM 3215 O O . LYS B 1 105 ? -18.344 -26.168 -32.530 1.00 35.63 104 LYS B O 1
ATOM 3221 N N . MET B 1 106 ? -19.801 -26.023 -30.829 1.00 33.59 105 MET B N 1
ATOM 3222 C CA . MET B 1 106 ? -20.804 -26.940 -31.402 1.00 36.85 105 MET B CA 1
ATOM 3223 C C . MET B 1 106 ? -21.240 -26.371 -32.757 1.00 38.88 105 MET B C 1
ATOM 3224 O O . MET B 1 106 ? -21.323 -25.162 -32.891 1.00 37.58 105 MET B O 1
ATOM 3229 N N . THR B 1 107 ? -21.503 -27.209 -33.720 1.00 47.21 106 THR B N 1
ATOM 3230 C CA . THR B 1 107 ? -21.821 -26.715 -35.082 1.00 58.69 106 THR B CA 1
ATOM 3231 C C . THR B 1 107 ? -23.276 -26.268 -35.202 1.00 73.93 106 THR B C 1
ATOM 3232 O O . THR B 1 107 ? -23.505 -25.091 -35.499 1.00 91.60 106 THR B O 1
ATOM 3236 N N . ASP B 1 108 ? -24.187 -27.195 -35.004 1.00 84.78 107 ASP B N 1
ATOM 3237 C CA . ASP B 1 108 ? -25.648 -26.970 -35.161 1.00 97.72 107 ASP B CA 1
ATOM 3238 C C . ASP B 1 108 ? -26.330 -26.000 -34.199 1.00 94.62 107 ASP B C 1
ATOM 3239 O O . ASP B 1 108 ? -26.762 -24.962 -34.666 1.00 105.29 107 ASP B O 1
ATOM 3244 N N . TRP B 1 109 ? -26.496 -26.367 -32.946 1.00 96.39 108 TRP B N 1
ATOM 3245 C CA . TRP B 1 109 ? -27.052 -25.436 -31.930 1.00 102.87 108 TRP B CA 1
ATOM 3246 C C . TRP B 1 109 ? -26.219 -24.150 -31.845 1.00 94.58 108 TRP B C 1
ATOM 3247 O O . TRP B 1 109 ? -25.009 -24.238 -31.713 1.00 69.84 108 TRP B O 1
ATOM 3258 N N . GLY B 1 110 ? -26.861 -23.024 -32.148 1.00 100.16 109 GLY B N 1
ATOM 3259 C CA . GLY B 1 110 ? -26.220 -21.702 -32.049 1.00 96.97 109 GLY B CA 1
ATOM 3260 C C . GLY B 1 110 ? -25.811 -21.471 -30.604 1.00 108.31 109 GLY B C 1
ATOM 3261 O O . GLY B 1 110 ? -26.623 -21.801 -29.693 1.00 107.03 109 GLY B O 1
ATOM 3262 N N . LEU B 1 111 ? -24.596 -20.967 -30.421 1.00 107.42 110 LEU B N 1
ATOM 3263 C CA . LEU B 1 111 ? -23.941 -20.660 -29.118 1.00 94.31 110 LEU B CA 1
ATOM 3264 C C . LEU B 1 111 ? -24.862 -19.794 -28.264 1.00 78.05 110 LEU B C 1
ATOM 3265 O O . LEU B 1 111 ? -24.998 -18.626 -28.582 1.00 83.23 110 LEU B O 1
ATOM 3270 N N . LYS B 1 112 ? -25.343 -20.314 -27.160 1.00 65.41 111 LYS B N 1
ATOM 3271 C CA . LYS B 1 112 ? -26.363 -19.649 -26.375 1.00 66.27 111 LYS B CA 1
ATOM 3272 C C . LYS B 1 112 ? -25.819 -18.841 -25.243 1.00 58.47 111 LYS B C 1
ATOM 3273 O O . LYS B 1 112 ? -25.702 -17.603 -25.339 1.00 82.91 111 LYS B O 1
ATOM 3279 N N . THR B 1 113 ? -25.441 -19.505 -24.184 1.00 51.61 112 THR B N 1
ATOM 3280 C CA . THR B 1 113 ? -25.075 -18.737 -22.994 1.00 45.88 112 THR B CA 1
ATOM 3281 C C . THR B 1 113 ? -23.567 -18.618 -22.817 1.00 42.64 112 THR B C 1
ATOM 3282 O O . THR B 1 113 ? -22.891 -19.619 -22.721 1.00 39.61 112 THR B O 1
ATOM 3286 N N . GLU B 1 114 ? -23.049 -17.396 -22.786 1.00 37.97 113 GLU B N 1
ATOM 3287 C CA . GLU B 1 114 ? -21.626 -17.163 -22.605 1.00 35.82 113 GLU B CA 1
ATOM 3288 C C . GLU B 1 114 ? -21.318 -16.879 -21.121 1.00 35.07 113 GLU B C 1
ATOM 3289 O O . GLU B 1 114 ? -21.923 -16.054 -20.509 1.00 35.62 113 GLU B O 1
ATOM 3295 N N . TYR B 1 115 ? -20.393 -17.632 -20.552 1.00 34.32 114 TYR B N 1
ATOM 3296 C CA . TYR B 1 115 ? -19.875 -17.404 -19.207 1.00 31.25 114 TYR B CA 1
ATOM 3297 C C . TYR B 1 115 ? -18.439 -16.942 -19.283 1.00 30.38 114 TYR B C 1
ATOM 3298 O O . TYR B 1 115 ? -17.545 -17.694 -19.675 1.00 31.24 114 TYR B O 1
ATOM 3307 N N . LYS B 1 116 ? -18.205 -15.709 -18.880 1.00 29.12 115 LYS B N 1
ATOM 3308 C CA . LYS B 1 116 ? -16.871 -15.126 -18.923 1.00 29.57 115 LYS B CA 1
ATOM 3309 C C . LYS B 1 116 ? -16.193 -15.465 -17.616 1.00 28.59 115 LYS B C 1
ATOM 3310 O O . LYS B 1 116 ? -16.713 -15.205 -16.547 1.00 27.68 115 LYS B O 1
ATOM 3316 N N . ILE B 1 117 ? -15.046 -16.103 -17.714 1.00 26.25 116 ILE B N 1
ATOM 3317 C CA . ILE B 1 117 ? -14.396 -16.701 -16.590 1.00 25.8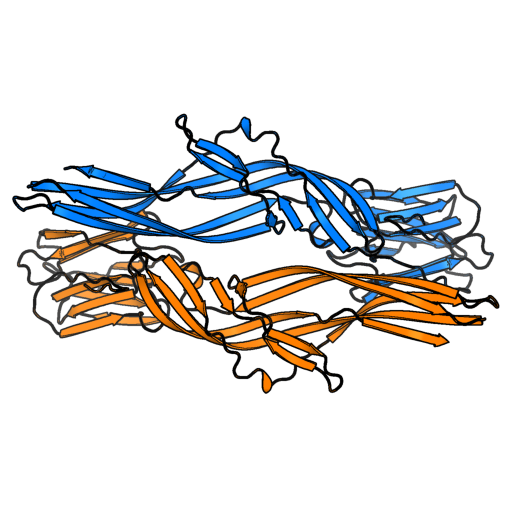1 116 ILE B CA 1
ATOM 3318 C C . ILE B 1 117 ? -13.297 -15.801 -16.005 1.00 25.70 116 ILE B C 1
ATOM 3319 O O . ILE B 1 117 ? -12.510 -15.140 -16.733 1.00 23.92 116 ILE B O 1
ATOM 3324 N N . ASP B 1 118 ? -13.211 -15.797 -14.682 1.00 25.14 117 ASP B N 1
ATOM 3325 C CA . ASP B 1 118 ? -12.080 -15.193 -13.982 1.00 26.06 117 ASP B CA 1
ATOM 3326 C C . ASP B 1 118 ? -10.863 -16.106 -14.130 1.00 24.59 117 ASP B C 1
ATOM 3327 O O . ASP B 1 118 ? -10.817 -17.190 -13.540 1.00 25.55 117 ASP B O 1
ATOM 3332 N N . VAL B 1 119 ? -9.879 -15.692 -14.910 1.00 22.65 118 VAL B N 1
ATOM 3333 C CA . VAL B 1 119 ? -8.725 -16.566 -15.153 1.00 24.12 118 VAL B CA 1
ATOM 3334 C C . VAL B 1 119 ? -7.611 -16.443 -14.112 1.00 23.03 118 VAL B C 1
ATOM 3335 O O . VAL B 1 119 ? -6.562 -17.047 -14.254 1.00 24.35 118 VAL B O 1
ATOM 3339 N N . GLY B 1 120 ? -7.837 -15.656 -13.077 1.00 21.42 119 GLY B N 1
ATOM 3340 C CA . GLY B 1 120 ? -6.871 -15.505 -12.008 1.00 23.08 119 GLY B CA 1
ATOM 3341 C C . GLY B 1 120 ? -5.591 -14.889 -12.499 1.00 24.85 119 GLY B C 1
ATOM 3342 O O . GLY B 1 120 ? -5.607 -13.742 -12.950 1.00 25.80 119 GLY B O 1
ATOM 3343 N N . SER B 1 121 ? -4.479 -15.636 -12.387 1.00 23.90 120 SER B N 1
ATOM 3344 C CA . SER B 1 121 ? -3.226 -15.222 -12.962 1.00 22.98 120 SER B CA 1
ATOM 3345 C C . SER B 1 121 ? -3.117 -15.521 -14.448 1.00 23.93 120 SER B C 1
ATOM 3346 O O . SER B 1 121 ? -2.100 -15.196 -15.074 1.00 23.69 120 SER B O 1
ATOM 3349 N N . GLY B 1 122 ? -4.053 -16.294 -14.993 1.00 23.09 121 GLY B N 1
ATOM 3350 C CA . GLY B 1 122 ? -3.925 -16.749 -16.359 1.00 23.26 121 GLY B CA 1
ATOM 3351 C C . GLY B 1 122 ? -3.051 -17.974 -16.552 1.00 25.05 121 GLY B C 1
ATOM 3352 O O . GLY B 1 122 ? -2.889 -18.455 -17.683 1.00 23.02 121 GLY B O 1
ATOM 3353 N N . ILE B 1 123 ? -2.509 -18.500 -15.460 1.00 25.89 122 ILE B N 1
ATOM 3354 C CA . ILE B 1 123 ? -1.684 -19.680 -15.511 1.00 26.62 122 ILE B CA 1
ATOM 3355 C C . ILE B 1 123 ? -2.567 -20.890 -15.201 1.00 25.05 122 ILE B C 1
ATOM 3356 O O . ILE B 1 123 ? -3.060 -21.039 -14.078 1.00 24.93 122 ILE B O 1
ATOM 3361 N N . CYS B 1 124 ? -2.759 -21.757 -16.189 1.00 24.03 123 CYS B N 1
ATOM 3362 C CA . CYS B 1 124 ? -3.686 -22.847 -16.086 1.00 25.04 123 CYS B CA 1
ATOM 3363 C C . CYS B 1 124 ? -2.996 -24.154 -15.669 1.00 25.13 123 CYS B C 1
ATOM 3364 O O . CYS B 1 124 ? -1.952 -24.498 -16.200 1.00 23.31 123 CYS B O 1
ATOM 3367 N N . LEU B 1 125 ? -3.588 -24.847 -14.687 1.00 25.65 124 LEU B N 1
ATOM 3368 C CA . LEU B 1 125 ? -3.035 -26.096 -14.173 1.00 24.66 124 LEU B CA 1
ATOM 3369 C C . LEU B 1 125 ? -3.718 -27.328 -14.794 1.00 24.73 124 LEU B C 1
ATOM 3370 O O . LEU B 1 125 ? -3.319 -28.450 -14.520 1.00 23.57 124 LEU B O 1
ATOM 3375 N N . GLY B 1 126 ? -4.771 -27.110 -15.584 1.00 23.84 125 GLY B N 1
ATOM 3376 C CA . GLY B 1 126 ? -5.470 -28.195 -16.209 1.00 24.51 125 GLY B CA 1
ATOM 3377 C C . GLY B 1 126 ? -6.960 -27.974 -16.256 1.00 23.93 125 GLY B C 1
ATOM 3378 O O . GLY B 1 126 ? -7.426 -26.833 -16.271 1.00 24.17 125 GLY B O 1
ATOM 3379 N N . VAL B 1 127 ? -7.713 -29.076 -16.262 1.00 23.06 126 VAL B N 1
ATOM 3380 C CA . VAL B 1 127 ? -9.163 -29.010 -16.356 1.00 23.76 126 VAL B CA 1
ATOM 3381 C C . VAL B 1 127 ? -9.831 -29.974 -15.443 1.00 24.54 126 VAL B C 1
ATOM 3382 O O . VAL B 1 127 ? -9.254 -30.948 -15.030 1.00 25.33 126 VAL B O 1
ATOM 3386 N N . GLN B 1 128 ? -11.102 -29.735 -15.173 1.00 25.13 127 GLN B N 1
ATOM 3387 C CA . GLN B 1 128 ? -11.842 -30.618 -14.316 1.00 24.45 127 GLN B CA 1
ATOM 3388 C C . GLN B 1 128 ? -13.283 -30.498 -14.726 1.00 26.33 127 GLN B C 1
ATOM 3389 O O . GLN B 1 128 ? -13.730 -29.422 -15.092 1.00 26.12 127 GLN B O 1
ATOM 3395 N N . GLY B 1 129 ? -14.010 -31.603 -14.646 1.00 29.15 128 GLY B N 1
ATOM 3396 C CA . GLY B 1 129 ? -15.387 -31.625 -15.047 1.00 29.12 128 GLY B CA 1
ATOM 3397 C C . GLY B 1 129 ? -15.987 -33.024 -15.080 1.00 29.10 128 GLY B C 1
ATOM 3398 O O . GLY B 1 129 ? -15.641 -33.878 -14.268 1.00 26.21 128 GLY B O 1
ATOM 3399 N N . ARG B 1 130 ? -16.929 -33.236 -15.985 1.00 29.12 129 ARG B N 1
ATOM 3400 C CA . ARG B 1 130 ? -17.576 -34.535 -16.130 1.00 32.67 129 ARG B CA 1
ATOM 3401 C C . ARG B 1 130 ? -17.764 -34.829 -17.619 1.00 32.29 129 ARG B C 1
ATOM 3402 O O . ARG B 1 130 ? -18.127 -33.931 -18.405 1.00 29.07 129 ARG B O 1
ATOM 3410 N N . GLY B 1 131 ? -17.525 -36.096 -17.978 1.00 31.95 130 GLY B N 1
ATOM 3411 C CA . GLY B 1 131 ? -17.577 -36.529 -19.358 1.00 30.69 130 GLY B CA 1
ATOM 3412 C C . GLY B 1 131 ? -18.057 -37.968 -19.514 1.00 32.81 130 GLY B C 1
ATOM 3413 O O . GLY B 1 131 ? -18.002 -38.793 -18.596 1.00 30.27 130 GLY B O 1
ATOM 3414 N N . GLY B 1 132 ? -18.520 -38.278 -20.714 1.00 35.11 131 GLY B N 1
ATOM 3415 C CA . GLY B 1 132 ? -18.964 -39.642 -21.044 1.00 36.41 131 GLY B CA 1
ATOM 3416 C C . GLY B 1 132 ? -19.030 -39.192 -22.475 1.00 38.00 131 GLY B C 1
ATOM 3417 O O . GLY B 1 132 ? -18.377 -38.229 -22.865 1.00 34.29 131 GLY B O 1
ATOM 3418 N N . SER B 1 133 ? -19.843 -39.874 -23.264 1.00 37.72 132 SER B N 1
ATOM 3419 C CA . SER B 1 133 ? -19.763 -39.823 -24.717 1.00 42.13 132 SER B CA 1
ATOM 3420 C C . SER B 1 133 ? -19.324 -38.412 -25.100 1.00 39.48 132 SER B C 1
ATOM 3421 O O . SER B 1 133 ? -18.603 -38.237 -26.079 1.00 42.30 132 SER B O 1
ATOM 3424 N N . ASP B 1 134 ? -19.809 -37.421 -24.345 1.00 32.26 133 ASP B N 1
ATOM 3425 C CA . ASP B 1 134 ? -19.477 -36.023 -24.577 1.00 34.18 133 ASP B CA 1
ATOM 3426 C C . ASP B 1 134 ? -18.727 -35.401 -23.390 1.00 34.03 133 ASP B C 1
ATOM 3427 O O . ASP B 1 134 ? -18.431 -36.083 -22.407 1.00 34.11 133 ASP B O 1
ATOM 3432 N N . ILE B 1 135 ? -18.432 -34.096 -23.482 1.00 31.74 134 ILE B N 1
ATOM 3433 C CA . ILE B 1 135 ? -18.064 -33.309 -22.308 1.00 29.25 134 ILE B CA 1
ATOM 3434 C C . ILE B 1 135 ? -19.337 -32.689 -21.702 1.00 29.90 134 ILE B C 1
ATOM 3435 O O . ILE B 1 135 ? -19.851 -31.680 -22.150 1.00 35.96 134 ILE B O 1
ATOM 3440 N N . ASP B 1 136 ? -19.855 -33.326 -20.681 1.00 29.44 135 ASP B N 1
ATOM 3441 C CA . ASP B 1 136 ? -21.028 -32.856 -19.981 1.00 29.90 135 ASP B CA 1
ATOM 3442 C C . ASP B 1 136 ? -20.804 -31.506 -19.287 1.00 32.62 135 ASP B C 1
ATOM 3443 O O . ASP B 1 136 ? -21.658 -30.612 -19.320 1.00 29.96 135 ASP B O 1
ATOM 3448 N N . SER B 1 137 ? -19.646 -31.369 -18.648 1.00 31.98 136 SER B N 1
ATOM 3449 C CA . SER B 1 137 ? -19.276 -30.129 -18.032 1.00 31.51 136 SER B CA 1
ATOM 3450 C C . SER B 1 137 ? -17.759 -30.030 -17.919 1.00 30.05 136 SER B C 1
ATOM 3451 O O . SER B 1 137 ? -17.057 -31.054 -17.918 1.00 25.66 136 SER B O 1
ATOM 3454 N N . MET B 1 138 ? -17.245 -28.804 -17.880 1.00 27.20 137 MET B N 1
ATOM 3455 C CA . MET B 1 138 ? -15.824 -28.617 -17.683 1.00 26.94 137 MET B CA 1
ATOM 3456 C C . MET B 1 138 ? -15.516 -27.186 -17.233 1.00 27.10 137 MET B C 1
ATOM 3457 O O . MET B 1 138 ? -16.240 -26.245 -17.560 1.00 25.58 137 MET B O 1
ATOM 3462 N N . GLY B 1 139 ? -14.413 -27.047 -16.506 1.00 22.84 138 GLY B N 1
ATOM 3463 C CA . GLY B 1 139 ? -13.827 -25.772 -16.227 1.00 23.87 138 GLY B CA 1
ATOM 3464 C C . GLY B 1 139 ? -12.309 -25.865 -16.256 1.00 24.30 138 GLY B C 1
ATOM 3465 O O . GLY B 1 139 ? -11.735 -26.957 -16.224 1.00 24.62 138 GLY B O 1
ATOM 3466 N N . PHE B 1 140 ? -11.667 -24.706 -16.319 1.00 24.35 139 PHE B N 1
ATOM 3467 C CA . PHE B 1 140 ? -10.216 -24.614 -16.293 1.00 24.90 139 PHE B CA 1
ATOM 3468 C C . PHE B 1 140 ? -9.720 -24.278 -14.898 1.00 25.40 139 PHE B C 1
ATOM 3469 O O . PHE B 1 140 ? -10.229 -23.379 -14.263 1.00 25.26 139 PHE B O 1
ATOM 3477 N N . ILE B 1 141 ? -8.714 -25.016 -14.428 1.00 23.14 140 ILE B N 1
ATOM 3478 C CA . ILE B 1 141 ? -8.140 -24.783 -13.120 1.00 21.44 140 ILE B CA 1
ATOM 3479 C C . ILE B 1 141 ? -7.097 -23.703 -13.282 1.00 21.76 140 ILE B C 1
ATOM 3480 O O . ILE B 1 141 ? -6.104 -23.908 -14.022 1.00 25.49 140 ILE B O 1
ATOM 3485 N N . PHE B 1 142 ? -7.278 -22.555 -12.632 1.00 21.16 141 PHE B N 1
ATOM 3486 C CA . PHE B 1 142 ? -6.300 -21.496 -12.704 1.00 23.21 141 PHE B CA 1
ATOM 3487 C C . PHE B 1 142 ? -5.676 -21.241 -11.331 1.00 24.01 141 PHE B C 1
ATOM 3488 O O . PHE B 1 142 ? -6.379 -21.209 -10.334 1.00 22.75 141 PHE B O 1
ATOM 3496 N N . ILE B 1 143 ? -4.374 -20.965 -11.312 1.00 22.52 142 ILE B N 1
ATOM 3497 C CA . ILE B 1 143 ? -3.752 -20.327 -10.158 1.00 24.02 142 ILE B CA 1
ATOM 3498 C C . ILE B 1 143 ? -4.261 -18.889 -10.020 1.00 23.10 142 ILE B C 1
ATOM 3499 O O . ILE B 1 143 ? -4.275 -18.129 -10.993 1.00 22.77 142 ILE B O 1
ATOM 3504 N N . ASN B 1 144 ? -4.681 -18.523 -8.821 1.00 20.54 143 ASN B N 1
ATOM 3505 C CA . ASN B 1 144 ? -5.059 -17.147 -8.554 1.00 22.01 143 ASN B CA 1
ATOM 3506 C C . ASN B 1 144 ? -3.870 -16.204 -8.741 1.00 24.06 143 ASN B C 1
ATOM 3507 O O . ASN B 1 144 ? -2.718 -16.647 -8.858 1.00 25.33 143 ASN B O 1
ATOM 3512 N N . ALA B 1 145 ? -4.144 -14.907 -8.816 1.00 24.27 144 ALA B N 1
ATOM 3513 C CA . ALA B 1 145 ? -3.123 -13.926 -9.087 1.00 25.21 144 ALA B CA 1
ATOM 3514 C C . ALA B 1 145 ? -1.918 -14.133 -8.172 1.00 25.13 144 ALA B C 1
ATOM 3515 O O . ALA B 1 145 ? -2.081 -14.283 -6.968 1.00 23.89 144 ALA B O 1
ATOM 3517 N N . ILE B 1 146 ? -0.728 -14.145 -8.770 1.00 25.72 145 ILE B N 1
ATOM 3518 C CA . ILE B 1 146 ? 0.495 -14.528 -8.071 1.00 25.46 145 ILE B CA 1
ATOM 3519 C C . ILE B 1 146 ? 1.301 -13.362 -7.554 1.00 26.81 145 ILE B C 1
ATOM 3520 O O . ILE B 1 146 ? 1.540 -12.388 -8.280 1.00 25.14 145 ILE B O 1
ATOM 3525 N N . LYS B 1 147 ? 1.722 -13.471 -6.304 1.00 27.56 146 LYS B N 1
ATOM 3526 C CA . LYS B 1 147 ? 2.578 -12.483 -5.664 1.00 29.12 146 LYS B CA 1
ATOM 3527 C C . LYS B 1 147 ? 4.034 -12.904 -5.748 1.00 26.81 146 LYS B C 1
ATOM 3528 O O . LYS B 1 147 ? 4.883 -12.082 -6.062 1.00 28.52 146 LYS B O 1
ATOM 3534 N N . SER B 1 148 ? 4.334 -14.163 -5.464 1.00 23.94 147 SER B N 1
ATOM 3535 C CA . SER B 1 148 ? 5.721 -14.666 -5.594 1.00 27.46 147 SER B CA 1
ATOM 3536 C C . SER B 1 148 ? 5.825 -16.139 -5.904 1.00 26.63 147 SER B C 1
ATOM 3537 O O . SER B 1 148 ? 4.895 -16.890 -5.670 1.00 24.79 147 SER B O 1
ATOM 3540 N N . SER B 1 149 ? 6.996 -16.543 -6.372 1.00 28.49 148 SER B N 1
ATOM 3541 C CA . SER B 1 149 ? 7.320 -17.904 -6.733 1.00 29.08 148 SER B CA 1
ATOM 3542 C C . SER B 1 149 ? 8.755 -18.155 -6.332 1.00 29.36 148 SER B C 1
ATOM 3543 O O . SER B 1 149 ? 9.665 -17.726 -7.010 1.00 28.46 148 SER B O 1
ATOM 3546 N N . VAL B 1 150 ? 8.962 -18.918 -5.268 1.00 31.66 149 VAL B N 1
ATOM 3547 C CA . VAL B 1 150 ? 10.264 -19.004 -4.625 1.00 32.80 149 VAL B CA 1
ATOM 3548 C C . VAL B 1 150 ? 10.612 -20.458 -4.328 1.00 29.45 149 VAL B C 1
ATOM 3549 O O . VAL B 1 150 ? 9.834 -21.221 -3.754 1.00 29.35 149 VAL B O 1
ATOM 3553 N N . ILE B 1 151 ? 11.792 -20.849 -4.738 1.00 29.57 150 ILE B N 1
ATOM 3554 C CA . ILE B 1 151 ? 12.273 -22.212 -4.520 1.00 30.30 150 ILE B CA 1
ATOM 3555 C C . ILE B 1 151 ? 13.053 -22.163 -3.223 1.00 28.51 150 ILE B C 1
ATOM 3556 O O . ILE B 1 151 ? 13.911 -21.322 -3.060 1.00 29.54 150 ILE B O 1
ATOM 3561 N N . GLN B 1 152 ? 12.712 -23.058 -2.302 1.00 29.25 151 GLN B N 1
ATOM 3562 C CA . GLN B 1 152 ? 13.229 -23.004 -0.938 1.00 31.79 151 GLN B CA 1
ATOM 3563 C C . GLN B 1 152 ? 13.343 -24.394 -0.378 1.00 28.77 151 GLN B C 1
ATOM 3564 O O . GLN B 1 152 ? 13.192 -25.352 -1.125 1.00 26.85 151 GLN B O 1
ATOM 3570 N N . ASP B 1 153 ? 13.629 -24.517 0.914 1.00 33.71 152 ASP B N 1
ATOM 3571 C CA . ASP B 1 153 ? 14.003 -25.816 1.524 1.00 36.77 152 ASP B CA 1
ATOM 3572 C C . ASP B 1 153 ? 14.966 -26.635 0.677 1.00 30.64 152 ASP B C 1
ATOM 3573 O O . ASP B 1 153 ? 14.723 -27.795 0.436 1.00 24.75 152 ASP B O 1
ATOM 3578 N N . MET B 1 154 ? 16.048 -25.987 0.264 1.00 31.08 153 MET B N 1
ATOM 3579 C CA . MET B 1 154 ? 17.066 -26.580 -0.593 1.00 31.31 153 MET B CA 1
ATOM 3580 C C . MET B 1 154 ? 17.916 -27.587 0.165 1.00 30.76 153 MET B C 1
ATOM 3581 O O . MET B 1 154 ? 18.395 -27.318 1.263 1.00 30.41 153 MET B O 1
ATOM 3586 N N . LYS B 1 155 ? 18.081 -28.762 -0.419 1.00 31.10 154 LYS B N 1
ATOM 3587 C CA . LYS B 1 155 ? 18.921 -29.819 0.182 1.00 33.64 154 LYS B CA 1
ATOM 3588 C C . LYS B 1 155 ? 19.796 -30.458 -0.861 1.00 34.36 154 LYS B C 1
ATOM 3589 O O . LYS B 1 155 ? 19.367 -30.597 -2.033 1.00 30.42 154 LYS B O 1
ATOM 3595 N N . TYR B 1 156 ? 21.020 -30.815 -0.452 1.00 31.38 155 TYR B N 1
ATOM 3596 C CA . TYR B 1 156 ? 21.977 -31.512 -1.325 1.00 32.25 155 TYR B CA 1
ATOM 3597 C C . TYR B 1 156 ? 22.276 -32.852 -0.650 1.00 33.77 155 TYR B C 1
ATOM 3598 O O . TYR B 1 156 ? 23.202 -32.972 0.150 1.00 33.86 155 TYR B O 1
ATOM 3607 N N . PRO B 1 157 ? 21.454 -33.854 -0.948 1.00 36.01 156 PRO B N 1
ATOM 3608 C CA . PRO B 1 157 ? 21.428 -35.076 -0.101 1.00 39.28 156 PRO B CA 1
ATOM 3609 C C . PRO B 1 157 ? 22.662 -36.000 -0.241 1.00 39.69 156 PRO B C 1
ATOM 3610 O O . PRO B 1 157 ? 22.894 -36.869 0.612 1.00 41.36 156 PRO B O 1
ATOM 3614 N N . THR B 1 158 ? 23.431 -35.837 -1.302 1.00 35.24 157 THR B N 1
ATOM 3615 C CA . THR B 1 158 ? 24.630 -36.673 -1.471 1.00 37.90 157 THR B CA 1
ATOM 3616 C C . THR B 1 158 ? 25.907 -35.895 -1.160 1.00 35.43 157 THR B C 1
ATOM 3617 O O . THR B 1 158 ? 27.003 -36.414 -1.371 1.00 35.67 157 THR B O 1
ATOM 3621 N N . MET B 1 159 ? 25.759 -34.690 -0.619 1.00 34.18 158 MET B N 1
ATOM 3622 C CA . MET B 1 159 ? 26.868 -33.780 -0.493 1.00 39.27 158 MET B CA 1
ATOM 3623 C C . MET B 1 159 ? 27.991 -34.271 0.434 1.00 39.74 158 MET B C 1
ATOM 3624 O O . MET B 1 159 ? 29.172 -34.267 0.051 1.00 43.27 158 MET B O 1
ATOM 3629 N N . HIS B 1 160 ? 27.643 -34.644 1.659 1.00 43.22 159 HIS B N 1
ATOM 3630 C CA . HIS B 1 160 ? 28.684 -34.985 2.632 1.00 51.29 159 HIS B CA 1
ATOM 3631 C C . HIS B 1 160 ? 29.207 -36.401 2.429 1.00 48.54 159 HIS B C 1
ATOM 3632 O O . HIS B 1 160 ? 30.112 -36.845 3.102 1.00 56.02 159 HIS B O 1
ATOM 3639 N N . GLN B 1 161 ? 28.681 -37.079 1.427 1.00 44.98 160 GLN B N 1
ATOM 3640 C CA . GLN B 1 161 ? 29.202 -38.348 0.958 1.00 48.96 160 GLN B CA 1
ATOM 3641 C C . GLN B 1 161 ? 30.117 -38.184 -0.275 1.00 49.66 160 GLN B C 1
ATOM 3642 O O . GLN B 1 161 ? 30.565 -39.146 -0.838 1.00 51.42 160 GLN B O 1
ATOM 3648 N N . ILE B 1 162 ? 30.422 -36.956 -0.682 1.00 49.59 161 ILE B N 1
ATOM 3649 C CA . ILE B 1 162 ? 31.219 -36.738 -1.891 1.00 48.30 161 ILE B CA 1
ATOM 36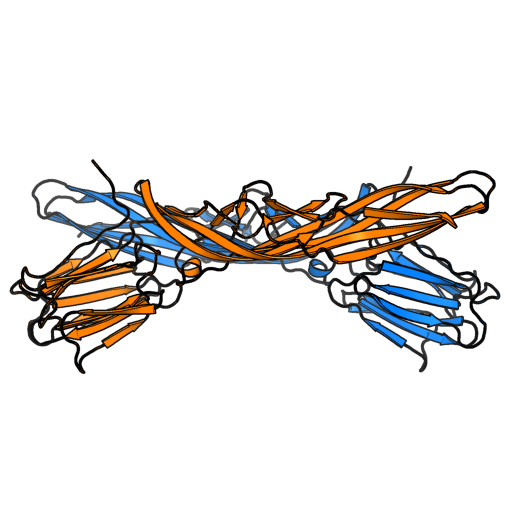50 C C . ILE B 1 162 ? 32.322 -35.718 -1.620 1.00 44.78 161 ILE B C 1
ATOM 3651 O O . ILE B 1 162 ? 32.082 -34.676 -0.960 1.00 42.30 161 ILE B O 1
ATOM 3656 N N . LEU B 1 163 ? 33.519 -35.991 -2.131 1.00 40.93 162 LEU B N 1
ATOM 3657 C CA . LEU B 1 163 ? 34.627 -35.054 -1.915 1.00 48.35 162 LEU B CA 1
ATOM 3658 C C . LEU B 1 163 ? 34.748 -34.018 -3.028 1.00 42.98 162 LEU B C 1
ATOM 3659 O O . LEU B 1 163 ? 34.590 -34.351 -4.200 1.00 40.38 162 LEU B O 1
ATOM 3664 N N . PRO B 1 164 ? 35.016 -32.758 -2.657 1.00 38.62 163 PRO B N 1
ATOM 3665 C CA . PRO B 1 164 ? 35.226 -31.727 -3.662 1.00 41.23 163 PRO B CA 1
ATOM 3666 C C . PRO B 1 164 ? 36.474 -32.045 -4.484 1.00 41.95 163 PRO B C 1
ATOM 3667 O O . PRO B 1 164 ? 37.437 -32.599 -3.963 1.00 41.56 163 PRO B O 1
ATOM 3671 N N . ASN B 1 165 ? 36.475 -31.685 -5.748 1.00 40.02 164 ASN B N 1
ATOM 3672 C CA . ASN B 1 165 ? 37.693 -31.841 -6.552 1.00 43.99 164 ASN B CA 1
ATOM 3673 C C . ASN B 1 165 ? 38.292 -30.434 -6.741 1.00 43.18 164 ASN B C 1
ATOM 3674 O O . ASN B 1 165 ? 37.950 -29.700 -7.693 1.00 40.24 164 ASN B O 1
ATOM 3679 N N . VAL B 1 166 ? 39.170 -30.055 -5.827 1.00 38.21 165 VAL B N 1
ATOM 3680 C CA . VAL B 1 166 ? 39.785 -28.736 -5.854 1.00 39.98 165 VAL B CA 1
ATOM 3681 C C . VAL B 1 166 ? 41.064 -28.726 -6.690 1.00 36.14 165 VAL B C 1
ATOM 3682 O O . VAL B 1 166 ? 42.036 -29.365 -6.329 1.00 39.89 165 VAL B O 1
ATOM 3686 N N . GLN B 1 167 ? 41.041 -28.024 -7.819 1.00 32.49 166 GLN B N 1
ATOM 3687 C CA . GLN B 1 167 ? 42.206 -27.882 -8.687 1.00 34.04 166 GLN B CA 1
ATOM 3688 C C . GLN B 1 167 ? 42.930 -26.553 -8.345 1.00 33.61 166 GLN B C 1
ATOM 3689 O O . GLN B 1 167 ? 42.306 -25.489 -8.342 1.00 29.09 166 GLN B O 1
ATOM 3695 N N . MET B 1 168 ? 44.230 -26.625 -8.084 1.00 33.78 167 MET B N 1
ATOM 3696 C CA . MET B 1 168 ? 45.072 -25.461 -7.812 1.00 31.65 167 MET B CA 1
ATOM 3697 C C . MET B 1 168 ? 45.617 -24.873 -9.140 1.00 33.29 167 MET B C 1
ATOM 3698 O O . MET B 1 168 ? 45.969 -25.613 -10.048 1.00 31.09 167 MET B O 1
ATOM 3703 N N . GLU B 1 169 ? 45.619 -23.549 -9.242 1.00 29.95 168 GLU B N 1
ATOM 3704 C CA . GLU B 1 169 ? 46.162 -22.833 -10.358 1.00 35.62 168 GLU B CA 1
ATOM 3705 C C . GLU B 1 169 ? 47.102 -21.771 -9.785 1.00 35.96 168 GLU B C 1
ATOM 3706 O O . GLU B 1 169 ? 46.761 -21.098 -8.771 1.00 26.61 168 GLU B O 1
ATOM 3712 N N . GLU B 1 170 ? 48.225 -21.552 -10.475 1.00 31.57 169 GLU B N 1
ATOM 3713 C CA . GLU B 1 170 ? 49.143 -20.515 -10.100 1.00 29.99 169 GLU B CA 1
ATOM 3714 C C . GLU B 1 170 ? 48.651 -19.177 -10.612 1.00 30.57 169 GLU B C 1
ATOM 3715 O O . GLU B 1 170 ? 48.057 -19.052 -11.677 1.00 32.34 169 GLU B O 1
ATOM 3721 N N . ILE B 1 171 ? 48.869 -18.153 -9.823 1.00 29.25 170 ILE B N 1
ATOM 3722 C CA . ILE B 1 171 ? 48.438 -16.823 -10.212 1.00 29.77 170 ILE B CA 1
ATOM 3723 C C . ILE B 1 171 ? 49.642 -15.925 -10.469 1.00 28.82 170 ILE B C 1
ATOM 3724 O O . ILE B 1 171 ? 49.667 -15.124 -11.423 1.00 26.57 170 ILE B O 1
ATOM 3729 N N . LYS B 1 172 ? 50.638 -15.999 -9.579 1.00 29.48 171 LYS B N 1
ATOM 3730 C CA . LYS B 1 172 ? 51.791 -15.108 -9.719 1.00 28.27 171 LYS B CA 1
ATOM 3731 C C . LYS B 1 172 ? 53.035 -15.688 -9.128 1.00 30.24 171 LYS B C 1
ATOM 3732 O O . LYS B 1 172 ? 52.999 -16.333 -8.081 1.00 29.62 171 LYS B O 1
ATOM 3738 N N . GLU B 1 173 ? 54.155 -15.402 -9.777 1.00 33.13 172 GLU B N 1
ATOM 3739 C CA . GLU B 1 173 ? 55.453 -15.799 -9.248 1.00 33.43 172 GLU B CA 1
ATOM 3740 C C . GLU B 1 173 ? 56.415 -14.618 -9.293 1.00 29.99 172 GLU B C 1
ATOM 3741 O O . GLU B 1 173 ? 56.561 -13.970 -10.309 1.00 30.30 172 GLU B O 1
ATOM 3747 N N . MET B 1 174 ? 57.085 -14.395 -8.182 1.00 29.99 173 MET B N 1
ATOM 3748 C CA . MET B 1 174 ? 58.019 -13.310 -8.040 1.00 34.19 173 MET B CA 1
ATOM 3749 C C . MET B 1 174 ? 59.232 -13.813 -7.246 1.00 33.05 173 MET B C 1
ATOM 3750 O O . MET B 1 174 ? 59.155 -14.727 -6.444 1.00 31.50 173 MET B O 1
ATOM 3755 N N . GLU B 1 175 ? 60.372 -13.199 -7.469 1.00 31.73 174 GLU B N 1
ATOM 3756 C CA . GLU B 1 175 ? 61.595 -13.645 -6.819 1.00 33.63 174 GLU B CA 1
ATOM 3757 C C . GLU B 1 175 ? 62.286 -12.437 -6.198 1.00 30.50 174 GLU B C 1
ATOM 3758 O O . GLU B 1 175 ? 62.313 -11.353 -6.757 1.00 28.97 174 GLU B O 1
ATOM 3764 N N . TYR B 1 176 ? 62.827 -12.635 -5.009 1.00 30.47 175 TYR B N 1
ATOM 3765 C CA . TYR B 1 176 ? 63.495 -11.570 -4.256 1.00 29.97 175 TYR B CA 1
ATOM 3766 C C . TYR B 1 176 ? 64.893 -12.071 -3.941 1.00 32.29 175 TYR B C 1
ATOM 3767 O O . TYR B 1 176 ? 65.069 -13.124 -3.334 1.00 32.33 175 TYR B O 1
ATOM 3776 N N . LYS B 1 177 ? 65.896 -11.297 -4.324 1.00 36.14 176 LYS B N 1
ATOM 3777 C CA . LYS B 1 177 ? 67.277 -11.704 -4.112 1.00 37.48 176 LYS B CA 1
ATOM 3778 C C . LYS B 1 177 ? 67.963 -10.685 -3.235 1.00 31.22 176 LYS B C 1
ATOM 3779 O O . LYS B 1 177 ? 68.035 -9.527 -3.585 1.00 28.45 176 LYS B O 1
ATOM 3785 N N . ASN B 1 178 ? 68.476 -11.128 -2.082 1.00 29.09 177 ASN B N 1
ATOM 3786 C CA . ASN B 1 178 ? 69.138 -10.222 -1.117 1.00 30.93 177 ASN B CA 1
ATOM 3787 C C . ASN B 1 178 ? 70.632 -10.501 -1.141 1.00 29.84 177 ASN B C 1
ATOM 3788 O O . ASN B 1 178 ? 71.093 -11.507 -0.581 1.00 30.70 177 ASN B O 1
ATOM 3793 N N . ASP B 1 179 ? 71.351 -9.625 -1.832 1.00 35.08 178 ASP B N 1
ATOM 3794 C CA . ASP B 1 179 ? 72.810 -9.741 -1.976 1.00 37.65 178 ASP B CA 1
ATOM 3795 C C . ASP B 1 179 ? 73.549 -8.923 -0.926 1.00 38.84 178 ASP B C 1
ATOM 3796 O O . ASP B 1 179 ? 74.745 -8.859 -0.960 1.00 41.05 178 ASP B O 1
ATOM 3801 N N . THR B 1 180 ? 72.827 -8.364 0.041 1.00 35.99 179 THR B N 1
ATOM 3802 C CA . THR B 1 180 ? 73.420 -7.562 1.085 1.00 31.84 179 THR B CA 1
ATOM 3803 C C . THR B 1 180 ? 73.514 -8.317 2.405 1.00 33.58 179 THR B C 1
ATOM 3804 O O . THR B 1 180 ? 73.008 -9.441 2.561 1.00 31.52 179 THR B O 1
ATOM 3808 N N . SER B 1 181 ? 74.158 -7.662 3.379 1.00 31.22 180 SER B N 1
ATOM 3809 C CA . SER B 1 181 ? 74.301 -8.159 4.737 1.00 29.01 180 SER B CA 1
ATOM 3810 C C . SER B 1 181 ? 73.229 -7.534 5.641 1.00 31.95 180 SER B C 1
ATOM 3811 O O . SER B 1 181 ? 73.323 -7.570 6.886 1.00 29.75 180 SER B O 1
ATOM 3814 N N . ILE B 1 182 ? 72.185 -6.955 5.036 1.00 31.37 181 ILE B N 1
ATOM 3815 C CA . ILE B 1 182 ? 71.034 -6.461 5.807 1.00 29.45 181 ILE B CA 1
ATOM 3816 C C . ILE B 1 182 ? 69.795 -7.224 5.388 1.00 31.45 181 ILE B C 1
ATOM 3817 O O . ILE B 1 182 ? 69.474 -7.256 4.229 1.00 28.79 181 ILE B O 1
ATOM 3822 N N . VAL B 1 183 ? 69.112 -7.849 6.334 1.00 29.91 182 VAL B N 1
ATOM 3823 C CA . VAL B 1 183 ? 67.854 -8.522 6.069 1.00 32.61 182 VAL B CA 1
ATOM 3824 C C . VAL B 1 183 ? 66.904 -7.547 5.379 1.00 31.29 182 VAL B C 1
ATOM 3825 O O . VAL B 1 183 ? 66.824 -6.372 5.729 1.00 29.75 182 VAL B O 1
ATOM 3829 N N . GLN B 1 184 ? 66.214 -8.010 4.345 1.00 29.54 183 GLN B N 1
ATOM 3830 C CA . GLN B 1 184 ? 65.362 -7.077 3.583 1.00 29.95 183 GLN B CA 1
ATOM 3831 C C . GLN B 1 184 ? 63.894 -7.433 3.781 1.00 28.00 183 GLN B C 1
ATOM 3832 O O . GLN B 1 184 ? 63.557 -8.579 4.121 1.00 26.62 183 GLN B O 1
ATOM 3838 N N . SER B 1 185 ? 63.043 -6.457 3.511 1.00 28.54 184 SER B N 1
ATOM 3839 C CA . SER B 1 185 ? 61.645 -6.657 3.604 1.00 31.50 184 SER B CA 1
ATOM 3840 C C . SER B 1 185 ? 60.981 -6.106 2.358 1.00 28.07 184 SER B C 1
ATOM 3841 O O . SER B 1 185 ? 61.207 -4.974 2.005 1.00 27.08 184 SER B O 1
ATOM 3844 N N . TYR B 1 186 ? 60.152 -6.919 1.709 1.00 26.92 185 TYR B N 1
ATOM 3845 C CA . TYR B 1 186 ? 59.415 -6.482 0.516 1.00 28.59 185 TYR B CA 1
ATOM 3846 C C . TYR B 1 186 ? 57.929 -6.720 0.736 1.00 27.75 185 TYR B C 1
ATOM 3847 O O . TYR B 1 186 ? 57.542 -7.412 1.671 1.00 33.42 185 TYR B O 1
ATOM 3856 N N . THR B 1 187 ? 57.095 -6.119 -0.086 1.00 27.21 186 THR B N 1
ATOM 3857 C CA . THR B 1 187 ? 55.678 -6.380 -0.086 1.00 27.90 186 THR B CA 1
ATOM 3858 C C . THR B 1 187 ? 55.262 -7.163 -1.342 1.00 27.33 186 THR B C 1
ATOM 3859 O O . THR B 1 187 ? 55.441 -6.701 -2.468 1.00 28.75 186 THR B O 1
ATOM 3863 N N . PHE B 1 188 ? 54.698 -8.341 -1.129 1.00 25.42 187 PHE B N 1
ATOM 3864 C CA . PHE B 1 188 ? 54.118 -9.100 -2.213 1.00 25.22 187 PHE B CA 1
ATOM 3865 C C . PHE B 1 188 ? 52.626 -8.753 -2.309 1.00 25.85 187 PHE B C 1
ATOM 3866 O O . PHE B 1 188 ? 51.928 -8.642 -1.293 1.00 23.24 187 PHE B O 1
ATOM 3874 N N . GLU B 1 189 ? 52.152 -8.597 -3.534 1.00 27.00 188 GLU B N 1
ATOM 3875 C CA . GLU B 1 189 ? 50.758 -8.305 -3.833 1.00 27.61 188 GLU B CA 1
ATOM 3876 C C . GLU B 1 189 ? 50.370 -9.114 -5.052 1.00 29.30 188 GLU B C 1
ATOM 3877 O O . GLU B 1 189 ? 51.157 -9.236 -5.979 1.00 26.14 188 GLU B O 1
ATOM 3883 N N . SER B 1 190 ? 49.154 -9.659 -5.057 1.00 25.87 189 SER B N 1
ATOM 3884 C CA . SER B 1 190 ? 48.637 -10.383 -6.195 1.00 25.05 189 SER B CA 1
ATOM 3885 C C . SER B 1 190 ? 47.123 -10.263 -6.245 1.00 24.48 189 SER B C 1
ATOM 3886 O O . SER B 1 190 ? 46.488 -10.112 -5.217 1.00 24.16 189 SER B O 1
ATOM 3889 N N . SER B 1 191 ? 46.562 -10.318 -7.454 1.00 24.52 190 SER B N 1
ATOM 3890 C CA . SER B 1 191 ? 45.135 -10.263 -7.651 1.00 23.54 190 SER B CA 1
ATOM 3891 C C . SER B 1 191 ? 44.688 -11.098 -8.850 1.00 26.49 190 SER B C 1
ATOM 3892 O O . SER B 1 191 ? 45.471 -11.329 -9.800 1.00 28.00 190 SER B O 1
ATOM 3895 N N . LYS B 1 192 ? 43.433 -11.551 -8.776 1.00 24.85 191 LYS B N 1
ATOM 3896 C CA . LYS B 1 192 ? 42.817 -12.381 -9.763 1.00 26.88 191 LYS B CA 1
ATOM 3897 C C . LYS B 1 192 ? 41.321 -12.226 -9.846 1.00 29.63 191 LYS B C 1
ATOM 3898 O O . LYS B 1 192 ? 40.606 -12.390 -8.857 1.00 27.70 191 LYS B O 1
ATOM 3904 N N . LYS B 1 193 ? 40.858 -11.919 -11.052 1.00 33.24 192 LYS B N 1
ATOM 3905 C CA . LYS B 1 193 ? 39.463 -11.944 -11.390 1.00 30.89 192 LYS B CA 1
ATOM 3906 C C . LYS B 1 193 ? 38.959 -13.385 -11.335 1.00 29.25 192 LYS B C 1
ATOM 3907 O O . LYS B 1 193 ? 39.538 -14.251 -11.977 1.00 27.72 192 LYS B O 1
ATOM 3913 N N . ILE B 1 194 ? 37.888 -13.631 -10.584 1.00 26.18 193 ILE B N 1
ATOM 3914 C CA . ILE B 1 194 ? 37.216 -14.909 -10.603 1.00 28.11 193 ILE B CA 1
ATOM 3915 C C . ILE B 1 194 ? 35.731 -14.665 -10.884 1.00 28.24 193 ILE B C 1
ATOM 3916 O O . ILE B 1 194 ? 35.155 -13.604 -10.564 1.00 27.83 193 ILE B O 1
ATOM 3921 N N . ILE B 1 195 ? 35.098 -15.683 -11.420 1.00 28.98 194 ILE B N 1
ATOM 3922 C CA . ILE B 1 195 ? 33.644 -15.654 -11.655 1.00 31.45 194 ILE B CA 1
ATOM 3923 C C . ILE B 1 195 ? 33.065 -16.882 -10.957 1.00 30.98 194 ILE B C 1
ATOM 3924 O O . ILE B 1 195 ? 33.255 -17.970 -11.437 1.00 33.67 194 ILE B O 1
ATOM 3929 N N . LYS B 1 196 ? 32.374 -16.687 -9.840 1.00 29.57 195 LYS B N 1
ATOM 3930 C CA . LYS B 1 196 ? 31.605 -17.749 -9.190 1.00 33.06 195 LYS B CA 1
ATOM 3931 C C . LYS B 1 196 ? 30.307 -17.976 -9.955 1.00 35.31 195 LYS B C 1
ATOM 3932 O O . LYS B 1 196 ? 29.731 -17.043 -10.510 1.00 35.97 195 LYS B O 1
ATOM 3938 N N . LYS B 1 197 ? 29.842 -19.215 -9.987 1.00 33.16 196 LYS B N 1
ATOM 3939 C CA . LYS B 1 197 ? 28.662 -19.524 -10.762 1.00 38.59 196 LYS B CA 1
ATOM 3940 C C . LYS B 1 197 ? 27.780 -20.507 -10.000 1.00 33.94 196 LYS B C 1
ATOM 3941 O O . LYS B 1 197 ? 28.287 -21.407 -9.313 1.00 27.25 196 LYS B O 1
ATOM 3947 N N . SER B 1 198 ? 26.464 -20.313 -10.128 1.00 29.35 197 SER B N 1
ATOM 3948 C CA . SER B 1 198 ? 25.471 -21.180 -9.523 1.00 31.23 197 SER B CA 1
ATOM 3949 C C . SER B 1 198 ? 24.314 -21.443 -10.517 1.00 30.91 197 SER B C 1
ATOM 3950 O O . SER B 1 198 ? 23.792 -20.518 -11.150 1.00 30.22 197 SER B O 1
ATOM 3953 N N . SER B 1 199 ? 23.884 -22.695 -10.578 1.00 29.10 198 SER B N 1
ATOM 3954 C CA . SER B 1 199 ? 22.836 -23.108 -11.489 1.00 31.17 198 SER B CA 1
ATOM 3955 C C . SER B 1 199 ? 22.022 -24.264 -10.904 1.00 30.12 198 SER B C 1
ATOM 3956 O O . SER B 1 199 ? 22.544 -25.335 -10.584 1.00 31.75 198 SER B O 1
ATOM 3959 N N . TRP B 1 200 ? 20.732 -24.032 -10.733 1.00 29.56 199 TRP B N 1
ATOM 3960 C CA . TRP B 1 200 ? 19.817 -25.092 -10.351 1.00 27.56 199 TRP B CA 1
ATOM 3961 C C . TRP B 1 200 ? 18.927 -25.419 -11.555 1.00 25.40 199 TRP B C 1
ATOM 3962 O O . TRP B 1 200 ? 18.211 -24.557 -12.053 1.00 28.44 199 TRP B O 1
ATOM 3973 N N . SER B 1 201 ? 18.930 -26.674 -11.974 1.00 22.99 200 SER B N 1
ATOM 3974 C CA . SER B 1 201 ? 18.169 -27.092 -13.122 1.00 25.14 200 SER B CA 1
ATOM 3975 C C . SER B 1 201 ? 16.675 -27.004 -12.813 1.00 26.82 200 SER B C 1
ATOM 3976 O O . SER B 1 201 ? 16.270 -27.174 -11.660 1.00 24.87 200 SER B O 1
ATOM 3979 N N . THR B 1 202 ? 15.874 -26.734 -13.848 1.00 26.29 201 THR B N 1
ATOM 3980 C CA . THR B 1 202 ? 14.420 -26.701 -13.709 1.00 30.32 201 THR B CA 1
ATOM 3981 C C . THR B 1 202 ? 13.789 -27.419 -14.861 1.00 31.52 201 THR B C 1
ATOM 3982 O O . THR B 1 202 ? 14.417 -27.592 -15.923 1.00 31.00 201 THR B O 1
ATOM 3986 N N . THR B 1 203 ? 12.545 -27.867 -14.671 1.00 31.45 202 THR B N 1
ATOM 3987 C CA . THR B 1 203 ? 11.821 -28.597 -15.729 1.00 35.59 202 THR B CA 1
ATOM 3988 C C . THR B 1 203 ? 10.393 -28.125 -15.800 1.00 29.92 202 THR B C 1
ATOM 3989 O O . THR B 1 203 ? 10.004 -27.252 -15.037 1.00 28.48 202 THR B O 1
ATOM 3993 N N . ASN B 1 204 ? 9.613 -28.711 -16.716 1.00 29.06 203 ASN B N 1
ATOM 3994 C CA . ASN B 1 204 ? 8.178 -28.438 -16.819 1.00 31.27 203 ASN B CA 1
ATOM 3995 C C . ASN B 1 204 ? 7.893 -26.963 -17.077 1.00 31.08 203 ASN B C 1
ATOM 3996 O O . ASN B 1 204 ? 6.811 -26.445 -16.766 1.00 27.78 203 ASN B O 1
ATOM 4001 N N . LYS B 1 205 ? 8.883 -26.294 -17.661 1.00 28.52 204 LYS B N 1
ATOM 4002 C CA . LYS B 1 205 ? 8.821 -24.878 -18.025 1.00 31.30 204 LYS B CA 1
ATOM 4003 C C . LYS B 1 205 ? 8.537 -23.907 -16.881 1.00 31.69 204 LYS B C 1
ATOM 4004 O O . LYS B 1 205 ? 8.104 -22.744 -17.102 1.00 29.32 204 LYS B O 1
ATOM 4010 N N . ILE B 1 206 ? 8.799 -24.337 -15.656 1.00 29.79 205 ILE B N 1
ATOM 4011 C CA . ILE B 1 206 ? 8.528 -23.442 -14.545 1.00 28.28 205 ILE B CA 1
ATOM 4012 C C . ILE B 1 206 ? 9.332 -22.166 -14.588 1.00 27.65 205 ILE B C 1
ATOM 4013 O O . ILE B 1 206 ? 8.840 -21.127 -14.100 1.00 26.84 205 ILE B O 1
ATOM 4018 N N . GLU B 1 207 ? 10.563 -22.212 -15.111 1.00 28.01 206 GLU B N 1
ATOM 4019 C CA . GLU B 1 207 ? 11.397 -20.990 -15.210 1.00 29.49 206 GLU B CA 1
ATOM 4020 C C . GLU B 1 207 ? 10.818 -19.950 -16.190 1.00 28.70 206 GLU B C 1
ATOM 4021 O O . GLU B 1 207 ? 11.012 -18.775 -16.027 1.00 24.26 206 GLU B O 1
ATOM 4027 N N . SER B 1 208 ? 10.133 -20.399 -17.233 1.00 30.73 207 SER B N 1
ATOM 4028 C CA . SER B 1 208 ? 9.493 -19.454 -18.201 1.00 34.38 207 SER B CA 1
ATOM 4029 C C . SER B 1 208 ? 8.054 -19.040 -17.768 1.00 33.64 207 SER B C 1
ATOM 4030 O O . SER B 1 208 ? 7.607 -17.946 -18.065 1.00 31.11 207 SER B O 1
ATOM 4033 N N . THR B 1 209 ? 7.349 -19.913 -17.047 1.00 30.84 208 THR B N 1
ATOM 4034 C CA . THR B 1 209 ? 5.986 -19.628 -16.602 1.00 26.17 208 THR B CA 1
ATOM 4035 C C . THR B 1 209 ? 5.969 -18.705 -15.383 1.00 30.56 208 THR B C 1
ATOM 4036 O O . THR B 1 209 ? 5.145 -17.754 -15.295 1.00 31.61 208 THR B O 1
ATOM 4040 N N . PHE B 1 210 ? 6.874 -18.955 -14.437 1.00 27.11 209 PHE B N 1
ATOM 4041 C CA . PHE B 1 210 ? 6.930 -18.186 -13.216 1.00 27.35 209 PHE B CA 1
ATOM 4042 C C . PHE B 1 210 ? 8.184 -17.336 -13.146 1.00 30.49 209 PHE B C 1
ATOM 4043 O O . PHE B 1 210 ? 9.139 -17.605 -13.872 1.00 27.93 209 PHE B O 1
ATOM 4051 N N . SER B 1 211 ? 8.194 -16.287 -12.299 1.00 29.90 210 SER B N 1
ATOM 4052 C CA . SER B 1 211 ? 9.442 -15.566 -12.064 1.00 29.43 210 SER B CA 1
ATOM 4053 C C . SER B 1 211 ? 10.118 -16.129 -10.839 1.00 26.73 210 SER B C 1
ATOM 4054 O O . SER B 1 211 ? 9.773 -15.834 -9.706 1.00 26.28 210 SER B O 1
ATOM 4057 N N . LEU B 1 212 ? 11.070 -17.008 -11.084 1.00 28.46 211 LEU B N 1
ATOM 4058 C CA . LEU B 1 212 ? 11.675 -17.830 -10.006 1.00 28.54 211 LEU B CA 1
ATOM 4059 C C . LEU B 1 212 ? 12.788 -17.116 -9.285 1.00 27.73 211 LEU B C 1
ATOM 4060 O O . LEU B 1 212 ? 13.571 -16.410 -9.913 1.00 28.85 211 LEU B O 1
ATOM 4065 N N . SER B 1 213 ? 12.812 -17.231 -7.963 1.00 27.93 212 SER B N 1
ATOM 4066 C CA . SER B 1 213 ? 14.011 -16.951 -7.175 1.00 29.99 212 SER B CA 1
ATOM 4067 C C . SER B 1 213 ? 14.278 -18.196 -6.310 1.00 32.53 212 SER B C 1
ATOM 4068 O O . SER B 1 213 ? 13.381 -19.049 -6.098 1.00 33.61 212 SER B O 1
ATOM 4071 N N . VAL B 1 214 ? 15.510 -18.311 -5.836 1.00 30.93 213 VAL B N 1
ATOM 4072 C CA . VAL B 1 214 ? 15.908 -19.406 -4.953 1.00 32.22 213 VAL B CA 1
ATOM 4073 C C . VAL B 1 214 ? 16.354 -18.837 -3.622 1.00 32.20 213 VAL B C 1
ATOM 4074 O O . VAL B 1 214 ? 17.292 -18.026 -3.560 1.00 35.94 213 VAL B O 1
ATOM 4078 N N . LYS B 1 215 ? 15.708 -19.245 -2.554 1.00 33.11 214 LYS B N 1
ATOM 4079 C CA . LYS B 1 215 ? 16.098 -18.810 -1.217 1.00 32.78 214 LYS B CA 1
ATOM 4080 C C . LYS B 1 215 ? 16.875 -19.985 -0.614 1.00 33.18 214 LYS B C 1
ATOM 4081 O O . LYS B 1 215 ? 16.299 -20.964 -0.160 1.00 34.50 214 LYS B O 1
ATOM 4087 N N . ALA B 1 216 ? 18.197 -19.892 -0.667 1.00 29.54 215 ALA B N 1
ATOM 4088 C CA . ALA B 1 216 ? 19.081 -20.995 -0.277 1.00 29.81 215 ALA B CA 1
ATOM 4089 C C . ALA B 1 216 ? 20.496 -20.532 -0.034 1.00 30.61 215 ALA B C 1
ATOM 4090 O O . ALA B 1 216 ? 20.894 -19.427 -0.446 1.00 29.92 215 ALA B O 1
ATOM 4092 N N . GLY B 1 217 ? 21.265 -21.386 0.627 1.00 35.84 216 GLY B N 1
ATOM 4093 C CA . GLY B 1 217 ? 22.723 -21.181 0.675 1.00 36.70 216 GLY B CA 1
ATOM 4094 C C . GLY B 1 217 ? 23.390 -21.890 -0.508 1.00 37.99 216 GLY B C 1
ATOM 4095 O O . GLY B 1 217 ? 22.874 -22.829 -1.055 1.00 35.57 216 GLY B O 1
ATOM 4096 N N . ILE B 1 218 ? 24.577 -21.473 -0.853 1.00 50.74 217 ILE B N 1
ATOM 4097 C CA . ILE B 1 218 ? 25.316 -22.043 -1.984 1.00 51.05 217 ILE B CA 1
ATOM 4098 C C . ILE B 1 218 ? 26.323 -23.078 -1.466 1.00 43.60 217 ILE B C 1
ATOM 4099 O O . ILE B 1 218 ? 27.017 -22.850 -0.469 1.00 43.72 217 ILE B O 1
ATOM 4104 N N . PRO B 1 219 ? 26.445 -24.207 -2.167 1.00 36.83 218 PRO B N 1
ATOM 4105 C CA . PRO B 1 219 ? 27.568 -25.133 -1.902 1.00 34.96 218 PRO B CA 1
ATOM 4106 C C . PRO B 1 219 ? 28.952 -24.462 -2.084 1.00 33.68 218 PRO B C 1
ATOM 4107 O O . PRO B 1 219 ? 29.229 -23.808 -3.081 1.00 28.89 218 PRO B O 1
ATOM 4111 N N . GLU B 1 220 ? 29.766 -24.587 -1.049 1.00 30.42 219 GLU B N 1
ATOM 4112 C CA . GLU B 1 220 ? 31.040 -23.959 -0.975 1.00 34.85 219 GLU B CA 1
ATOM 4113 C C . GLU B 1 220 ? 31.985 -25.054 -0.527 1.00 32.25 219 GLU B C 1
ATOM 4114 O O . GLU B 1 220 ? 31.546 -26.108 -0.052 1.00 31.41 219 GLU B O 1
ATOM 4120 N N . VAL B 1 221 ? 33.266 -24.786 -0.679 1.00 29.08 220 VAL B N 1
ATOM 4121 C CA . VAL B 1 221 ? 34.293 -25.710 -0.311 1.00 33.06 220 VAL B CA 1
ATOM 4122 C C . VAL B 1 221 ? 34.996 -25.149 0.914 1.00 31.93 220 VAL B C 1
ATOM 4123 O O . VAL B 1 221 ? 35.228 -23.957 1.029 1.00 34.92 220 VAL B O 1
ATOM 4127 N N . MET B 1 222 ? 35.366 -26.032 1.824 1.00 39.97 221 MET B N 1
ATOM 4128 C CA . MET B 1 222 ? 35.971 -25.603 3.075 1.00 45.72 221 MET B CA 1
ATOM 4129 C C . MET B 1 222 ? 37.264 -26.299 3.385 1.00 44.72 221 MET B C 1
ATOM 4130 O O . MET B 1 222 ? 37.352 -27.529 3.332 1.00 41.74 221 MET B O 1
ATOM 4135 N N . GLU B 1 223 ? 38.265 -25.460 3.655 1.00 63.37 222 GLU B N 1
ATOM 4136 C CA . GLU B 1 223 ? 39.636 -25.897 3.847 1.00 87.21 222 GLU B CA 1
ATOM 4137 C C . GLU B 1 223 ? 39.760 -26.450 5.253 1.00 98.34 222 GLU B C 1
ATOM 4138 O O . GLU B 1 223 ? 39.599 -25.747 6.243 1.00 116.46 222 GLU B O 1
ATOM 4144 N N . VAL B 1 224 ? 40.014 -27.742 5.309 1.00 110.00 223 VAL B N 1
ATOM 4145 C CA . VAL B 1 224 ? 40.543 -28.402 6.486 1.00 131.91 223 VAL B CA 1
ATOM 4146 C C . VAL B 1 224 ? 41.956 -28.753 6.006 1.00 165.97 223 VAL B C 1
ATOM 4147 O O . VAL B 1 224 ? 42.274 -28.558 4.828 1.00 201.83 223 VAL B O 1
ATOM 4151 N N . GLU B 1 225 ? 42.830 -29.217 6.878 1.00 174.95 224 GLU B N 1
ATOM 4152 C CA . GLU B 1 225 ? 44.155 -29.639 6.413 1.00 155.04 224 GLU B CA 1
ATOM 4153 C C . GLU B 1 225 ? 44.241 -31.171 6.434 1.00 144.03 224 GLU B C 1
ATOM 4154 O O . GLU B 1 225 ? 45.305 -31.755 6.498 1.00 137.10 224 GLU B O 1
ATOM 4160 N N . THR B 1 226 ? 43.053 -31.774 6.406 1.00 131.54 225 THR B N 1
ATOM 4161 C CA . THR B 1 226 ? 42.792 -33.169 6.070 1.00 111.83 225 THR B CA 1
ATOM 4162 C C . THR B 1 226 ? 42.492 -33.261 4.560 1.00 101.00 225 THR B C 1
ATOM 4163 O O . THR B 1 226 ? 42.552 -34.328 3.935 1.00 85.45 225 THR B O 1
ATOM 4167 N N . GLY B 1 227 ? 42.124 -32.114 3.990 1.00 92.34 226 GLY B N 1
ATOM 4168 C CA . GLY B 1 227 ? 41.727 -32.003 2.597 1.00 75.91 226 GLY B CA 1
ATOM 4169 C C . GLY B 1 227 ? 40.679 -30.902 2.452 1.00 65.03 226 GLY B C 1
ATOM 4170 O O . GLY B 1 227 ? 40.830 -29.784 2.978 1.00 55.18 226 GLY B O 1
ATOM 4171 N N . PHE B 1 228 ? 39.606 -31.205 1.741 1.00 48.43 227 PHE B N 1
ATOM 4172 C CA . PHE B 1 228 ? 38.521 -30.231 1.581 1.00 45.90 227 PHE B CA 1
ATOM 4173 C C . PHE B 1 228 ? 37.206 -30.920 1.821 1.00 46.49 227 PHE B C 1
ATOM 4174 O O . PHE B 1 228 ? 37.069 -32.134 1.604 1.00 53.84 227 PHE B O 1
ATOM 4182 N N . SER B 1 229 ? 36.223 -30.154 2.266 1.00 47.47 228 SER B N 1
ATOM 4183 C CA . SER B 1 229 ? 34.877 -30.679 2.367 1.00 41.45 228 SER B CA 1
ATOM 4184 C C . SER B 1 229 ? 33.842 -29.683 1.810 1.00 38.58 228 SER B C 1
ATOM 4185 O O . SER B 1 229 ? 34.052 -28.478 1.836 1.00 34.28 228 SER B O 1
ATOM 4188 N N . PHE B 1 230 ? 32.691 -30.196 1.401 1.00 34.30 229 PHE B N 1
ATOM 4189 C CA . PHE B 1 230 ? 31.562 -29.333 1.090 1.00 36.10 229 PHE B CA 1
ATOM 4190 C C . PHE B 1 230 ? 30.830 -28.799 2.348 1.00 36.89 229 PHE B C 1
ATOM 4191 O O . PHE B 1 230 ? 30.695 -29.480 3.344 1.00 45.09 229 PHE B O 1
ATOM 4199 N N . THR B 1 231 ? 30.385 -27.558 2.278 1.00 39.34 230 THR B N 1
ATOM 4200 C CA . THR B 1 231 ? 29.371 -27.013 3.200 1.00 41.53 230 THR B CA 1
ATOM 4201 C C . THR B 1 231 ? 28.430 -26.117 2.412 1.00 36.60 230 THR B C 1
ATOM 4202 O O . THR B 1 231 ? 28.674 -25.876 1.239 1.00 37.85 230 THR B O 1
ATOM 4206 N N . VAL B 1 232 ? 27.377 -25.634 3.062 1.00 38.15 231 VAL B N 1
ATOM 4207 C CA . VAL B 1 232 ? 26.478 -24.672 2.461 1.00 44.93 231 VAL B CA 1
ATOM 4208 C C . VAL B 1 232 ? 26.683 -23.320 3.104 1.00 50.10 231 VAL B C 1
ATOM 4209 O O . VAL B 1 232 ? 26.573 -23.193 4.332 1.00 50.10 231 VAL B O 1
ATOM 4213 N N . GLY B 1 233 ? 26.980 -22.322 2.249 1.00 56.54 232 GLY B N 1
ATOM 4214 C CA . GLY B 1 233 ? 27.263 -20.982 2.693 1.00 64.38 232 GLY B CA 1
ATOM 4215 C C . GLY B 1 233 ? 26.076 -20.330 3.428 1.00 71.60 232 GLY B C 1
ATOM 4216 O O . GLY B 1 233 ? 25.033 -20.976 3.766 1.00 59.08 232 GLY B O 1
ATOM 4217 N N . SER B 1 234 ? 26.236 -19.030 3.673 1.00 71.73 233 SER B N 1
ATOM 4218 C CA . SER B 1 234 ? 25.156 -18.207 4.213 1.00 74.58 233 SER B CA 1
ATOM 4219 C C . SER B 1 234 ? 23.914 -18.280 3.288 1.00 60.66 233 SER B C 1
ATOM 4220 O O . SER B 1 234 ? 24.064 -18.237 2.076 1.00 52.27 233 SER B O 1
ATOM 4223 N N . GLU B 1 235 ? 22.709 -18.385 3.840 1.00 50.81 234 GLU B N 1
ATOM 4224 C CA . GLU B 1 235 ? 21.507 -18.364 2.993 1.00 53.93 234 GLU B CA 1
ATOM 4225 C C . GLU B 1 235 ? 21.176 -16.971 2.420 1.00 48.24 234 GLU B C 1
ATOM 4226 O O . GLU B 1 235 ? 21.230 -15.996 3.146 1.00 48.39 234 GLU B O 1
ATOM 4232 N N . SER B 1 236 ? 20.823 -16.895 1.133 1.00 42.33 235 SER B N 1
ATOM 4233 C CA . SER B 1 236 ? 20.350 -15.651 0.535 1.00 45.26 235 SER B CA 1
ATOM 4234 C C . SER B 1 236 ? 19.439 -15.919 -0.681 1.00 41.02 235 SER B C 1
ATOM 4235 O O . SER B 1 236 ? 19.085 -17.086 -0.949 1.00 33.03 235 SER B O 1
ATOM 4238 N N . THR B 1 237 ? 19.069 -14.841 -1.382 1.00 39.66 236 THR B N 1
ATOM 4239 C CA . THR B 1 237 ? 18.202 -14.905 -2.558 1.00 37.72 236 THR B CA 1
ATOM 4240 C C . THR B 1 237 ? 18.978 -14.909 -3.862 1.00 34.00 236 THR B C 1
ATOM 4241 O O . THR B 1 237 ? 19.806 -14.054 -4.078 1.00 38.54 236 THR B O 1
ATOM 4245 N N . HIS B 1 238 ? 18.681 -15.846 -4.754 1.00 32.92 237 HIS B N 1
ATOM 4246 C CA . HIS B 1 238 ? 19.437 -15.986 -6.008 1.00 34.00 237 HIS B CA 1
ATOM 4247 C C . HIS B 1 238 ? 18.494 -16.169 -7.191 1.00 33.24 237 HIS B C 1
ATOM 4248 O O . HIS B 1 238 ? 17.372 -16.635 -7.030 1.00 31.37 237 HIS B O 1
ATOM 4255 N N . ALA B 1 239 ? 18.924 -15.806 -8.391 1.00 29.78 238 ALA B N 1
ATOM 4256 C CA . ALA B 1 239 ? 18.257 -16.286 -9.564 1.00 30.12 238 ALA B CA 1
ATOM 4257 C C . ALA B 1 239 ? 18.656 -17.753 -9.758 1.00 30.88 238 ALA B C 1
ATOM 4258 O O . ALA B 1 239 ? 19.678 -18.203 -9.255 1.00 32.86 238 ALA B O 1
ATOM 4260 N N . VAL B 1 240 ? 17.866 -18.458 -10.535 1.00 30.53 239 VAL B N 1
ATOM 4261 C CA . VAL B 1 240 ? 18.063 -19.849 -10.831 1.00 31.86 239 VAL B CA 1
ATOM 4262 C C . VAL B 1 240 ? 19.403 -20.097 -11.532 1.00 34.10 239 VAL B C 1
ATOM 4263 O O . VAL B 1 240 ? 20.002 -21.158 -11.393 1.00 30.41 239 VAL B O 1
ATOM 4267 N N . GLU B 1 241 ? 19.838 -19.130 -12.320 1.00 32.22 240 GLU B N 1
ATOM 4268 C CA . GLU B 1 241 ? 21.126 -19.181 -12.957 1.00 34.73 240 GLU B CA 1
ATOM 4269 C C . GLU B 1 241 ? 21.813 -17.850 -12.705 1.00 36.28 240 GLU B C 1
ATOM 4270 O O . GLU B 1 241 ? 21.283 -16.812 -13.027 1.00 35.60 240 GLU B O 1
ATOM 4276 N N . GLU B 1 242 ? 22.960 -17.883 -12.032 1.00 36.01 241 GLU B N 1
ATOM 4277 C CA . GLU B 1 242 ? 23.557 -16.685 -11.526 1.00 36.49 241 GLU B CA 1
ATOM 4278 C C . GLU B 1 242 ? 25.066 -16.772 -11.604 1.00 35.95 241 GLU B C 1
ATOM 4279 O O . GLU B 1 242 ? 25.659 -17.831 -11.430 1.00 32.90 241 GLU B O 1
ATOM 4285 N N . SER B 1 243 ? 25.689 -15.633 -11.833 1.00 33.38 242 SER B N 1
ATOM 4286 C CA . SER B 1 243 ? 27.137 -15.562 -11.763 1.00 37.59 242 SER B CA 1
ATOM 4287 C C . SER B 1 243 ? 27.546 -14.304 -11.007 1.00 35.83 242 SER B C 1
ATOM 4288 O O . SER B 1 243 ? 26.814 -13.340 -10.979 1.00 37.70 242 SER B O 1
ATOM 4291 N N . GLU B 1 244 ? 28.643 -14.385 -10.271 1.00 36.71 243 GLU B N 1
ATOM 4292 C CA . GLU B 1 244 ? 29.110 -13.289 -9.431 1.00 38.32 243 GLU B CA 1
ATOM 4293 C C . GLU B 1 244 ? 30.602 -13.059 -9.737 1.00 35.05 243 GLU B C 1
ATOM 4294 O O . GLU B 1 244 ? 31.428 -13.981 -9.604 1.00 33.82 243 GLU B O 1
ATOM 4300 N N . GLU B 1 245 ? 30.932 -11.860 -10.157 1.00 31.66 244 GLU B N 1
ATOM 4301 C CA . GLU B 1 245 ? 32.281 -11.528 -10.560 1.00 36.94 244 GLU B CA 1
ATOM 4302 C C . GLU B 1 245 ? 32.988 -10.821 -9.406 1.00 36.90 244 GLU B C 1
ATOM 4303 O O . GLU B 1 245 ? 32.437 -9.936 -8.769 1.00 32.85 244 GLU B O 1
ATOM 4309 N N . LYS B 1 246 ? 34.245 -11.153 -9.195 1.00 35.22 245 LYS B N 1
ATOM 4310 C CA . LYS B 1 246 ? 34.951 -10.583 -8.070 1.00 40.51 245 LYS B CA 1
ATOM 4311 C C . LYS B 1 246 ? 36.454 -10.540 -8.395 1.00 36.12 245 LYS B C 1
ATOM 4312 O O . LYS B 1 246 ? 36.945 -11.317 -9.185 1.00 31.70 245 LYS B O 1
ATOM 4318 N N . THR B 1 247 ? 37.177 -9.650 -7.733 1.00 30.21 246 THR B N 1
ATOM 4319 C CA . THR B 1 247 ? 38.603 -9.693 -7.733 1.00 32.85 246 THR B CA 1
ATOM 4320 C C . THR B 1 247 ? 39.116 -10.123 -6.348 1.00 32.57 246 THR B C 1
ATOM 4321 O O . THR B 1 247 ? 38.983 -9.417 -5.382 1.00 33.40 246 THR B O 1
ATOM 4325 N N . GLU B 1 248 ? 39.715 -11.308 -6.299 1.00 30.54 247 GLU B N 1
ATOM 4326 C CA . GLU B 1 248 ? 40.378 -11.847 -5.123 1.00 33.36 247 GLU B CA 1
ATOM 4327 C C . GLU B 1 248 ? 41.799 -11.272 -5.015 1.00 31.88 247 GLU B C 1
ATOM 4328 O O . GLU B 1 248 ? 42.464 -11.016 -6.050 1.00 26.59 247 GLU B O 1
ATOM 4334 N N . THR B 1 249 ? 42.244 -11.001 -3.782 1.00 27.89 248 THR B N 1
ATOM 4335 C CA . THR B 1 249 ? 43.551 -10.372 -3.555 1.00 28.51 248 THR B CA 1
ATOM 4336 C C . THR B 1 249 ? 44.328 -11.039 -2.460 1.00 28.45 248 THR B C 1
ATOM 4337 O O . THR B 1 249 ? 43.756 -11.732 -1.626 1.00 25.60 248 THR B O 1
ATOM 4341 N N . LEU B 1 250 ? 45.641 -10.803 -2.477 1.00 29.21 249 LEU B N 1
ATOM 4342 C CA . LEU B 1 250 ? 46.524 -11.309 -1.440 1.00 28.36 249 LEU B CA 1
ATOM 4343 C C . LEU B 1 250 ? 47.716 -10.410 -1.319 1.00 27.22 249 LEU B C 1
ATOM 4344 O O . LEU B 1 250 ? 48.333 -10.081 -2.322 1.00 27.62 249 LEU B O 1
ATOM 4349 N N . THR B 1 251 ? 48.037 -9.979 -0.090 1.00 24.95 250 THR B N 1
ATOM 4350 C CA . THR B 1 251 ? 49.235 -9.188 0.132 1.00 24.40 250 THR B CA 1
ATOM 4351 C C . THR B 1 251 ? 49.858 -9.538 1.480 1.00 24.88 250 THR B C 1
ATOM 4352 O O . THR B 1 251 ? 49.164 -9.820 2.434 1.00 25.20 250 THR B O 1
ATOM 4356 N N . PHE B 1 252 ? 51.184 -9.525 1.540 1.00 24.37 251 PHE B N 1
ATOM 4357 C CA . PHE B 1 252 ? 51.905 -9.779 2.752 1.00 24.40 251 PHE B CA 1
ATOM 4358 C C . PHE B 1 252 ? 53.362 -9.331 2.633 1.00 25.81 251 PHE B C 1
ATOM 4359 O O . PHE B 1 252 ? 53.889 -9.207 1.521 1.00 26.65 251 PHE B O 1
ATOM 4367 N N . PRO B 1 253 ? 54.009 -9.079 3.782 1.00 25.08 252 PRO B N 1
ATOM 4368 C CA . PRO B 1 253 ? 55.408 -8.781 3.794 1.00 27.04 252 PRO B CA 1
ATOM 4369 C C . PRO B 1 253 ? 56.195 -10.039 3.591 1.00 26.51 252 PRO B C 1
ATOM 4370 O O . PRO B 1 253 ? 55.823 -11.093 4.090 1.00 27.74 252 PRO B O 1
ATOM 4374 N N . VAL B 1 254 ? 57.339 -9.884 2.926 1.00 28.13 253 VAL B N 1
ATOM 4375 C CA . VAL B 1 254 ? 58.262 -10.982 2.677 1.00 26.12 253 VAL B CA 1
ATOM 4376 C C . VAL B 1 254 ? 59.589 -10.575 3.259 1.00 25.19 253 VAL B C 1
ATOM 4377 O O . VAL B 1 254 ? 60.161 -9.567 2.903 1.00 24.96 253 VAL B O 1
ATOM 4381 N N . THR B 1 255 ? 60.096 -11.402 4.146 1.00 27.48 254 THR B N 1
ATOM 4382 C CA . THR B 1 255 ? 61.384 -11.193 4.770 1.00 27.45 254 THR B CA 1
ATOM 4383 C C . THR B 1 255 ? 62.428 -12.032 4.040 1.00 26.56 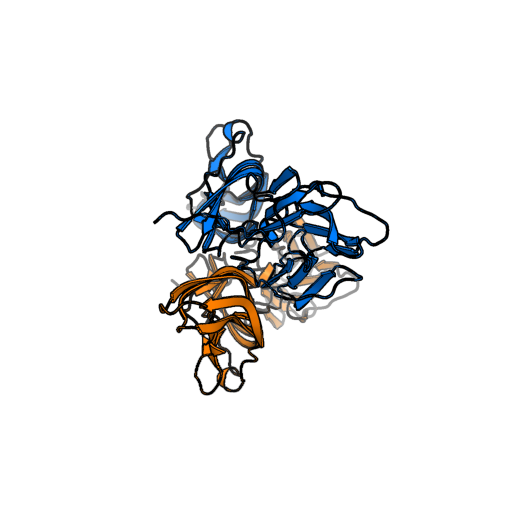254 THR B C 1
ATOM 4384 O O . THR B 1 255 ? 62.227 -13.207 3.871 1.00 27.50 254 THR B O 1
ATOM 4388 N N . VAL B 1 256 ? 63.487 -11.389 3.541 1.00 23.78 255 VAL B N 1
ATOM 4389 C CA . VAL B 1 256 ? 64.512 -12.069 2.765 1.00 25.31 255 VAL B CA 1
ATOM 4390 C C . VAL B 1 256 ? 65.837 -12.026 3.508 1.00 22.48 255 VAL B C 1
ATOM 4391 O O . VAL B 1 256 ? 66.376 -10.942 3.734 1.00 24.95 255 VAL B O 1
ATOM 4395 N N . PRO B 1 257 ? 66.300 -13.197 3.974 1.00 23.52 256 PRO B N 1
ATOM 4396 C CA . PRO B 1 257 ? 67.519 -13.293 4.745 1.00 26.74 256 PRO B CA 1
ATOM 4397 C C . PRO B 1 257 ? 68.716 -12.787 3.977 1.00 27.62 256 PRO B C 1
ATOM 4398 O O . PRO B 1 257 ? 68.675 -12.722 2.757 1.00 27.31 256 PRO B O 1
ATOM 4402 N N . THR B 1 258 ? 69.767 -12.423 4.716 1.00 26.71 257 THR B N 1
ATOM 4403 C CA . THR B 1 258 ? 71.034 -11.986 4.114 1.00 28.15 257 THR B CA 1
ATOM 4404 C C . THR B 1 258 ? 71.648 -13.045 3.189 1.00 25.96 257 THR B C 1
ATOM 4405 O O . THR B 1 258 ? 71.740 -14.206 3.541 1.00 25.73 257 THR B O 1
ATOM 4409 N N . HIS B 1 259 ? 71.990 -12.613 1.980 1.00 29.51 258 HIS B N 1
ATOM 4410 C CA . HIS B 1 259 ? 72.654 -13.436 0.968 1.00 29.64 258 HIS B CA 1
ATOM 4411 C C . HIS B 1 259 ? 71.825 -14.638 0.612 1.00 30.48 258 HIS B C 1
ATOM 4412 O O . HIS B 1 259 ? 72.346 -15.740 0.435 1.00 30.46 258 HIS B O 1
ATOM 4419 N N . LYS B 1 260 ? 70.519 -14.440 0.505 1.00 31.05 259 LYS B N 1
ATOM 4420 C CA . LYS B 1 260 ? 69.631 -15.511 0.124 1.00 30.47 259 LYS B CA 1
ATOM 4421 C C . LYS B 1 260 ? 68.593 -15.063 -0.906 1.00 27.67 259 LYS B C 1
ATOM 4422 O O . LYS B 1 260 ? 68.422 -13.866 -1.165 1.00 27.41 259 LYS B O 1
ATOM 4428 N N . THR B 1 261 ? 67.896 -16.029 -1.478 1.00 28.59 260 THR B N 1
ATOM 4429 C CA . THR B 1 261 ? 66.812 -15.769 -2.417 1.00 29.92 260 THR B CA 1
ATOM 4430 C C . THR B 1 261 ? 65.516 -16.314 -1.842 1.00 28.55 260 THR B C 1
ATOM 4431 O O . THR B 1 261 ? 65.488 -17.437 -1.283 1.00 27.28 260 THR B O 1
ATOM 4435 N N . VAL B 1 262 ? 64.428 -15.543 -2.005 1.00 28.38 261 VAL B N 1
ATOM 4436 C CA . VAL B 1 262 ? 63.104 -16.062 -1.660 1.00 26.66 261 VAL B CA 1
ATOM 4437 C C . VAL B 1 262 ? 62.228 -16.009 -2.892 1.00 28.12 261 VAL B C 1
ATOM 4438 O O . VAL B 1 262 ? 62.115 -14.969 -3.523 1.00 27.15 261 VAL B O 1
ATOM 4442 N N . THR B 1 263 ? 61.587 -17.130 -3.229 1.00 31.62 262 THR B N 1
ATOM 4443 C CA . THR B 1 263 ? 60.715 -17.193 -4.370 1.00 31.02 262 THR B CA 1
ATOM 4444 C C . THR B 1 263 ? 59.292 -17.330 -3.825 1.00 31.58 262 THR B C 1
ATOM 4445 O O . THR B 1 263 ? 59.011 -18.185 -3.004 1.00 27.32 262 THR B O 1
ATOM 4449 N N . VAL B 1 264 ? 58.391 -16.498 -4.322 1.00 31.81 263 VAL B N 1
ATOM 4450 C CA . VAL B 1 264 ? 57.001 -16.518 -3.863 1.00 32.19 263 VAL B CA 1
ATOM 4451 C C . VAL B 1 264 ? 56.060 -16.867 -4.989 1.00 29.23 263 VAL B C 1
ATOM 4452 O O . VAL B 1 264 ? 56.079 -16.207 -6.043 1.00 28.34 263 VAL B O 1
ATOM 4456 N N . VAL B 1 265 ? 55.223 -17.864 -4.755 1.00 27.40 264 VAL B N 1
ATOM 4457 C CA . VAL B 1 265 ? 54.200 -18.240 -5.732 1.00 30.32 264 VAL B CA 1
ATOM 4458 C C . VAL B 1 265 ? 52.818 -18.166 -5.090 1.00 30.69 264 VAL B C 1
ATOM 4459 O O . VAL B 1 265 ? 52.570 -18.771 -4.049 1.00 27.30 264 VAL B O 1
ATOM 4463 N N . ALA B 1 266 ? 51.940 -17.374 -5.696 1.00 32.46 265 ALA B N 1
ATOM 4464 C CA . ALA B 1 266 ? 50.557 -17.275 -5.252 1.00 31.39 265 ALA B CA 1
ATOM 4465 C C . ALA B 1 266 ? 49.658 -18.183 -6.101 1.00 31.28 265 ALA B C 1
ATOM 4466 O O . ALA B 1 266 ? 49.745 -18.212 -7.356 1.00 32.48 265 ALA B O 1
ATOM 4468 N N . ASN B 1 267 ? 48.779 -18.875 -5.374 1.00 28.91 266 ASN B N 1
ATOM 4469 C CA . ASN B 1 267 ? 47.813 -19.854 -5.897 1.00 30.63 266 ASN B CA 1
ATOM 4470 C C . ASN B 1 267 ? 46.391 -19.596 -5.460 1.00 31.21 266 ASN B C 1
ATOM 4471 O O . ASN B 1 267 ? 46.130 -18.866 -4.502 1.00 33.76 266 ASN B O 1
ATOM 4476 N N . ILE B 1 268 ? 45.463 -20.260 -6.136 1.00 32.81 267 ILE B N 1
ATOM 4477 C CA . ILE B 1 268 ? 44.070 -20.342 -5.718 1.00 32.22 267 ILE B CA 1
ATOM 4478 C C . ILE B 1 268 ? 43.508 -21.688 -6.134 1.00 30.67 267 ILE B C 1
ATOM 4479 O O . ILE B 1 268 ? 43.932 -22.291 -7.129 1.00 29.98 267 ILE B O 1
ATOM 4484 N N . GLY B 1 269 ? 42.548 -22.178 -5.364 1.00 29.17 268 GLY B N 1
ATOM 4485 C CA . GLY B 1 269 ? 41.869 -23.424 -5.704 1.00 27.48 268 GLY B CA 1
ATOM 4486 C C . GLY B 1 269 ? 40.519 -23.196 -6.383 1.00 28.29 268 GLY B C 1
ATOM 4487 O O . GLY B 1 269 ? 39.754 -22.317 -6.009 1.00 26.99 268 GLY B O 1
ATOM 4488 N N . ARG B 1 270 ? 40.200 -24.049 -7.337 1.00 30.32 269 ARG B N 1
ATOM 4489 C CA . ARG B 1 270 ? 38.977 -23.942 -8.157 1.00 33.34 269 ARG B CA 1
ATOM 4490 C C . ARG B 1 270 ? 38.254 -25.264 -8.072 1.00 33.26 269 ARG B C 1
ATOM 4491 O O . ARG B 1 270 ? 38.854 -26.329 -8.228 1.00 34.50 269 ARG B O 1
ATOM 4499 N N . ALA B 1 271 ? 36.956 -25.219 -7.827 1.00 32.87 270 ALA B N 1
ATOM 4500 C CA . ALA B 1 271 ? 36.169 -26.451 -7.752 1.00 31.79 270 ALA B CA 1
ATOM 4501 C C . ALA B 1 271 ? 34.916 -26.326 -8.582 1.00 32.95 270 ALA B C 1
ATOM 4502 O O . ALA B 1 271 ? 34.113 -25.400 -8.382 1.00 26.70 270 ALA B O 1
ATOM 4504 N N . ASP B 1 272 ? 34.769 -27.294 -9.496 1.00 35.26 271 ASP B N 1
ATOM 4505 C CA . ASP B 1 272 ? 33.532 -27.524 -10.236 1.00 31.98 271 ASP B CA 1
ATOM 4506 C C . ASP B 1 272 ? 32.664 -28.415 -9.401 1.00 31.02 271 ASP B C 1
ATOM 4507 O O . ASP B 1 272 ? 33.080 -29.475 -8.996 1.00 32.98 271 ASP B O 1
ATOM 4512 N N . ILE B 1 273 ? 31.436 -27.986 -9.168 1.00 32.68 272 ILE B N 1
ATOM 4513 C CA . ILE B 1 273 ? 30.487 -28.720 -8.348 1.00 33.68 272 ILE B CA 1
ATOM 4514 C C . ILE B 1 273 ? 29.330 -29.242 -9.198 1.00 31.17 272 ILE B C 1
ATOM 4515 O O . ILE B 1 273 ? 28.718 -28.510 -9.975 1.00 33.85 272 ILE B O 1
ATOM 4520 N N . ASP B 1 274 ? 29.023 -30.500 -9.017 1.00 33.27 273 ASP B N 1
ATOM 4521 C CA . ASP B 1 274 ? 27.922 -31.152 -9.658 1.00 41.30 273 ASP B CA 1
ATOM 4522 C C . ASP B 1 274 ? 27.234 -32.044 -8.618 1.00 39.42 273 ASP B C 1
ATOM 4523 O O . ASP B 1 274 ? 27.815 -33.048 -8.194 1.00 40.32 273 ASP B O 1
ATOM 4528 N N . LEU B 1 275 ? 26.019 -31.680 -8.215 1.00 34.69 274 LEU B N 1
ATOM 4529 C CA . LEU B 1 275 ? 25.356 -32.336 -7.082 1.00 33.48 274 LEU B CA 1
ATOM 4530 C C . LEU B 1 275 ? 23.847 -32.407 -7.270 1.00 34.76 274 LEU B C 1
ATOM 4531 O O . LEU B 1 275 ? 23.237 -31.426 -7.670 1.00 36.46 274 LEU B O 1
ATOM 4536 N N . PRO B 1 276 ? 23.215 -33.530 -6.937 1.00 32.84 275 PRO B N 1
ATOM 4537 C CA . PRO B 1 276 ? 21.753 -33.549 -6.939 1.00 30.26 275 PRO B CA 1
ATOM 4538 C C . PRO B 1 276 ? 21.160 -32.669 -5.831 1.00 30.77 275 PRO B C 1
ATOM 4539 O O . PRO B 1 276 ? 21.785 -32.465 -4.800 1.00 28.04 275 PRO B O 1
ATOM 4543 N N . TYR B 1 277 ? 19.974 -32.108 -6.077 1.00 28.28 276 TYR B N 1
ATOM 4544 C CA . TYR B 1 277 ? 19.289 -31.312 -5.074 1.00 27.95 276 TYR B CA 1
ATOM 4545 C C . TYR B 1 277 ? 17.817 -31.658 -5.008 1.00 25.51 276 TYR B C 1
ATOM 4546 O O . TYR B 1 277 ? 17.249 -32.111 -5.964 1.00 29.69 276 TYR B O 1
ATOM 4555 N N . THR B 1 278 ? 17.221 -31.433 -3.843 1.00 27.68 277 THR B N 1
ATOM 4556 C CA . THR B 1 278 ? 15.767 -31.500 -3.694 1.00 28.20 277 THR B CA 1
ATOM 4557 C C . THR B 1 278 ? 15.366 -30.161 -3.104 1.00 26.56 277 THR B C 1
ATOM 4558 O O . THR B 1 278 ? 16.173 -29.499 -2.460 1.00 25.18 277 THR B O 1
ATOM 4562 N N . ALA B 1 279 ? 14.128 -29.748 -3.332 1.00 26.76 278 ALA B N 1
ATOM 4563 C CA . ALA B 1 279 ? 13.682 -28.428 -2.909 1.00 28.08 278 ALA B CA 1
ATOM 4564 C C . ALA B 1 279 ? 12.166 -28.343 -3.031 1.00 30.24 278 ALA B C 1
ATOM 4565 O O . ALA B 1 279 ? 11.525 -29.281 -3.397 1.00 29.28 278 ALA B O 1
ATOM 4567 N N . LEU B 1 280 ? 11.626 -27.184 -2.745 1.00 35.19 279 LEU B N 1
ATOM 4568 C CA . LEU B 1 280 ? 10.201 -26.963 -2.757 1.00 36.80 279 LEU B CA 1
ATOM 4569 C C . LEU B 1 280 ? 9.920 -25.654 -3.494 1.00 33.29 279 LEU B C 1
ATOM 4570 O O . LEU B 1 280 ? 10.454 -24.603 -3.138 1.00 30.81 279 LEU B O 1
ATOM 4575 N N . LEU B 1 281 ? 9.049 -25.684 -4.479 1.00 29.50 280 LEU B N 1
ATOM 4576 C CA . LEU B 1 281 ? 8.582 -24.469 -5.107 1.00 29.10 280 LEU B CA 1
ATOM 4577 C C . LEU B 1 281 ? 7.339 -23.981 -4.375 1.00 29.17 280 LEU B C 1
ATOM 4578 O O . LEU B 1 281 ? 6.325 -24.689 -4.343 1.00 29.15 280 LEU B O 1
ATOM 4583 N N . ARG B 1 282 ? 7.402 -22.784 -3.788 1.00 27.50 281 ARG B N 1
ATOM 4584 C CA . ARG B 1 282 ? 6.245 -22.197 -3.147 1.00 27.66 281 ARG B CA 1
ATOM 4585 C C . ARG B 1 282 ? 5.751 -20.985 -3.921 1.00 26.14 281 ARG B C 1
ATOM 4586 O O . ARG B 1 282 ? 6.461 -19.969 -4.035 1.00 27.15 281 ARG B O 1
ATOM 4594 N N . ILE B 1 283 ? 4.529 -21.089 -4.394 1.00 23.66 282 ILE B N 1
ATOM 4595 C CA . ILE B 1 283 ? 3.866 -20.018 -5.100 1.00 26.40 282 ILE B CA 1
ATOM 4596 C C . ILE B 1 283 ? 2.866 -19.382 -4.149 1.00 27.42 282 ILE B C 1
ATOM 4597 O O . ILE B 1 283 ? 1.930 -20.032 -3.672 1.00 28.41 282 ILE B O 1
ATOM 4602 N N . THR B 1 284 ? 3.063 -18.096 -3.880 1.00 26.17 283 THR B N 1
ATOM 4603 C CA . THR B 1 284 ? 2.203 -17.380 -2.999 1.00 24.72 283 THR B CA 1
ATOM 4604 C C . THR B 1 284 ? 1.364 -16.435 -3.792 1.00 24.08 283 THR B C 1
ATOM 4605 O O . THR B 1 284 ? 1.874 -15.637 -4.584 1.00 25.58 283 THR B O 1
ATOM 4609 N N . CYS B 1 285 ? 0.050 -16.504 -3.561 1.00 23.88 284 CYS B N 1
ATOM 4610 C CA . CYS B 1 285 ? -0.892 -15.650 -4.256 1.00 24.93 284 CYS B CA 1
ATOM 4611 C C . CYS B 1 285 ? -1.045 -14.281 -3.600 1.00 25.05 284 CYS B C 1
ATOM 4612 O O . CYS B 1 285 ? -0.773 -14.097 -2.413 1.00 27.61 284 CYS B O 1
ATOM 4615 N N . VAL B 1 286 ? -1.547 -13.349 -4.374 1.00 27.66 285 VAL B N 1
ATOM 4616 C CA . VAL B 1 286 ? -1.921 -12.032 -3.875 1.00 29.21 285 VAL B CA 1
ATOM 4617 C C . VAL B 1 286 ? -2.925 -12.109 -2.713 1.00 31.14 285 VAL B C 1
ATOM 4618 O O . VAL B 1 286 ? -2.825 -11.354 -1.762 1.00 30.02 285 VAL B O 1
ATOM 4622 N N . ASN B 1 287 ? -3.842 -13.077 -2.755 1.00 30.12 286 ASN B N 1
ATOM 4623 C CA . ASN B 1 287 ? -4.850 -13.212 -1.687 1.00 29.48 286 ASN B CA 1
ATOM 4624 C C . ASN B 1 287 ? -4.279 -13.823 -0.437 1.00 29.54 286 ASN B C 1
ATOM 4625 O O . ASN B 1 287 ? -4.967 -13.955 0.545 1.00 30.99 286 ASN B O 1
ATOM 4630 N N . GLY B 1 288 ? -2.998 -14.166 -0.445 1.00 30.75 287 GLY B N 1
ATOM 4631 C CA . GLY B 1 288 ? -2.355 -14.770 0.737 1.00 28.70 287 GLY B CA 1
ATOM 4632 C C . GLY B 1 288 ? -2.258 -16.282 0.735 1.00 28.46 287 GLY B C 1
ATOM 4633 O O . GLY B 1 288 ? -1.470 -16.806 1.453 1.00 31.92 287 GLY B O 1
ATOM 4634 N N . ALA B 1 289 ? -3.054 -16.990 -0.057 1.00 27.57 288 ALA B N 1
ATOM 4635 C CA . ALA B 1 289 ? -2.987 -18.443 -0.065 1.00 27.08 288 ALA B CA 1
ATOM 4636 C C . ALA B 1 289 ? -1.713 -18.840 -0.804 1.00 29.11 288 ALA B C 1
ATOM 4637 O O . ALA B 1 289 ? -1.085 -18.021 -1.451 1.00 30.29 288 ALA B O 1
ATOM 4639 N N . SER B 1 290 ? -1.339 -20.100 -0.711 1.00 29.35 289 SER B N 1
ATOM 4640 C CA . SER B 1 290 ? -0.137 -20.580 -1.328 1.00 30.49 289 SER B CA 1
ATOM 4641 C C . SER B 1 290 ? -0.255 -22.035 -1.766 1.00 31.48 289 SER B C 1
ATOM 4642 O O . SER B 1 290 ? -1.155 -22.792 -1.373 1.00 28.33 289 SER B O 1
ATOM 4645 N N . LEU B 1 291 ? 0.716 -22.407 -2.581 1.00 33.57 290 LEU B N 1
ATOM 4646 C CA . LEU B 1 291 ? 0.792 -23.720 -3.203 1.00 36.94 290 LEU B CA 1
ATOM 4647 C C . LEU B 1 291 ? 2.248 -24.206 -3.160 1.00 34.73 290 LEU B C 1
ATOM 4648 O O . LEU B 1 291 ? 3.154 -23.464 -3.550 1.00 26.69 290 LEU B O 1
ATOM 4653 N N . ASP B 1 292 ? 2.461 -25.437 -2.710 1.00 32.84 291 ASP B N 1
ATOM 4654 C CA . ASP B 1 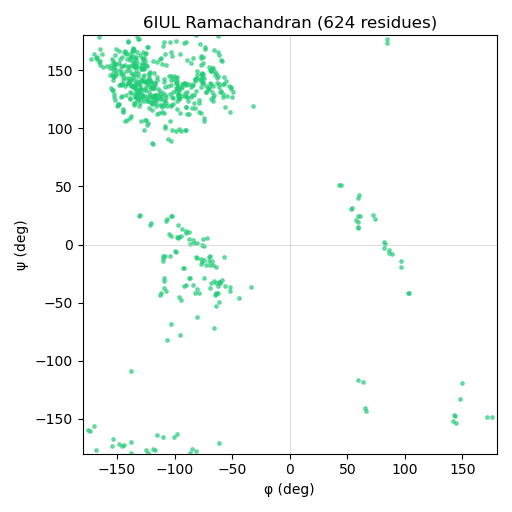292 ? 3.802 -26.026 -2.617 1.00 31.99 291 ASP B CA 1
ATOM 4655 C C . ASP B 1 292 ? 3.950 -27.202 -3.565 1.00 33.49 291 ASP B C 1
ATOM 4656 O O . ASP B 1 292 ? 3.093 -28.053 -3.625 1.00 35.55 291 ASP B O 1
ATOM 4661 N N . ALA B 1 293 ? 5.051 -27.262 -4.296 1.00 33.77 292 ALA B N 1
ATOM 4662 C CA . ALA B 1 293 ? 5.327 -28.358 -5.192 1.00 35.09 292 ALA B CA 1
ATOM 4663 C C . ALA B 1 293 ? 6.774 -28.829 -5.053 1.00 33.47 292 ALA B C 1
ATOM 4664 O O . ALA B 1 293 ? 7.689 -28.053 -5.277 1.00 31.18 292 ALA B O 1
ATOM 4666 N N . PRO B 1 294 ? 6.962 -30.102 -4.714 1.00 33.44 293 PRO B N 1
ATOM 4667 C CA . PRO B 1 294 ? 8.304 -30.640 -4.532 1.00 33.02 293 PRO B CA 1
ATOM 4668 C C . PRO B 1 294 ? 9.075 -30.637 -5.844 1.00 32.59 293 PRO B C 1
ATOM 4669 O O . PRO B 1 294 ? 8.488 -30.787 -6.895 1.00 29.90 293 PRO B O 1
ATOM 4673 N N . LEU B 1 295 ? 10.382 -30.414 -5.763 1.00 28.72 294 LEU B N 1
ATOM 4674 C CA . LEU B 1 295 ? 11.265 -30.332 -6.915 1.00 31.21 294 LEU B CA 1
ATOM 4675 C C . LEU B 1 295 ? 12.460 -31.223 -6.679 1.00 32.92 294 LEU B C 1
ATOM 4676 O O . LEU B 1 295 ? 12.954 -31.373 -5.556 1.00 30.51 294 LEU B O 1
ATOM 4681 N N . SER B 1 296 ? 13.025 -31.684 -7.781 1.00 33.43 295 SER B N 1
ATOM 4682 C CA . SER B 1 296 ? 14.221 -32.475 -7.745 1.00 36.27 295 SER B CA 1
ATOM 4683 C C . SER B 1 296 ? 15.066 -32.062 -8.953 1.00 35.44 295 SER B C 1
ATOM 4684 O O . SER B 1 296 ? 14.529 -31.807 -10.014 1.00 34.89 295 SER B O 1
ATOM 4687 N N . GLY B 1 297 ? 16.376 -32.019 -8.832 1.00 31.37 296 GLY B N 1
ATOM 4688 C CA . GLY B 1 297 ? 17.187 -31.643 -10.003 1.00 31.39 296 GLY B CA 1
ATOM 4689 C C . GLY B 1 297 ? 18.687 -31.746 -9.748 1.00 33.87 296 GLY B C 1
ATOM 4690 O O . GLY B 1 297 ? 19.145 -32.451 -8.817 1.00 30.62 296 GLY B O 1
ATOM 4691 N N . ILE B 1 298 ? 19.461 -31.053 -10.574 1.00 32.37 297 ILE B N 1
ATOM 4692 C CA . ILE B 1 298 ? 20.895 -31.012 -10.376 1.00 35.00 297 ILE B CA 1
ATOM 4693 C C . ILE B 1 298 ? 21.423 -29.556 -10.251 1.00 28.79 297 ILE B C 1
ATOM 4694 O O . ILE B 1 298 ? 20.978 -28.667 -10.935 1.00 26.55 297 ILE B O 1
ATOM 4699 N N . TYR B 1 299 ? 22.374 -29.361 -9.352 1.00 27.82 298 TYR B N 1
ATOM 4700 C CA . TYR B 1 299 ? 23.059 -28.118 -9.126 1.00 28.31 298 TYR B CA 1
ATOM 4701 C C . TYR B 1 299 ? 24.442 -28.211 -9.749 1.00 31.68 298 TYR B C 1
ATOM 4702 O O . TYR B 1 299 ? 25.196 -29.169 -9.516 1.00 32.35 298 TYR B O 1
ATOM 4711 N N . LYS B 1 300 ? 24.760 -27.203 -10.550 1.00 30.21 299 LYS B N 1
ATOM 4712 C CA . LYS B 1 300 ? 26.083 -27.022 -11.138 1.00 31.03 299 LYS B CA 1
ATOM 4713 C C . LYS B 1 300 ? 26.619 -25.719 -10.640 1.00 26.79 299 LYS B C 1
ATOM 4714 O O . LYS B 1 300 ? 25.967 -24.668 -10.738 1.00 26.43 299 LYS B O 1
ATOM 4720 N N . GLY B 1 301 ? 27.826 -25.766 -10.102 1.00 26.26 300 GLY B N 1
ATOM 4721 C CA . GLY B 1 301 ? 28.434 -24.547 -9.616 1.00 27.18 300 GLY B CA 1
ATOM 4722 C C . GLY B 1 301 ? 29.909 -24.481 -9.867 1.00 26.82 300 GLY B C 1
ATOM 4723 O O . GLY B 1 301 ? 30.543 -25.475 -10.197 1.00 26.26 300 GLY B O 1
ATOM 4724 N N . LEU B 1 302 ? 30.431 -23.271 -9.751 1.00 26.92 301 LEU B N 1
ATOM 4725 C CA . LEU B 1 302 ? 31.844 -23.015 -9.814 1.00 28.55 301 LEU B CA 1
ATOM 4726 C C . LEU B 1 302 ? 32.175 -22.131 -8.630 1.00 27.35 301 LEU B C 1
ATOM 4727 O O . LEU B 1 302 ? 31.567 -21.074 -8.417 1.00 27.43 301 LEU B O 1
ATOM 4732 N N . THR B 1 303 ? 33.113 -22.601 -7.822 1.00 27.24 302 THR B N 1
ATOM 4733 C CA . THR B 1 303 ? 33.540 -21.814 -6.666 1.00 30.23 302 THR B CA 1
ATOM 4734 C C . THR B 1 303 ? 35.077 -21.853 -6.540 1.00 30.79 302 THR B C 1
ATOM 4735 O O . THR B 1 303 ? 35.741 -22.646 -7.194 1.00 28.65 302 THR B O 1
ATOM 4739 N N . TYR B 1 304 ? 35.604 -20.967 -5.711 1.00 29.02 303 TYR B N 1
ATOM 4740 C CA . TYR B 1 304 ? 37.038 -20.791 -5.520 1.00 30.26 303 TYR B CA 1
ATOM 4741 C C . TYR B 1 304 ? 37.361 -20.707 -4.032 1.00 31.86 303 TYR B C 1
ATOM 4742 O O . TYR B 1 304 ? 36.535 -20.344 -3.230 1.00 29.41 303 TYR B O 1
ATOM 4751 N N . THR B 1 305 ? 38.583 -21.100 -3.672 1.00 35.47 304 THR B N 1
ATOM 4752 C CA . THR B 1 305 ? 39.090 -20.931 -2.310 1.00 34.82 304 THR B CA 1
ATOM 4753 C C . THR B 1 305 ? 39.686 -19.573 -2.182 1.00 37.28 304 THR B C 1
ATOM 4754 O O . THR B 1 305 ? 39.677 -18.781 -3.133 1.00 36.94 304 THR B O 1
ATOM 4758 N N . LYS B 1 306 ? 40.202 -19.271 -0.995 1.00 41.43 305 LYS B N 1
ATOM 4759 C CA . LYS B 1 306 ? 41.003 -18.072 -0.790 1.00 42.59 305 LYS B CA 1
ATOM 4760 C C . LYS B 1 306 ? 42.354 -18.192 -1.486 1.00 33.85 305 LYS B C 1
ATOM 4761 O O . LYS B 1 306 ? 42.839 -19.283 -1.713 1.00 32.10 305 LYS B O 1
ATOM 4767 N N . MET B 1 307 ? 42.931 -17.056 -1.868 1.00 30.48 306 MET B N 1
ATOM 4768 C CA . MET B 1 307 ? 44.271 -17.033 -2.398 1.00 30.87 306 MET B CA 1
ATOM 4769 C C . MET B 1 307 ? 45.247 -17.377 -1.305 1.00 31.00 306 MET B C 1
ATOM 4770 O O . MET B 1 307 ? 45.097 -16.905 -0.189 1.00 33.43 306 MET B O 1
ATOM 4775 N N . THR B 1 308 ? 46.237 -18.197 -1.626 1.00 29.73 307 THR B N 1
ATOM 4776 C CA . THR B 1 308 ? 47.321 -18.556 -0.708 1.00 29.02 307 THR B CA 1
ATOM 4777 C C . THR B 1 308 ? 48.669 -18.399 -1.426 1.00 29.85 307 THR B C 1
ATOM 4778 O O . THR B 1 308 ? 48.736 -18.110 -2.609 1.00 30.78 307 THR B O 1
ATOM 4782 N N . ALA B 1 309 ? 49.753 -18.616 -0.733 1.00 32.18 308 ALA B N 1
ATOM 4783 C CA . ALA B 1 309 ? 51.082 -18.415 -1.310 1.00 32.60 308 ALA B CA 1
ATOM 4784 C C . ALA B 1 309 ? 52.113 -19.300 -0.620 1.00 32.41 308 ALA B C 1
ATOM 4785 O O . ALA B 1 309 ? 52.008 -19.596 0.571 1.00 29.63 308 ALA B O 1
ATOM 4787 N N . VAL B 1 310 ? 53.098 -19.717 -1.384 1.00 31.03 309 VAL B N 1
ATOM 4788 C CA . VAL B 1 310 ? 54.237 -20.450 -0.843 1.00 31.84 309 VAL B CA 1
ATOM 4789 C C . VAL B 1 310 ? 55.502 -19.605 -1.097 1.00 34.00 309 VAL B C 1
ATOM 4790 O O . VAL B 1 310 ? 55.785 -19.169 -2.241 1.00 32.52 309 VAL B O 1
ATOM 4794 N N . ALA B 1 311 ? 56.262 -19.408 -0.027 1.00 31.56 310 ALA B N 1
ATOM 4795 C CA . ALA B 1 311 ? 57.553 -18.721 -0.047 1.00 36.24 310 ALA B CA 1
ATOM 4796 C C . ALA B 1 311 ? 58.672 -19.721 0.219 1.00 35.91 310 ALA B C 1
ATOM 4797 O O . ALA B 1 311 ? 58.684 -20.393 1.258 1.00 37.18 310 ALA B O 1
ATOM 4799 N N . THR B 1 312 ? 59.580 -19.833 -0.744 1.00 33.76 311 THR B N 1
ATOM 4800 C CA . THR B 1 312 ? 60.611 -20.860 -0.716 1.00 33.54 311 THR B CA 1
ATOM 4801 C C . THR B 1 312 ? 61.963 -20.157 -0.717 1.00 31.93 311 THR B C 1
ATOM 4802 O O . THR B 1 312 ? 62.244 -19.358 -1.590 1.00 28.71 311 THR B O 1
ATOM 4806 N N . GLU B 1 313 ? 62.815 -20.507 0.241 1.00 33.19 312 GLU B N 1
ATOM 4807 C CA . GLU B 1 313 ? 64.182 -19.982 0.352 1.00 38.33 312 GLU B CA 1
ATOM 4808 C C . GLU B 1 313 ? 65.196 -20.836 -0.402 1.00 38.37 312 GLU B C 1
ATOM 4809 O O . GLU B 1 313 ? 65.115 -22.064 -0.366 1.00 41.33 312 GLU B O 1
ATOM 4815 N N . SER B 1 314 ? 66.128 -20.179 -1.098 1.00 41.00 313 SER B N 1
ATOM 4816 C CA . SER B 1 314 ? 67.247 -20.879 -1.788 1.00 41.91 313 SER B CA 1
ATOM 4817 C C . SER B 1 314 ? 68.584 -20.153 -1.614 1.00 39.62 313 SER B C 1
ATOM 4818 O O . SER B 1 314 ? 68.578 -18.911 -1.505 1.00 42.84 313 SER B O 1
#

Solvent-accessible surface area: 28914 Å² total; per-residue (Å²): 239,137,67,133,24,32,33,63,84,72,19,30,7,171,38,33,114,76,23,67,2,44,0,52,150,56,1,0,6,14,44,43,0,6,1,0,24,15,18,102,14,0,81,0,0,36,0,54,2,21,41,63,101,153,77,58,20,30,33,64,52,125,43,36,140,106,15,84,16,82,60,33,14,20,2,20,23,3,9,0,19,19,0,54,64,45,59,54,0,0,0,0,58,1,45,0,26,111,82,86,98,14,84,9,99,4,96,108,117,56,58,181,83,63,93,63,3,49,1,3,7,2,19,6,0,0,0,60,3,100,11,44,93,9,0,9,5,0,0,3,5,0,0,18,0,10,134,37,3,32,1,26,82,29,123,21,70,45,33,143,132,72,134,17,99,21,105,121,54,82,3,5,61,27,52,17,130,0,96,59,98,118,77,45,82,76,91,1,35,1,6,31,44,4,58,50,114,5,25,2,42,35,93,36,60,5,78,27,25,4,15,13,31,0,97,4,10,50,1,67,23,86,139,58,185,132,34,51,31,17,45,75,18,109,111,56,99,16,44,21,128,63,62,90,75,60,26,10,52,39,69,52,103,6,84,0,49,53,122,78,17,9,30,0,28,0,25,0,1,77,2,94,5,80,1,58,4,56,11,35,1,84,2,38,1,38,40,58,14,51,12,62,2,102,32,92,18,81,1,109,10,25,7,32,29,142,9,80,37,88,64,77,101,91,225,141,67,126,24,33,37,65,89,74,9,27,7,148,38,41,119,89,21,63,0,44,0,59,149,48,2,0,8,13,43,41,0,6,0,0,14,15,20,92,11,0,69,0,0,34,0,52,2,20,41,62,100,148,75,66,22,31,40,57,68,126,47,42,86,105,17,88,17,81,58,33,14,20,2,18,23,5,10,0,20,6,1,35,67,42,63,53,0,0,0,0,59,1,46,0,26,113,81,84,98,13,71,0,96,2,96,108,112,51,51,142,63,73,89,87,5,54,1,3,6,2,20,7,0,0,0,59,5,100,10,35,89,9,0,12,7,0,0,1,5,1,0,21,0,9,130,37,3,36,1,24,92,30,136,21,77,50,5,127,141,75,145,16,96,24,104,120,49,80,3,4,49,24,44,15,124,1,100,56,91,127,87,47,86,76,89,1,27,1,6,27,45,5,67,28,70,5,18,2,41,35,90,37,57,3,74,28,27,4,14,11,30,0,95,3,8,31,1,46,24,93,118,66,174,130,32,48,40,7,43,67,32,106,106,55,96,18,42,23,112,60,62,89,73,75,27,22,54,42,69,50,104,7,89,0,47,59,118,80,12,9,30,0,27,0,26,1,0,72,3,92,6,90,2,57,4,57,10,33,0,74,2,34,1,38,42,54,14,53,16,63,3,97,29,90,18,81,1,97,9,31,3,38,28,150,10,82,37,90,64,78,100,91